Protein AF-A0A5R9DSY3-F1 (afdb_monomer_lite)

Radius of gyration: 84.25 Å; chains: 1; bounding box: 216×78×280 Å

Structure (mmCIF, N/CA/C/O backbone):
data_AF-A0A5R9DSY3-F1
#
_entry.id   AF-A0A5R9DSY3-F1
#
loop_
_atom_site.group_PDB
_atom_site.id
_atom_site.type_symbol
_atom_site.label_atom_id
_atom_site.label_alt_id
_atom_site.label_comp_id
_atom_site.label_asym_id
_atom_site.label_entity_id
_atom_site.label_seq_id
_atom_site.pdbx_PDB_ins_code
_atom_site.Cartn_x
_atom_site.Cartn_y
_atom_site.Cartn_z
_atom_site.occupancy
_atom_site.B_iso_or_equiv
_atom_site.auth_seq_id
_atom_site.auth_comp_id
_atom_site.auth_asym_id
_atom_site.auth_atom_id
_atom_site.pdbx_PDB_model_num
ATOM 1 N N . MET A 1 1 ? 40.011 -0.446 -22.254 1.00 36.84 1 MET A N 1
ATOM 2 C CA . MET A 1 1 ? 41.438 -0.440 -22.665 1.00 36.84 1 MET A CA 1
ATOM 3 C C . MET A 1 1 ? 41.706 0.792 -23.524 1.00 36.84 1 MET A C 1
ATOM 5 O O . MET A 1 1 ? 40.738 1.364 -23.996 1.00 36.84 1 MET A O 1
ATOM 9 N N . ALA A 1 2 ? 42.984 1.131 -23.741 1.00 38.31 2 ALA A N 1
ATOM 10 C CA . ALA A 1 2 ? 43.501 2.114 -24.709 1.00 38.31 2 ALA A CA 1
ATOM 11 C C . ALA A 1 2 ? 43.044 3.589 -24.574 1.00 38.31 2 ALA A C 1
ATOM 13 O O . ALA A 1 2 ? 41.894 3.946 -24.797 1.00 38.31 2 ALA A O 1
ATOM 14 N N . ASN A 1 3 ? 44.017 4.469 -24.310 1.00 33.97 3 ASN A N 1
ATOM 15 C CA . ASN A 1 3 ? 43.924 5.902 -24.611 1.00 33.97 3 ASN A CA 1
ATOM 16 C C . ASN A 1 3 ? 44.022 6.139 -26.131 1.00 33.97 3 ASN A C 1
ATOM 18 O O . ASN A 1 3 ? 44.595 5.308 -26.835 1.00 33.97 3 ASN A O 1
ATOM 22 N N . THR A 1 4 ? 43.673 7.343 -26.601 1.00 37.94 4 THR A N 1
ATOM 23 C CA . THR A 1 4 ? 44.660 8.267 -27.214 1.00 37.94 4 THR A CA 1
ATOM 24 C C . THR A 1 4 ? 44.070 9.667 -27.398 1.00 37.94 4 THR A C 1
ATOM 26 O O . THR A 1 4 ? 43.051 9.844 -28.056 1.00 37.94 4 THR A O 1
ATOM 29 N N . THR A 1 5 ? 44.772 10.675 -26.876 1.00 38.03 5 THR A N 1
ATOM 30 C CA . THR A 1 5 ? 44.515 12.098 -27.138 1.00 38.03 5 THR A CA 1
ATOM 31 C C . THR A 1 5 ? 45.584 12.625 -28.092 1.00 38.03 5 THR A C 1
ATOM 33 O O . THR A 1 5 ? 46.769 12.528 -27.775 1.00 38.03 5 THR A O 1
ATOM 36 N N . THR A 1 6 ? 45.211 13.240 -29.217 1.00 39.41 6 THR A N 1
ATOM 37 C CA . THR A 1 6 ? 46.166 13.882 -30.143 1.00 39.41 6 THR A CA 1
ATOM 38 C C . THR A 1 6 ? 45.953 15.392 -30.250 1.00 39.41 6 THR A C 1
ATOM 40 O O . THR A 1 6 ? 44.842 15.903 -30.368 1.00 39.41 6 THR A O 1
ATOM 43 N N . ARG A 1 7 ? 47.063 16.134 -30.161 1.00 36.41 7 ARG A N 1
ATOM 44 C CA . ARG A 1 7 ? 47.106 17.581 -29.903 1.00 36.41 7 ARG A CA 1
ATOM 45 C C . ARG A 1 7 ? 47.688 18.328 -31.104 1.00 36.41 7 ARG A C 1
ATOM 47 O O . ARG A 1 7 ? 48.887 18.254 -31.358 1.00 36.41 7 ARG A O 1
ATOM 54 N N . ARG A 1 8 ? 46.857 19.093 -31.815 1.00 34.66 8 ARG A N 1
ATOM 55 C CA . ARG A 1 8 ? 47.272 19.917 -32.968 1.00 34.66 8 ARG A CA 1
ATOM 56 C C . ARG A 1 8 ? 48.209 21.053 -32.516 1.00 34.66 8 ARG A C 1
ATOM 58 O O . ARG A 1 8 ? 47.850 21.825 -31.629 1.00 34.66 8 ARG A O 1
ATOM 65 N N . ARG A 1 9 ? 49.389 21.192 -33.136 1.00 38.44 9 ARG A N 1
ATOM 66 C CA . ARG A 1 9 ? 50.336 22.310 -32.917 1.00 38.44 9 ARG A CA 1
ATOM 67 C C . ARG A 1 9 ? 50.761 22.920 -34.264 1.00 38.44 9 ARG A C 1
ATOM 69 O O . ARG A 1 9 ? 50.622 22.272 -35.295 1.00 38.44 9 ARG A O 1
ATOM 76 N N . ARG A 1 10 ? 51.192 24.186 -34.255 1.00 36.25 10 ARG A N 1
ATOM 77 C CA . ARG A 1 10 ? 51.563 24.996 -35.439 1.00 36.25 10 ARG A CA 1
ATOM 78 C C . ARG A 1 10 ? 53.088 25.234 -35.497 1.00 36.25 10 ARG A C 1
ATOM 80 O O . ARG A 1 10 ? 53.775 24.862 -34.547 1.00 36.25 10 ARG A O 1
ATOM 87 N N . ASN A 1 11 ? 53.522 25.982 -36.525 1.00 34.69 11 ASN A N 1
ATOM 88 C CA . ASN A 1 11 ? 54.845 26.613 -36.747 1.00 34.69 11 ASN A CA 1
ATOM 89 C C . ASN A 1 11 ? 55.869 25.728 -37.496 1.00 34.69 11 ASN A C 1
ATOM 91 O O . ASN A 1 11 ? 55.873 24.522 -37.285 1.00 34.69 11 ASN A O 1
ATOM 95 N N . ALA A 1 12 ? 56.787 26.250 -38.330 1.00 34.34 12 ALA A N 1
ATOM 96 C CA . ALA A 1 12 ? 56.868 27.544 -39.046 1.00 34.34 12 ALA A CA 1
ATOM 97 C C . ALA A 1 12 ? 57.982 27.498 -40.136 1.00 34.34 12 ALA A C 1
ATOM 99 O O . ALA A 1 12 ? 58.819 26.601 -40.124 1.00 34.34 12 ALA A O 1
ATOM 100 N N . ALA A 1 13 ? 58.008 28.487 -41.040 1.00 35.03 13 ALA A N 1
ATOM 101 C CA . ALA A 1 13 ? 59.177 28.884 -41.859 1.00 35.03 13 ALA A CA 1
ATOM 102 C C . ALA A 1 13 ? 60.076 29.875 -41.046 1.00 35.03 13 ALA A C 1
ATOM 104 O O . ALA A 1 13 ? 59.605 30.266 -39.972 1.00 35.03 13 ALA A O 1
ATOM 105 N N . PRO A 1 14 ? 61.284 30.355 -41.473 1.00 51.62 14 PRO A N 1
ATOM 106 C CA . PRO A 1 14 ? 61.825 30.474 -42.847 1.00 51.62 14 PRO A CA 1
ATOM 107 C C . PRO A 1 14 ? 63.368 30.248 -42.989 1.00 51.62 14 PRO A C 1
ATOM 109 O O . PRO A 1 14 ? 63.980 29.688 -42.087 1.00 51.62 14 PRO A O 1
ATOM 112 N N . ALA A 1 15 ? 63.972 30.723 -44.103 1.00 33.44 15 ALA A N 1
ATOM 113 C CA . ALA A 1 15 ? 65.375 31.189 -44.336 1.00 33.44 15 ALA A CA 1
ATOM 114 C C . ALA A 1 15 ? 65.959 30.722 -45.701 1.00 33.44 15 ALA A C 1
ATOM 116 O O . ALA A 1 15 ? 65.365 29.872 -46.360 1.00 33.44 15 ALA A O 1
ATOM 117 N N . ALA A 1 16 ? 67.070 31.319 -46.183 1.00 33.47 16 ALA A N 1
ATOM 118 C CA . ALA A 1 16 ? 67.542 31.148 -47.574 1.00 33.47 16 ALA A CA 1
ATOM 119 C C . ALA A 1 16 ? 69.051 31.418 -47.837 1.00 33.47 16 ALA A C 1
ATOM 121 O O . ALA A 1 16 ? 69.636 32.272 -47.175 1.00 33.47 16 ALA A O 1
ATOM 122 N N . LYS A 1 17 ? 69.575 30.833 -48.945 1.00 38.34 17 LYS A N 1
ATOM 123 C CA . LYS A 1 17 ? 70.828 31.176 -49.696 1.00 38.34 17 LYS A CA 1
ATOM 124 C C . LYS A 1 17 ? 72.185 30.933 -48.968 1.00 38.34 17 LYS A C 1
ATOM 126 O O . LYS A 1 17 ? 72.158 30.733 -47.761 1.00 38.34 17 LYS A O 1
ATOM 131 N N . PRO A 1 18 ? 73.375 30.992 -49.643 1.00 51.78 18 PRO A N 1
ATOM 132 C CA . PRO A 1 18 ? 73.694 31.081 -51.093 1.00 51.78 18 PRO A CA 1
ATOM 133 C C . PRO A 1 18 ? 74.808 30.119 -51.647 1.00 51.78 18 PRO A C 1
ATOM 135 O O . PRO A 1 18 ? 75.563 29.526 -50.897 1.00 51.78 18 PRO A O 1
ATOM 138 N N . ARG A 1 19 ? 74.945 30.091 -52.994 1.00 40.41 19 ARG A N 1
ATOM 139 C CA . ARG A 1 19 ? 76.148 29.935 -53.882 1.00 40.41 19 ARG A CA 1
ATOM 140 C C . ARG A 1 19 ? 77.370 29.035 -53.531 1.00 40.41 19 ARG A C 1
ATOM 142 O O . ARG A 1 19 ? 78.012 29.199 -52.506 1.00 40.41 19 ARG A O 1
ATOM 149 N N . GLY A 1 20 ? 77.853 28.321 -54.565 1.00 34.44 20 GLY A N 1
ATOM 150 C CA . GLY A 1 20 ? 79.238 27.829 -54.758 1.00 34.44 20 GLY A CA 1
ATOM 151 C C . GLY A 1 20 ? 79.653 27.872 -56.253 1.00 34.44 20 GLY A C 1
ATOM 152 O O . GLY A 1 20 ? 78.787 28.117 -57.093 1.00 34.44 20 GLY A O 1
ATOM 153 N N . ALA A 1 21 ? 80.941 27.691 -56.604 1.00 37.84 21 ALA A N 1
ATOM 154 C CA . ALA A 1 21 ? 81.467 27.824 -57.986 1.00 37.84 21 ALA A CA 1
ATOM 155 C C . ALA A 1 21 ? 82.754 26.993 -58.262 1.00 37.84 21 ALA A C 1
ATOM 157 O O . ALA A 1 21 ? 83.432 26.602 -57.317 1.00 37.84 21 ALA A O 1
ATOM 158 N N . GLY A 1 22 ? 83.128 26.773 -59.540 1.00 34.88 22 GLY A N 1
ATOM 159 C CA . GLY A 1 22 ? 84.365 26.067 -59.959 1.00 34.88 22 GLY A CA 1
ATOM 160 C C . GLY A 1 22 ? 84.733 26.231 -61.456 1.00 34.88 22 GLY A C 1
ATOM 161 O O . GLY A 1 22 ? 83.863 26.563 -62.258 1.00 34.88 22 GLY A O 1
ATOM 162 N N . ARG A 1 23 ? 86.023 26.060 -61.833 1.00 34.34 23 ARG A N 1
ATOM 163 C CA . ARG A 1 23 ? 86.594 26.327 -63.190 1.00 34.34 23 ARG A CA 1
ATOM 164 C C . ARG A 1 23 ? 88.023 25.746 -63.380 1.00 34.34 23 ARG A C 1
ATOM 166 O O . ARG A 1 23 ? 88.859 26.106 -62.560 1.00 34.34 23 ARG A O 1
ATOM 173 N N . ALA A 1 24 ? 88.325 24.988 -64.464 1.00 35.66 24 ALA A N 1
ATOM 174 C CA . ALA A 1 24 ? 89.662 24.730 -65.115 1.00 35.66 24 ALA A CA 1
ATOM 175 C C . ALA A 1 24 ? 89.667 23.430 -65.997 1.00 35.66 24 ALA A C 1
ATOM 177 O O . ALA A 1 24 ? 88.771 22.625 -65.786 1.00 35.66 24 ALA A O 1
ATOM 178 N N . LYS A 1 25 ? 90.625 23.071 -66.902 1.00 36.59 25 LYS A N 1
ATOM 179 C CA . LYS A 1 25 ? 91.550 23.785 -67.853 1.00 36.59 25 LYS A CA 1
ATOM 180 C C . LYS A 1 25 ? 92.463 22.791 -68.676 1.00 36.59 25 LYS A C 1
ATOM 182 O O . LYS A 1 25 ? 93.167 22.020 -68.043 1.00 36.59 25 LYS A O 1
ATOM 187 N N . ALA A 1 26 ? 92.587 22.947 -70.019 1.00 35.94 26 ALA A N 1
ATOM 188 C CA . ALA A 1 26 ? 93.648 22.421 -70.960 1.00 35.94 26 ALA A CA 1
ATOM 189 C C . ALA A 1 26 ? 93.769 20.866 -71.198 1.00 35.94 26 ALA A C 1
ATOM 191 O O . ALA A 1 26 ? 93.050 20.134 -70.533 1.00 35.94 26 ALA A O 1
ATOM 192 N N . THR A 1 27 ? 94.548 20.259 -72.143 1.00 34.31 27 THR A N 1
ATOM 193 C CA . THR A 1 27 ? 95.750 20.657 -72.971 1.00 34.31 27 THR A CA 1
ATOM 194 C C . THR A 1 27 ? 95.922 19.840 -74.313 1.00 34.31 27 THR A C 1
ATOM 196 O O . THR A 1 27 ? 95.085 18.995 -74.603 1.00 34.31 27 THR A O 1
ATOM 199 N N . LYS A 1 28 ? 96.979 20.094 -75.138 1.00 36.00 28 LYS A N 1
ATOM 200 C CA . LYS A 1 28 ? 97.357 19.470 -76.462 1.00 36.00 28 LYS A CA 1
ATOM 201 C C . LYS A 1 28 ? 98.290 18.216 -76.386 1.00 36.00 28 LYS A C 1
ATOM 203 O O . LYS A 1 28 ? 98.680 17.855 -75.279 1.00 36.00 28 LYS A O 1
ATOM 208 N N . PRO A 1 29 ? 98.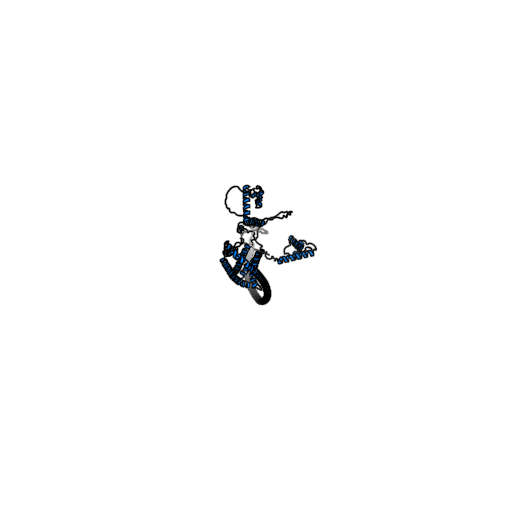719 17.606 -77.533 1.00 45.72 29 PRO A N 1
ATOM 209 C CA . PRO A 1 29 ? 100.126 17.766 -78.018 1.00 45.72 29 PRO A CA 1
ATOM 210 C C . PRO A 1 29 ? 100.332 17.908 -79.571 1.00 45.72 29 PRO A C 1
ATOM 212 O O . PRO A 1 29 ? 99.373 18.135 -80.305 1.00 45.72 29 PRO A O 1
ATOM 215 N N . SER A 1 30 ? 101.590 17.903 -80.073 1.00 35.59 30 SER A N 1
ATOM 216 C CA . SER A 1 30 ? 102.075 18.191 -81.471 1.00 35.59 30 SER A CA 1
ATOM 217 C C . SER A 1 30 ? 103.584 17.794 -81.607 1.00 35.59 30 SER A C 1
ATOM 219 O O . SER A 1 30 ? 104.189 17.656 -80.547 1.00 35.59 30 SER A O 1
ATOM 221 N N . ALA A 1 31 ? 104.331 17.667 -82.733 1.00 39.00 31 ALA A N 1
ATOM 222 C CA . ALA A 1 31 ? 104.162 17.516 -84.212 1.00 39.00 31 ALA A CA 1
ATOM 223 C C . ALA A 1 31 ? 105.559 17.152 -84.864 1.00 39.00 31 ALA A C 1
ATOM 225 O O . ALA A 1 31 ? 106.534 17.090 -84.117 1.00 39.00 31 ALA A O 1
ATOM 226 N N . ALA A 1 32 ? 105.709 16.927 -86.196 1.00 30.12 32 ALA A N 1
ATOM 227 C CA . ALA A 1 32 ? 107.003 16.572 -86.861 1.00 30.12 32 ALA A CA 1
ATOM 228 C C . ALA A 1 32 ? 107.194 17.093 -88.326 1.00 30.12 32 ALA A C 1
ATOM 230 O O . ALA A 1 32 ? 106.207 17.223 -89.046 1.00 30.12 32 ALA A O 1
ATOM 231 N N . ILE A 1 33 ? 108.447 17.378 -88.757 1.00 37.28 33 ILE A N 1
ATOM 232 C CA . ILE A 1 33 ? 108.877 17.904 -90.096 1.00 37.28 33 ILE A CA 1
ATOM 233 C C . ILE A 1 33 ? 110.374 17.575 -90.376 1.00 37.28 33 ILE A C 1
ATOM 235 O O . ILE A 1 33 ? 111.110 17.480 -89.390 1.00 37.28 33 ILE A O 1
ATOM 239 N N . PRO A 1 34 ? 110.858 17.442 -91.643 1.00 56.47 34 PRO A N 1
ATOM 240 C CA . PRO A 1 34 ? 112.059 18.220 -92.077 1.00 56.47 34 PRO A CA 1
ATOM 241 C C . PRO A 1 34 ? 112.288 18.492 -93.610 1.00 56.47 34 PRO A C 1
ATOM 243 O O . PRO A 1 34 ? 111.896 17.687 -94.441 1.00 56.47 34 PRO A O 1
ATOM 246 N N . ALA A 1 35 ? 113.097 19.535 -93.918 1.00 29.94 35 ALA A N 1
ATOM 247 C CA . ALA A 1 35 ? 114.108 19.675 -95.020 1.00 29.94 35 ALA A CA 1
ATOM 248 C C . ALA A 1 35 ? 113.682 19.710 -96.534 1.00 29.94 35 ALA A C 1
ATOM 250 O O . ALA A 1 35 ? 112.629 19.197 -96.881 1.00 29.94 35 ALA A O 1
ATOM 251 N N . GLN A 1 36 ? 114.431 20.298 -97.505 1.00 29.67 36 GLN A N 1
ATOM 252 C CA . GLN A 1 36 ? 115.780 20.939 -97.525 1.00 29.67 36 GLN A CA 1
ATOM 253 C C . GLN A 1 36 ? 115.989 21.963 -98.701 1.00 29.67 36 GLN A C 1
ATOM 255 O O . GLN A 1 36 ? 115.252 21.892 -99.671 1.00 29.67 36 GLN A O 1
ATOM 260 N N . ALA A 1 37 ? 116.993 22.866 -98.571 1.00 28.72 37 ALA A N 1
ATOM 261 C CA . ALA A 1 37 ? 117.893 23.586 -99.542 1.00 28.72 37 ALA A CA 1
ATOM 262 C C . ALA A 1 37 ? 117.644 23.628 -101.091 1.00 28.72 37 ALA A C 1
ATOM 264 O O . ALA A 1 37 ? 117.050 22.710 -101.631 1.00 28.72 37 ALA A O 1
ATOM 265 N N . ALA A 1 38 ? 118.206 24.538 -101.925 1.00 29.69 38 ALA A N 1
ATOM 266 C CA . ALA A 1 38 ? 118.869 25.872 -101.828 1.00 29.69 38 ALA A CA 1
ATOM 267 C C . ALA A 1 38 ? 119.119 26.451 -103.272 1.00 29.69 38 ALA A C 1
ATOM 269 O O . ALA A 1 38 ? 118.801 25.774 -104.244 1.00 29.69 38 ALA A O 1
ATOM 270 N N . ALA A 1 39 ? 119.671 27.673 -103.426 1.00 36.25 39 ALA A N 1
ATOM 271 C CA . ALA A 1 39 ? 120.006 28.335 -104.722 1.00 36.25 39 ALA A CA 1
ATOM 272 C C . ALA A 1 39 ? 121.458 28.033 -105.220 1.00 36.25 39 ALA A C 1
ATOM 274 O O . ALA A 1 39 ? 122.153 27.307 -104.500 1.00 36.25 39 ALA A O 1
ATOM 275 N N . PRO A 1 40 ? 121.941 28.518 -106.403 1.00 48.38 40 PRO A N 1
ATOM 276 C CA . PRO A 1 40 ? 122.404 29.920 -106.570 1.00 48.38 40 PRO A CA 1
ATOM 277 C C . PRO A 1 40 ? 122.278 30.517 -108.015 1.00 48.38 40 PRO A C 1
ATOM 279 O O . PRO A 1 40 ? 121.426 30.095 -108.793 1.00 48.38 40 PRO A O 1
ATOM 282 N N . GLU A 1 41 ? 123.101 31.531 -108.331 1.00 36.56 41 GLU A N 1
ATOM 283 C CA . GLU A 1 41 ? 123.142 32.383 -109.544 1.00 36.56 41 GLU A CA 1
ATOM 284 C C . GLU A 1 41 ? 124.284 32.016 -110.538 1.00 36.56 41 GLU A C 1
ATOM 286 O O . GLU A 1 41 ? 125.035 31.081 -110.279 1.00 36.56 41 GLU A O 1
ATOM 291 N N . GLU A 1 42 ? 124.413 32.819 -111.618 1.00 34.12 42 GLU A N 1
ATOM 292 C CA . GLU A 1 42 ? 125.567 33.138 -112.516 1.00 34.12 42 GLU A CA 1
ATOM 293 C C . GLU A 1 42 ? 125.154 33.079 -114.011 1.00 34.12 42 GLU A C 1
ATOM 295 O O . GLU A 1 42 ? 124.495 32.134 -114.427 1.00 34.12 42 GLU A O 1
ATOM 300 N N . THR A 1 43 ? 125.356 34.065 -114.904 1.00 36.69 43 THR A N 1
ATOM 301 C CA . THR A 1 43 ? 126.343 35.163 -115.096 1.00 36.69 43 THR A CA 1
ATOM 302 C C . THR A 1 43 ? 127.640 34.745 -115.798 1.00 36.69 43 THR A C 1
ATOM 304 O O . THR A 1 43 ? 128.597 34.348 -115.144 1.00 36.69 43 THR A O 1
ATOM 307 N N . THR A 1 44 ? 127.740 34.960 -117.120 1.00 34.06 44 THR A N 1
ATOM 308 C CA . THR A 1 44 ? 129.008 35.332 -117.800 1.00 34.06 44 THR A CA 1
ATOM 309 C C . THR A 1 44 ? 128.801 35.836 -119.238 1.00 34.06 44 THR A C 1
ATOM 311 O O . THR A 1 44 ? 127.808 35.525 -119.888 1.00 34.06 44 THR A O 1
ATOM 314 N N . VAL A 1 45 ? 129.758 36.640 -119.720 1.00 36.75 45 VAL A N 1
ATOM 315 C CA . VAL A 1 45 ? 129.876 37.222 -121.078 1.00 36.75 45 VAL A CA 1
ATOM 316 C C . VAL A 1 45 ? 131.398 37.374 -121.384 1.00 36.75 45 VAL A C 1
ATOM 318 O O . VAL A 1 45 ? 132.206 36.948 -120.558 1.00 36.75 45 VAL A O 1
ATOM 321 N N . PRO A 1 46 ? 131.824 38.109 -122.431 1.00 56.97 46 PRO A N 1
ATOM 322 C CA . PRO A 1 46 ? 132.129 37.703 -123.813 1.00 56.97 46 PRO A CA 1
ATOM 323 C C . PRO A 1 46 ? 133.612 37.306 -124.055 1.00 56.97 46 PRO A C 1
ATOM 325 O O . PRO A 1 46 ? 134.423 37.385 -123.142 1.00 56.97 46 PRO A O 1
ATOM 328 N N . LEU A 1 47 ? 133.962 36.961 -125.311 1.00 32.03 47 LEU A N 1
ATOM 329 C CA . LEU A 1 47 ? 135.157 37.358 -126.118 1.00 32.03 47 LEU A CA 1
ATOM 330 C C . LEU A 1 47 ? 135.373 36.320 -127.266 1.00 32.03 47 LEU A C 1
ATOM 332 O O . LEU A 1 47 ? 134.991 35.171 -127.088 1.00 32.03 47 LEU A O 1
ATOM 336 N N . VAL A 1 48 ? 136.051 36.550 -128.406 1.00 31.72 48 VAL A N 1
ATOM 337 C CA . VAL A 1 48 ? 136.197 37.689 -129.357 1.00 31.72 48 VAL A CA 1
ATOM 338 C C . VAL A 1 48 ? 137.256 37.295 -130.413 1.00 31.72 48 VAL A C 1
ATOM 340 O O . VAL A 1 48 ? 138.329 36.847 -130.027 1.00 31.72 48 VAL A O 1
ATOM 343 N N . HIS A 1 49 ? 136.990 37.567 -131.703 1.00 32.88 49 HIS A N 1
ATOM 344 C CA . HIS A 1 49 ? 137.942 37.530 -132.845 1.00 32.88 49 HIS A CA 1
ATOM 345 C C . HIS A 1 49 ? 138.612 36.176 -133.211 1.00 32.88 49 HIS A C 1
ATOM 347 O O . HIS A 1 49 ? 138.721 35.279 -132.382 1.00 32.88 49 HIS A O 1
ATOM 353 N N . PRO A 1 50 ? 139.210 36.067 -134.418 1.00 42.69 50 PRO A N 1
ATOM 354 C CA . PRO A 1 50 ? 138.719 36.537 -135.722 1.00 42.69 50 PRO A CA 1
ATOM 355 C C . PRO A 1 50 ? 138.784 35.421 -136.790 1.00 42.69 50 PRO A C 1
ATOM 357 O O . PRO A 1 50 ? 139.521 34.453 -136.630 1.00 42.69 50 PRO A O 1
ATOM 360 N N . GLU A 1 51 ? 138.120 35.598 -137.935 1.00 30.97 51 GLU A N 1
ATOM 361 C CA . GLU A 1 51 ? 138.373 34.748 -139.110 1.00 30.97 51 GLU A CA 1
ATOM 362 C C . GLU A 1 51 ? 138.437 35.565 -140.411 1.00 30.97 51 GLU A C 1
ATOM 364 O O . GLU A 1 51 ? 138.082 36.747 -140.433 1.00 30.97 51 GLU A O 1
ATOM 369 N N . ALA A 1 52 ? 138.997 34.960 -141.459 1.00 33.56 52 ALA A N 1
ATOM 370 C CA . ALA A 1 52 ? 139.452 35.621 -142.679 1.00 33.56 52 ALA A CA 1
ATOM 371 C C . ALA A 1 52 ? 138.881 34.967 -143.952 1.00 33.56 52 ALA A C 1
ATOM 373 O O . ALA A 1 52 ? 138.364 33.858 -143.911 1.00 33.56 52 ALA A O 1
ATOM 374 N N . ASP A 1 53 ? 139.061 35.675 -145.070 1.00 43.75 53 ASP A N 1
ATOM 375 C CA . ASP A 1 53 ? 138.667 35.349 -146.450 1.00 43.75 53 ASP A CA 1
ATOM 376 C C . ASP A 1 53 ? 137.152 35.166 -146.743 1.00 43.75 53 ASP A C 1
ATOM 378 O O . ASP A 1 53 ? 136.462 34.349 -146.130 1.00 43.75 53 ASP A O 1
ATOM 382 N N . PRO A 1 54 ? 136.584 35.914 -147.713 1.00 54.53 54 PRO A N 1
ATOM 383 C CA . PRO A 1 54 ? 135.153 35.882 -147.992 1.00 54.53 54 PRO A CA 1
ATOM 384 C C . PRO A 1 54 ? 134.772 34.776 -148.988 1.00 54.53 54 PRO A C 1
ATOM 386 O O . PRO A 1 54 ? 135.210 34.805 -150.134 1.00 54.53 54 PRO A O 1
ATOM 389 N N . VAL A 1 55 ? 133.867 33.873 -148.583 1.00 51.97 55 VAL A N 1
ATOM 390 C CA . VAL A 1 55 ? 132.867 33.211 -149.466 1.00 51.97 55 VAL A CA 1
ATOM 391 C C . VAL A 1 55 ? 131.829 32.377 -148.685 1.00 51.97 55 VAL A C 1
ATOM 393 O O . VAL A 1 55 ? 130.740 32.138 -149.196 1.00 51.97 55 VAL A O 1
ATOM 396 N N . LEU A 1 56 ? 132.110 31.967 -147.439 1.00 52.62 56 LEU A N 1
ATOM 397 C CA . LEU A 1 56 ? 131.272 31.009 -146.687 1.00 52.62 56 LEU A CA 1
ATOM 398 C C . LEU A 1 56 ? 130.071 31.586 -145.900 1.00 52.62 56 LEU A C 1
ATOM 400 O O . LEU A 1 56 ? 129.282 30.808 -145.368 1.00 52.62 56 LEU A O 1
ATOM 404 N N . ALA A 1 57 ? 129.890 32.910 -145.834 1.00 54.03 57 ALA A N 1
ATOM 405 C CA . ALA A 1 57 ? 128.870 33.537 -144.976 1.00 54.03 57 ALA A CA 1
ATOM 406 C C . ALA A 1 57 ? 127.411 33.164 -145.337 1.00 54.03 57 ALA A C 1
ATOM 408 O O . ALA A 1 57 ? 126.635 32.806 -144.456 1.00 54.03 57 ALA A O 1
ATOM 409 N N . ASP A 1 58 ? 127.060 33.148 -146.630 1.00 57.19 58 ASP A N 1
ATOM 410 C CA . ASP A 1 58 ? 125.686 32.921 -147.138 1.00 57.19 58 ASP A CA 1
ATOM 411 C C . ASP A 1 58 ? 125.112 31.520 -146.796 1.00 57.19 58 ASP A C 1
ATOM 413 O O . ASP A 1 58 ? 123.929 31.243 -146.995 1.00 57.19 58 ASP A O 1
ATOM 417 N N . ALA A 1 59 ? 125.921 30.600 -146.260 1.00 60.16 59 ALA A N 1
ATOM 418 C CA . ALA A 1 59 ? 125.459 29.296 -145.778 1.00 60.16 59 ALA A CA 1
ATOM 419 C C . ALA A 1 59 ? 125.100 29.272 -144.277 1.00 60.16 59 ALA A C 1
ATOM 421 O O . ALA A 1 59 ? 124.333 28.403 -143.861 1.00 60.16 59 ALA A O 1
ATOM 422 N N . ALA A 1 60 ? 125.644 30.189 -143.470 1.00 60.41 60 ALA A N 1
ATOM 423 C CA . ALA A 1 60 ? 125.476 30.185 -142.016 1.00 60.41 60 ALA A CA 1
ATOM 424 C C . ALA A 1 60 ? 124.154 30.833 -141.580 1.00 60.41 60 ALA A C 1
ATOM 426 O O . ALA A 1 60 ? 123.416 30.238 -140.794 1.00 60.41 60 ALA A O 1
ATOM 427 N N . ASP A 1 61 ? 123.822 32.001 -142.136 1.00 62.19 61 ASP A N 1
ATOM 428 C CA . ASP A 1 61 ? 122.658 32.798 -141.721 1.00 62.19 61 ASP A CA 1
ATOM 429 C C . ASP A 1 61 ? 121.341 32.020 -141.905 1.00 62.19 61 ASP A C 1
ATOM 431 O O . ASP A 1 61 ? 120.560 31.869 -140.966 1.00 62.19 61 ASP A O 1
ATOM 435 N N . ARG A 1 62 ? 121.167 31.353 -143.057 1.00 62.81 62 ARG A N 1
ATOM 436 C CA . ARG A 1 62 ? 119.998 30.490 -143.333 1.00 62.81 62 ARG A CA 1
ATOM 437 C C . ARG A 1 62 ? 119.865 29.278 -142.395 1.00 62.81 62 ARG A C 1
ATOM 439 O O . ARG A 1 62 ? 118.799 28.669 -142.340 1.00 62.81 62 ARG A O 1
ATOM 446 N N . ALA A 1 63 ? 120.920 28.905 -141.666 1.00 66.50 63 ALA A N 1
ATOM 447 C CA . ALA A 1 63 ? 120.875 27.863 -140.636 1.00 66.50 63 ALA A CA 1
ATOM 448 C C . ALA A 1 63 ? 120.572 28.416 -139.226 1.00 66.50 63 ALA A C 1
ATOM 450 O O . ALA A 1 63 ? 120.210 27.636 -138.340 1.00 66.50 63 ALA A O 1
ATOM 451 N N . ALA A 1 64 ? 120.695 29.732 -139.020 1.00 66.81 64 ALA A N 1
ATOM 452 C CA . ALA A 1 64 ? 120.162 30.435 -137.855 1.00 66.81 64 ALA A CA 1
ATOM 453 C C . ALA A 1 64 ? 118.658 30.702 -138.034 1.00 66.81 64 ALA A C 1
ATOM 455 O O . ALA A 1 64 ? 117.878 30.256 -137.197 1.00 66.81 64 ALA A O 1
ATOM 456 N N . ASP A 1 65 ? 118.244 31.266 -139.178 1.00 71.06 65 ASP A N 1
ATOM 457 C CA . ASP A 1 65 ? 116.834 31.558 -139.501 1.00 71.06 65 ASP A CA 1
ATOM 458 C C . ASP A 1 65 ? 115.906 30.352 -139.248 1.00 71.06 65 ASP A C 1
ATOM 460 O O . ASP A 1 65 ? 114.843 30.469 -138.641 1.00 71.06 65 ASP A O 1
ATOM 464 N N . LEU A 1 66 ? 116.325 29.155 -139.684 1.00 72.94 66 LEU A N 1
ATOM 465 C CA . LEU A 1 66 ? 115.559 27.914 -139.515 1.00 72.94 66 LEU A CA 1
ATOM 466 C C . LEU A 1 66 ? 115.522 27.391 -138.070 1.00 72.94 66 LEU A C 1
ATOM 468 O O . LEU A 1 66 ? 114.621 26.622 -137.734 1.00 72.94 66 LEU A O 1
ATOM 472 N N . ARG A 1 67 ? 116.481 27.769 -137.216 1.00 74.19 67 ARG A N 1
ATOM 473 C CA . ARG A 1 67 ? 116.449 27.447 -135.781 1.00 74.19 67 ARG A CA 1
ATOM 474 C C . ARG A 1 67 ? 115.543 28.395 -135.023 1.00 74.19 67 ARG A C 1
ATOM 476 O O . ARG A 1 67 ? 114.766 27.919 -134.203 1.00 74.19 67 ARG A O 1
ATOM 483 N N . ASP A 1 68 ? 115.610 29.684 -135.327 1.00 75.19 68 ASP A N 1
ATOM 484 C CA . ASP A 1 68 ? 114.791 30.690 -134.659 1.00 75.19 68 ASP A CA 1
ATOM 485 C C . ASP A 1 68 ? 113.314 30.507 -135.041 1.00 75.19 68 ASP A C 1
ATOM 487 O O . ASP A 1 68 ? 112.460 30.468 -134.159 1.00 75.19 68 ASP A O 1
ATOM 491 N N . LEU A 1 69 ? 113.012 30.194 -136.310 1.00 78.38 69 LEU A N 1
ATOM 492 C CA . LEU A 1 69 ? 111.664 29.794 -136.738 1.00 78.38 69 LEU A CA 1
ATOM 493 C C . LEU A 1 69 ? 111.156 28.542 -135.993 1.00 78.38 69 LEU A C 1
ATOM 495 O O . LEU A 1 69 ? 109.995 28.484 -135.590 1.00 78.38 69 LEU A O 1
ATOM 499 N N . ALA A 1 70 ? 112.019 27.542 -135.781 1.00 77.00 70 ALA A N 1
ATOM 500 C CA . ALA A 1 70 ? 111.663 26.330 -135.041 1.00 77.00 70 ALA A CA 1
ATOM 501 C C . ALA A 1 70 ? 111.507 26.576 -133.527 1.00 77.00 70 ALA A C 1
ATOM 503 O O . ALA A 1 70 ? 110.699 25.908 -132.881 1.00 77.00 70 ALA A O 1
ATOM 504 N N . ALA A 1 71 ? 112.248 27.534 -132.962 1.00 77.94 71 ALA A N 1
ATOM 505 C CA . ALA A 1 71 ? 112.101 27.975 -131.579 1.00 77.94 71 ALA A CA 1
ATOM 506 C C . ALA A 1 71 ? 110.797 28.764 -131.382 1.00 77.94 71 ALA A C 1
ATOM 508 O O . ALA A 1 71 ? 110.071 28.488 -130.428 1.00 77.94 71 ALA A O 1
ATOM 509 N N . ASP A 1 72 ? 110.451 29.658 -132.311 1.00 79.56 72 ASP A N 1
ATOM 510 C CA . ASP A 1 72 ? 109.180 30.390 -132.329 1.00 79.56 72 ASP A CA 1
ATOM 511 C C . ASP A 1 72 ? 107.979 29.450 -132.507 1.00 79.56 72 ASP A C 1
ATOM 513 O O . ASP A 1 72 ? 106.968 29.603 -131.821 1.00 79.56 72 ASP A O 1
ATOM 517 N N . ASP A 1 73 ? 108.070 28.453 -133.393 1.00 79.44 73 ASP A N 1
ATOM 518 C CA . ASP A 1 73 ? 107.033 27.427 -133.547 1.00 79.44 73 ASP A CA 1
ATOM 519 C C . ASP A 1 73 ? 106.898 26.570 -132.276 1.00 79.44 73 ASP A C 1
ATOM 521 O O . ASP A 1 73 ? 105.778 26.317 -131.828 1.00 79.44 73 ASP A O 1
ATOM 525 N N . ALA A 1 74 ? 108.007 26.175 -131.640 1.00 77.00 74 ALA A N 1
ATOM 526 C CA . ALA A 1 74 ? 107.981 25.433 -130.378 1.00 77.00 74 ALA A CA 1
ATOM 527 C C . ALA A 1 74 ? 107.404 26.266 -129.218 1.00 77.00 74 ALA A C 1
ATOM 529 O O . ALA A 1 74 ? 106.581 25.760 -128.454 1.00 77.00 74 ALA A O 1
ATOM 530 N N . ALA A 1 75 ? 107.774 27.545 -129.109 1.00 80.44 75 ALA A N 1
ATOM 531 C CA . ALA A 1 75 ? 107.229 28.474 -128.122 1.00 80.44 75 ALA A CA 1
ATOM 532 C C . ALA A 1 75 ? 105.727 28.717 -128.342 1.00 80.44 75 ALA A C 1
ATOM 534 O O . ALA A 1 75 ? 104.959 28.745 -127.380 1.00 80.44 75 ALA A O 1
ATOM 535 N N . ARG A 1 76 ? 105.284 28.815 -129.602 1.00 83.25 76 ARG A N 1
ATOM 536 C CA . ARG A 1 76 ? 103.864 28.945 -129.955 1.00 83.25 76 ARG A CA 1
ATOM 537 C C . ARG A 1 76 ? 103.079 27.678 -129.627 1.00 83.25 76 ARG A C 1
ATOM 539 O O . ARG A 1 76 ? 101.998 27.788 -129.067 1.00 83.25 76 ARG A O 1
ATOM 546 N N . ILE A 1 77 ? 103.628 26.491 -129.903 1.00 83.56 77 ILE A N 1
ATOM 547 C CA . ILE A 1 77 ? 103.027 25.201 -129.519 1.00 83.56 77 ILE A CA 1
ATOM 548 C C . ILE A 1 77 ? 102.925 25.074 -127.993 1.00 83.56 77 ILE A C 1
ATOM 550 O O . ILE A 1 77 ? 101.894 24.623 -127.495 1.00 83.56 77 ILE A O 1
ATOM 554 N N . LEU A 1 78 ? 103.954 25.496 -127.250 1.00 84.12 78 LEU A N 1
ATOM 555 C CA . LEU A 1 78 ? 103.916 25.525 -125.787 1.00 84.12 78 LEU A CA 1
ATOM 556 C C . LEU A 1 78 ? 102.820 26.471 -125.286 1.00 84.12 78 LEU A C 1
ATOM 558 O O . LEU A 1 78 ? 101.958 26.017 -124.539 1.00 84.12 78 LEU A O 1
ATOM 562 N N . ALA A 1 79 ? 102.768 27.715 -125.770 1.00 84.69 79 ALA A N 1
ATOM 563 C CA . ALA A 1 79 ? 101.731 28.681 -125.403 1.00 84.69 79 ALA A CA 1
ATOM 564 C C . ALA A 1 79 ? 100.306 28.194 -125.742 1.00 84.69 79 ALA A C 1
ATOM 566 O O . ALA A 1 79 ? 99.411 28.299 -124.905 1.00 84.69 79 ALA A O 1
ATOM 567 N N . ASP A 1 80 ? 100.092 27.591 -126.918 1.00 84.62 80 ASP A N 1
ATOM 568 C CA . ASP A 1 80 ? 98.817 26.960 -127.296 1.00 84.62 80 ASP A CA 1
ATOM 569 C C . ASP A 1 80 ? 98.461 25.793 -126.356 1.00 84.62 80 ASP A C 1
ATOM 571 O O . ASP A 1 80 ? 97.295 25.599 -126.007 1.00 84.62 80 ASP A O 1
ATOM 575 N N . SER A 1 81 ? 99.455 25.004 -125.934 1.00 83.31 81 SER A N 1
ATOM 576 C CA . SER A 1 81 ? 99.252 23.875 -125.020 1.00 83.31 81 SER A CA 1
ATOM 577 C C . SER A 1 81 ? 98.967 24.321 -123.583 1.00 83.31 81 SER A C 1
ATOM 579 O O . SER A 1 81 ? 98.103 23.736 -122.933 1.00 83.31 81 SER A O 1
ATOM 581 N N . GLU A 1 82 ? 99.613 25.390 -123.111 1.00 86.69 82 GLU A N 1
ATOM 582 C CA . GLU A 1 82 ? 99.365 26.006 -121.806 1.00 86.69 82 GLU A CA 1
ATOM 583 C C . GLU A 1 82 ? 97.998 26.697 -121.773 1.00 86.69 82 GLU A C 1
ATOM 585 O O . GLU A 1 82 ? 97.260 26.534 -120.803 1.00 86.69 82 GLU A O 1
ATOM 590 N N . ALA A 1 83 ? 97.607 27.383 -122.853 1.00 86.62 83 ALA A N 1
ATOM 591 C CA . ALA A 1 83 ? 96.277 27.967 -122.999 1.00 86.62 83 ALA A CA 1
ATOM 592 C C . ALA A 1 83 ? 95.177 26.893 -122.956 1.00 86.62 83 ALA A C 1
ATOM 594 O O . ALA A 1 83 ? 94.227 27.021 -122.184 1.00 86.62 83 ALA A O 1
ATOM 595 N N . ARG A 1 84 ? 95.335 25.789 -123.702 1.00 87.44 84 ARG A N 1
ATOM 596 C CA . ARG A 1 84 ? 94.392 24.652 -123.667 1.00 87.44 84 ARG A CA 1
ATOM 597 C C . ARG A 1 84 ? 94.394 23.929 -122.320 1.00 87.44 84 ARG A C 1
ATOM 599 O O . ARG A 1 84 ? 93.345 23.481 -121.870 1.00 87.44 84 ARG A O 1
ATOM 606 N N . ALA A 1 85 ? 95.542 23.820 -121.650 1.00 87.62 85 ALA A N 1
ATOM 607 C CA . ALA A 1 85 ? 95.614 23.265 -120.300 1.00 87.62 85 ALA A CA 1
ATOM 608 C C . ALA A 1 85 ? 94.897 24.164 -119.279 1.00 87.62 85 ALA A C 1
ATOM 610 O O . ALA A 1 85 ? 94.182 23.654 -118.419 1.00 87.62 85 ALA A O 1
ATOM 611 N N . ALA A 1 86 ? 95.031 25.488 -119.393 1.00 87.25 86 ALA A N 1
ATOM 612 C CA . ALA A 1 86 ? 94.304 26.448 -118.569 1.00 87.25 86 ALA A CA 1
ATOM 613 C C . ALA A 1 86 ? 92.788 26.402 -118.834 1.00 87.25 86 ALA A C 1
ATOM 615 O O . ALA A 1 86 ? 92.019 26.348 -117.879 1.00 87.25 86 ALA A O 1
ATOM 616 N N . GLU A 1 87 ? 92.365 26.339 -120.100 1.00 90.25 87 GLU A N 1
ATOM 617 C CA . GLU A 1 87 ? 90.960 26.187 -120.508 1.00 90.25 87 GLU A CA 1
ATOM 618 C C . GLU A 1 87 ? 90.343 24.891 -119.954 1.00 90.25 87 GLU A C 1
ATOM 620 O O . GLU A 1 87 ? 89.282 24.925 -119.331 1.00 90.25 87 GLU A O 1
ATOM 625 N N . LEU A 1 88 ? 91.038 23.754 -120.083 1.00 91.25 88 LEU A N 1
ATOM 626 C CA . LEU A 1 88 ? 90.602 22.474 -119.512 1.00 91.25 88 LEU A CA 1
ATOM 627 C C . LEU A 1 88 ? 90.547 22.502 -117.977 1.00 91.25 88 LEU A C 1
ATOM 629 O O . LEU A 1 88 ? 89.630 21.928 -117.389 1.00 91.25 88 LEU A O 1
ATOM 633 N N . LEU A 1 89 ? 91.495 23.172 -117.313 1.00 90.94 89 LEU A N 1
ATOM 634 C CA . LEU A 1 89 ? 91.490 23.324 -115.855 1.00 90.94 89 LEU A CA 1
ATOM 635 C C . LEU A 1 89 ? 90.366 24.243 -115.365 1.00 90.94 89 LEU A C 1
ATOM 637 O O . LEU A 1 89 ? 89.807 23.983 -114.300 1.00 90.94 89 LEU A O 1
ATOM 641 N N . ASP A 1 90 ? 90.016 25.293 -116.107 1.00 91.19 90 ASP A N 1
ATOM 642 C CA . ASP A 1 90 ? 88.930 26.204 -115.735 1.00 91.19 90 ASP A CA 1
ATOM 643 C C . ASP A 1 90 ? 87.545 25.614 -116.045 1.00 91.19 90 ASP A C 1
ATOM 645 O O . ASP A 1 90 ? 86.625 25.723 -115.231 1.00 91.19 90 ASP A O 1
ATOM 649 N N . GLY A 1 91 ? 87.430 24.855 -117.140 1.00 91.69 91 GLY A N 1
ATOM 650 C CA . GLY A 1 91 ? 86.286 23.988 -117.417 1.00 91.69 91 GLY A CA 1
ATOM 651 C C . GLY A 1 91 ? 86.072 22.954 -116.308 1.00 91.69 91 GLY A C 1
ATOM 652 O O . GLY A 1 91 ? 84.989 22.894 -115.730 1.00 91.69 91 GLY A O 1
ATOM 653 N N . ALA A 1 92 ? 87.117 22.214 -115.919 1.00 91.12 92 ALA A N 1
ATOM 654 C CA . ALA A 1 92 ? 87.044 21.229 -114.837 1.00 91.12 92 ALA A CA 1
ATOM 655 C C . ALA A 1 92 ? 86.739 21.857 -113.461 1.00 91.12 92 ALA A C 1
ATOM 657 O O . ALA A 1 92 ? 86.035 21.256 -112.648 1.00 91.12 92 ALA A O 1
ATOM 658 N N . ARG A 1 93 ? 87.222 23.079 -113.185 1.00 92.19 93 ARG A N 1
ATOM 659 C CA . ARG A 1 93 ? 86.838 23.848 -111.984 1.00 92.19 93 ARG A CA 1
ATOM 660 C C . ARG A 1 93 ? 85.373 24.264 -112.018 1.00 92.19 93 ARG A C 1
ATOM 662 O O . ARG A 1 93 ? 84.704 24.153 -110.996 1.00 92.19 93 ARG A O 1
ATOM 669 N N . SER A 1 94 ? 84.884 24.723 -113.166 1.00 92.50 94 SER A N 1
ATOM 670 C CA . SER A 1 94 ? 83.488 25.130 -113.357 1.00 92.50 94 SER A CA 1
ATOM 671 C C . SER A 1 94 ? 82.539 23.935 -113.228 1.00 92.50 94 SER A C 1
ATOM 673 O O . SER A 1 94 ? 81.522 24.020 -112.540 1.00 92.50 94 SER A O 1
ATOM 675 N N . GLU A 1 95 ? 82.912 22.786 -113.795 1.00 92.25 95 GLU A N 1
ATOM 676 C CA . GLU A 1 95 ? 82.197 21.521 -113.627 1.00 92.25 95 GLU A CA 1
ATOM 677 C C . GLU A 1 95 ? 82.184 21.095 -112.149 1.00 92.25 95 GLU A C 1
ATOM 679 O O . GLU A 1 95 ? 81.108 20.926 -111.576 1.00 92.25 95 GLU A O 1
ATOM 684 N N . ALA A 1 96 ? 83.340 21.044 -111.478 1.00 91.19 96 ALA A N 1
ATOM 685 C CA . ALA A 1 96 ? 83.427 20.712 -110.053 1.00 91.19 96 ALA A CA 1
ATOM 686 C C . ALA A 1 96 ? 82.646 21.685 -109.145 1.00 91.19 96 ALA A C 1
ATOM 688 O O . ALA A 1 96 ? 82.035 21.257 -108.161 1.00 91.19 96 ALA A O 1
ATOM 689 N N . ALA A 1 97 ? 82.624 22.980 -109.476 1.00 92.44 97 ALA A N 1
ATOM 690 C CA . ALA A 1 97 ? 81.821 23.981 -108.781 1.00 92.44 97 ALA A CA 1
ATOM 691 C C . ALA A 1 97 ? 80.320 23.708 -108.960 1.00 92.44 97 ALA A C 1
ATOM 693 O O . ALA A 1 97 ? 79.606 23.616 -107.964 1.00 92.44 97 ALA A O 1
ATOM 694 N N . SER A 1 98 ? 79.858 23.477 -110.193 1.00 92.94 98 SER A N 1
ATOM 695 C CA . SER A 1 98 ? 78.448 23.173 -110.475 1.00 92.94 98 SER A CA 1
ATOM 696 C C . SER A 1 98 ? 77.981 21.851 -109.847 1.00 92.94 98 SER A C 1
ATOM 698 O O . SER A 1 98 ? 76.880 21.786 -109.303 1.00 92.94 98 SER A O 1
ATOM 700 N N . ILE A 1 99 ? 78.839 20.822 -109.808 1.00 93.81 99 ILE A N 1
ATOM 701 C CA . ILE A 1 99 ? 78.588 19.567 -109.080 1.00 93.81 99 ILE A CA 1
ATOM 702 C C . ILE A 1 99 ? 78.466 19.831 -107.572 1.00 93.81 99 ILE A C 1
ATOM 704 O O . ILE A 1 99 ? 77.595 19.261 -106.917 1.00 93.81 99 ILE A O 1
ATOM 708 N N . THR A 1 100 ? 79.295 20.717 -107.012 1.00 94.06 100 THR A N 1
ATOM 709 C CA . THR A 1 100 ? 79.241 21.085 -105.585 1.00 94.06 100 THR A CA 1
ATOM 710 C C . THR A 1 100 ? 77.986 21.902 -105.252 1.00 94.06 100 THR A C 1
ATOM 712 O O . THR A 1 100 ? 77.360 21.674 -104.216 1.00 94.06 100 THR A O 1
ATOM 715 N N . GLU A 1 101 ? 77.568 22.815 -106.129 1.00 94.50 101 GLU A N 1
ATOM 716 C CA . GLU A 1 101 ? 76.332 23.597 -105.983 1.00 94.50 101 GLU A CA 1
ATOM 717 C C . GLU A 1 101 ? 75.084 22.708 -106.101 1.00 94.50 101 GLU A C 1
ATOM 719 O O . GLU A 1 101 ? 74.180 22.789 -105.266 1.00 94.50 101 GLU A O 1
ATOM 724 N N . ALA A 1 102 ? 75.066 21.773 -107.056 1.00 93.44 102 ALA A N 1
ATOM 725 C CA . ALA A 1 102 ? 74.012 20.768 -107.176 1.00 93.44 102 ALA A CA 1
ATOM 726 C C . ALA A 1 102 ? 73.953 19.849 -105.942 1.00 93.44 102 ALA A C 1
ATOM 728 O O . ALA A 1 102 ? 72.879 19.639 -105.380 1.00 93.44 102 ALA A O 1
ATOM 729 N N . ALA A 1 103 ? 75.099 19.351 -105.466 1.00 93.69 103 ALA A N 1
ATOM 730 C CA . ALA A 1 103 ? 75.174 18.478 -104.294 1.00 93.69 103 ALA A CA 1
ATOM 731 C C . ALA A 1 103 ? 74.770 19.187 -102.989 1.00 93.69 103 ALA A C 1
ATOM 733 O O . ALA A 1 103 ? 74.100 18.585 -102.154 1.00 93.69 103 ALA A O 1
ATOM 734 N N . THR A 1 104 ? 75.129 20.462 -102.808 1.00 94.81 104 THR A N 1
ATOM 735 C CA . THR A 1 104 ? 74.704 21.249 -101.635 1.00 94.81 104 THR A CA 1
ATOM 736 C C . THR A 1 104 ? 73.230 21.652 -101.708 1.00 94.81 104 THR A C 1
ATOM 738 O O . THR A 1 104 ? 72.552 21.633 -100.681 1.00 94.81 104 THR A O 1
ATOM 741 N N . THR A 1 105 ? 72.698 21.922 -102.905 1.00 95.56 105 THR A N 1
ATOM 742 C CA . THR A 1 105 ? 71.257 22.130 -103.130 1.00 95.56 105 THR A CA 1
ATOM 743 C C . THR A 1 105 ? 70.457 20.865 -102.806 1.00 95.56 105 THR A C 1
ATOM 745 O O . THR A 1 105 ? 69.481 20.934 -102.060 1.00 95.56 105 THR A O 1
ATOM 748 N N . GLU A 1 106 ? 70.893 19.697 -103.284 1.00 94.38 106 GLU A N 1
ATOM 749 C CA . GLU A 1 106 ? 70.223 18.423 -103.000 1.00 94.38 106 GLU A CA 1
ATOM 750 C C . GLU A 1 106 ? 70.379 18.013 -101.526 1.00 94.38 106 GLU A C 1
ATOM 752 O O . GLU A 1 106 ? 69.425 17.546 -100.911 1.00 94.38 106 GLU A O 1
ATOM 757 N N . GLN A 1 107 ? 71.529 18.279 -100.894 1.00 94.88 107 GLN A N 1
ATOM 758 C CA . GLN A 1 107 ? 71.693 18.100 -99.448 1.00 94.88 107 GLN A CA 1
ATOM 759 C C . GLN A 1 107 ? 70.717 18.982 -98.653 1.00 94.88 107 GLN A C 1
ATOM 761 O O . GLN A 1 107 ? 70.086 18.503 -97.709 1.00 94.88 107 GLN A O 1
ATOM 766 N N . ALA A 1 108 ? 70.572 20.258 -99.024 1.00 95.00 108 ALA A N 1
ATOM 767 C CA . ALA A 1 108 ? 69.624 21.170 -98.388 1.00 95.00 108 ALA A CA 1
ATOM 768 C C . ALA A 1 108 ? 68.171 20.711 -98.593 1.00 95.00 108 ALA A C 1
ATOM 770 O O . ALA A 1 108 ? 67.375 20.772 -97.654 1.00 95.00 108 ALA A O 1
ATOM 771 N N . ARG A 1 109 ? 67.847 20.186 -99.782 1.00 95.31 109 ARG A N 1
ATOM 772 C CA . ARG A 1 109 ? 66.550 19.575 -100.087 1.00 95.31 109 ARG A CA 1
ATOM 773 C C . ARG A 1 109 ? 66.268 18.366 -99.196 1.00 95.31 109 ARG A C 1
ATOM 775 O O . ARG A 1 109 ? 65.258 18.360 -98.502 1.00 95.31 109 ARG A O 1
ATOM 782 N N . VAL A 1 110 ? 67.166 17.382 -99.162 1.00 95.75 110 VAL A N 1
ATOM 783 C CA . VAL A 1 110 ? 67.007 16.156 -98.359 1.00 95.75 110 VAL A CA 1
ATOM 784 C C . VAL A 1 110 ? 66.870 16.478 -96.867 1.00 95.75 110 VAL A C 1
ATOM 786 O O . VAL A 1 110 ? 66.075 15.845 -96.177 1.00 95.75 110 VAL A O 1
ATOM 789 N N . LEU A 1 111 ? 67.585 17.490 -96.361 1.00 95.94 111 LEU A N 1
ATOM 790 C CA . LEU A 1 111 ? 67.425 17.962 -94.982 1.00 95.94 111 LEU A CA 1
ATOM 791 C C . LEU A 1 111 ? 66.066 18.642 -94.736 1.00 95.94 111 LEU A C 1
ATOM 793 O O . LEU A 1 111 ? 65.488 18.451 -93.667 1.00 95.94 111 LEU A O 1
ATOM 797 N N . ALA A 1 112 ? 65.539 19.401 -95.701 1.00 95.50 112 ALA A N 1
ATOM 798 C CA . ALA A 1 112 ? 64.216 20.018 -95.603 1.00 95.50 112 ALA A CA 1
ATOM 799 C C . ALA A 1 112 ? 63.084 18.977 -95.668 1.00 95.50 112 ALA A C 1
ATOM 801 O O . ALA A 1 112 ? 62.181 19.013 -94.833 1.00 95.50 112 ALA A O 1
ATOM 802 N N . ASP A 1 113 ? 63.167 18.019 -96.596 1.00 95.38 113 ASP A N 1
ATOM 803 C CA . ASP A 1 113 ? 62.205 16.920 -96.737 1.00 95.38 113 ASP A CA 1
ATOM 804 C C . ASP A 1 113 ? 62.217 16.027 -95.471 1.00 95.38 113 ASP A C 1
ATOM 806 O O . ASP A 1 113 ? 61.165 15.742 -94.895 1.00 95.38 113 ASP A O 1
ATOM 810 N N . ALA A 1 114 ? 63.401 15.688 -94.937 1.00 95.44 114 ALA A N 1
ATOM 811 C CA . ALA A 1 114 ? 63.534 14.933 -93.686 1.00 95.44 114 ALA A CA 1
ATOM 812 C C . ALA A 1 114 ? 63.016 15.695 -92.448 1.00 95.44 114 ALA A C 1
ATOM 814 O O . ALA A 1 114 ? 62.433 15.084 -91.550 1.00 95.44 114 ALA A O 1
ATOM 815 N N . GLN A 1 115 ? 63.195 17.020 -92.387 1.00 95.62 115 GLN A N 1
ATOM 816 C CA . GLN A 1 115 ? 62.622 17.853 -91.324 1.00 95.62 115 GLN A CA 1
ATOM 817 C C . GLN A 1 115 ? 61.089 17.902 -91.424 1.00 95.62 115 GLN A C 1
ATOM 819 O O . GLN A 1 115 ? 60.410 17.761 -90.406 1.00 95.62 115 GLN A O 1
ATOM 824 N N . ALA A 1 116 ? 60.542 18.044 -92.636 1.00 95.62 116 ALA A N 1
ATOM 825 C CA . ALA A 1 116 ? 59.101 18.044 -92.870 1.00 95.62 116 ALA A CA 1
ATOM 826 C C . ALA A 1 116 ? 58.455 16.713 -92.449 1.00 95.62 116 ALA A C 1
ATOM 828 O O . ALA A 1 116 ? 57.422 16.725 -91.780 1.00 95.62 116 ALA A O 1
ATOM 829 N N . ASP A 1 117 ? 59.084 15.574 -92.749 1.00 94.94 117 ASP A N 1
ATOM 830 C CA . ASP A 1 117 ? 58.606 14.265 -92.289 1.00 94.94 117 ASP A CA 1
ATOM 831 C C . ASP A 1 117 ? 58.788 14.058 -90.777 1.00 94.94 117 ASP A C 1
ATOM 833 O O . ASP A 1 117 ? 57.901 13.504 -90.126 1.00 94.94 117 ASP A O 1
ATOM 837 N N . ALA A 1 118 ? 59.862 14.569 -90.168 1.00 95.00 118 ALA A N 1
ATOM 838 C CA . ALA A 1 118 ? 60.024 14.545 -88.712 1.00 95.00 118 ALA A CA 1
ATOM 839 C C . ALA A 1 118 ? 58.972 15.403 -87.976 1.00 95.00 118 ALA A C 1
ATOM 841 O O . ALA A 1 118 ? 58.555 15.057 -86.865 1.00 95.00 118 ALA A O 1
ATOM 842 N N . ASP A 1 119 ? 58.529 16.513 -88.572 1.00 95.38 119 ASP A N 1
ATOM 843 C CA . ASP A 1 119 ? 57.451 17.363 -88.053 1.00 95.38 119 ASP A CA 1
ATOM 844 C C . ASP A 1 119 ? 56.056 16.767 -88.324 1.00 95.38 119 ASP A C 1
ATOM 846 O O . ASP A 1 119 ? 55.174 16.853 -87.460 1.00 95.38 119 ASP A O 1
ATOM 850 N N . ARG A 1 120 ? 55.872 16.080 -89.461 1.00 96.00 120 ARG A N 1
ATOM 851 C CA . ARG A 1 120 ? 54.679 15.279 -89.784 1.00 96.00 120 ARG A CA 1
ATOM 852 C C . ARG A 1 120 ? 54.479 14.165 -88.754 1.00 96.00 120 ARG A C 1
ATOM 854 O O . ARG A 1 120 ? 53.461 14.156 -88.067 1.00 96.00 120 ARG A O 1
ATOM 861 N N . VAL A 1 121 ? 55.488 13.312 -88.556 1.00 96.25 121 VAL A N 1
ATOM 862 C CA . VAL A 1 121 ? 55.457 12.200 -87.587 1.00 96.25 121 VAL A CA 1
ATOM 863 C C . VAL A 1 121 ? 55.239 12.707 -86.159 1.00 96.25 121 VAL A C 1
ATOM 865 O O . VAL A 1 121 ? 54.501 12.089 -85.394 1.00 96.25 121 VAL A O 1
ATOM 868 N N . ARG A 1 122 ? 55.817 13.857 -85.780 1.00 95.50 122 ARG A N 1
ATOM 869 C CA . ARG A 1 122 ? 55.565 14.456 -84.457 1.00 95.50 122 ARG A CA 1
ATOM 870 C C . ARG A 1 122 ? 54.120 14.927 -84.301 1.00 95.50 122 ARG A C 1
ATOM 872 O O . ARG A 1 122 ? 53.554 14.762 -83.225 1.00 95.50 122 ARG A O 1
ATOM 879 N N . THR A 1 123 ? 53.530 15.489 -85.356 1.00 96.31 123 THR A N 1
ATOM 880 C CA . THR A 1 123 ? 52.122 15.913 -85.379 1.00 96.31 123 THR A CA 1
ATOM 881 C C . THR A 1 123 ? 51.178 14.711 -85.308 1.00 96.31 123 THR A C 1
ATOM 883 O O . THR A 1 123 ? 50.274 14.712 -84.479 1.00 96.31 123 THR A O 1
ATOM 886 N N . GLU A 1 124 ? 51.427 13.661 -86.095 1.00 95.62 124 GLU A N 1
ATOM 887 C CA . GLU A 1 124 ? 50.648 12.412 -86.104 1.00 95.62 124 GLU A CA 1
ATOM 888 C C . GLU A 1 124 ? 50.727 11.673 -84.755 1.00 95.62 124 GLU A C 1
ATOM 890 O O . GLU A 1 124 ? 49.707 11.233 -84.213 1.00 95.62 124 GLU A O 1
ATOM 895 N N . ALA A 1 125 ? 51.918 11.598 -84.153 1.00 95.06 125 ALA A N 1
ATOM 896 C CA . ALA A 1 125 ? 52.105 11.036 -82.816 1.00 95.06 125 ALA A CA 1
ATOM 897 C C . ALA A 1 125 ? 51.403 11.874 -81.733 1.00 95.06 125 ALA A C 1
ATOM 899 O O . ALA A 1 125 ? 50.783 11.311 -80.831 1.00 95.06 125 ALA A O 1
ATOM 900 N N . ALA A 1 126 ? 51.449 13.208 -81.828 1.00 95.38 126 ALA A N 1
ATOM 901 C CA . ALA A 1 126 ? 50.766 14.097 -80.890 1.00 95.38 126 ALA A CA 1
ATOM 902 C C . ALA A 1 126 ? 49.234 14.015 -81.008 1.00 95.38 126 ALA A C 1
ATOM 904 O O . ALA A 1 126 ? 48.556 13.988 -79.982 1.00 95.38 126 ALA A O 1
ATOM 905 N N . SER A 1 127 ? 48.679 13.925 -82.223 1.00 95.12 127 SER A N 1
ATOM 906 C CA . SER A 1 127 ? 47.234 13.746 -82.417 1.00 95.12 127 SER A CA 1
ATOM 907 C C . SER A 1 127 ? 46.753 12.371 -81.957 1.00 95.12 127 SER A C 1
ATOM 909 O O . SER A 1 127 ? 45.682 12.276 -81.366 1.00 95.12 127 SER A O 1
ATOM 911 N N . THR A 1 128 ? 47.557 11.322 -82.168 1.00 95.69 128 THR A N 1
ATOM 912 C CA . THR A 1 128 ? 47.252 9.969 -81.672 1.00 95.69 128 THR A CA 1
ATOM 913 C C . THR A 1 128 ? 47.254 9.946 -80.143 1.00 95.69 128 THR A C 1
ATOM 915 O O . THR A 1 128 ? 46.266 9.548 -79.538 1.00 95.69 128 THR A O 1
ATOM 918 N N . ALA A 1 129 ? 48.300 10.485 -79.506 1.00 95.00 129 ALA A N 1
ATOM 919 C CA . ALA A 1 129 ? 48.388 10.558 -78.048 1.00 95.00 129 ALA A CA 1
ATOM 920 C C . ALA A 1 129 ? 47.286 11.428 -77.410 1.00 95.00 129 ALA A C 1
ATOM 922 O O . ALA A 1 129 ? 46.863 11.149 -76.289 1.00 95.00 129 ALA A O 1
ATOM 923 N N . ALA A 1 130 ? 46.805 12.464 -78.108 1.00 95.56 130 ALA A N 1
ATOM 924 C CA . ALA A 1 130 ? 45.647 13.246 -77.675 1.00 95.56 130 ALA A CA 1
ATOM 925 C C . ALA A 1 130 ? 44.343 12.433 -77.766 1.00 95.56 130 ALA A C 1
ATOM 927 O O . ALA A 1 130 ? 43.590 12.394 -76.796 1.00 95.56 130 ALA A O 1
ATOM 928 N N . ALA A 1 131 ? 44.109 11.730 -78.879 1.00 95.50 131 ALA A N 1
ATOM 929 C CA . ALA A 1 131 ? 42.936 10.872 -79.053 1.00 95.50 131 ALA A CA 1
ATOM 930 C C . ALA A 1 131 ? 42.902 9.709 -78.042 1.00 95.50 131 ALA A C 1
ATOM 932 O O . ALA A 1 131 ? 41.854 9.438 -77.457 1.00 95.50 131 ALA A O 1
ATOM 933 N N . ASP A 1 132 ? 44.048 9.073 -77.776 1.00 95.19 132 ASP A N 1
ATOM 934 C CA . ASP A 1 132 ? 44.187 8.041 -76.741 1.00 95.19 132 ASP A CA 1
ATOM 935 C C . ASP A 1 132 ? 43.889 8.604 -75.340 1.00 95.19 132 ASP A C 1
ATOM 937 O O . ASP A 1 132 ? 43.214 7.958 -74.536 1.00 95.19 132 ASP A O 1
ATOM 941 N N . ALA A 1 133 ? 44.355 9.822 -75.035 1.00 95.31 133 ALA A N 1
ATOM 942 C CA . ALA A 1 133 ? 44.084 10.481 -73.759 1.00 95.31 133 ALA A CA 1
ATOM 943 C C . ALA A 1 133 ? 42.595 10.835 -73.590 1.00 95.31 133 ALA A C 1
ATOM 945 O O . ALA A 1 133 ? 42.025 10.553 -72.535 1.00 95.31 133 ALA A O 1
ATOM 946 N N . ASP A 1 134 ? 41.954 11.387 -74.623 1.00 95.38 134 ASP A N 1
ATOM 947 C CA . ASP A 1 134 ? 40.520 11.698 -74.619 1.00 95.38 134 ASP A CA 1
ATOM 948 C C . ASP A 1 134 ? 39.666 10.422 -74.493 1.00 95.38 134 ASP A C 1
ATOM 950 O O . ASP A 1 134 ? 38.712 10.395 -73.712 1.00 95.38 134 ASP A O 1
ATOM 954 N N . GLN A 1 135 ? 40.045 9.332 -75.171 1.00 95.75 135 GLN A N 1
ATOM 955 C CA . GLN A 1 135 ? 39.391 8.025 -75.037 1.00 95.75 135 GLN A CA 1
ATOM 956 C C . GLN A 1 135 ? 39.536 7.457 -73.616 1.00 95.75 135 GLN A C 1
ATOM 958 O O . GLN A 1 135 ? 38.549 7.021 -73.022 1.00 95.75 135 GLN A O 1
ATOM 963 N N . VAL A 1 136 ? 40.736 7.507 -73.024 1.00 96.62 136 VAL A N 1
ATOM 964 C CA . VAL A 1 136 ? 40.967 7.061 -71.637 1.00 96.62 136 VAL A CA 1
ATOM 965 C C . VAL A 1 136 ? 40.177 7.908 -70.632 1.00 96.62 136 VAL A C 1
ATOM 967 O O . VAL A 1 136 ? 39.649 7.359 -69.662 1.00 96.62 136 VAL A O 1
ATOM 970 N N . LEU A 1 137 ? 40.046 9.219 -70.860 1.00 96.06 137 LEU A N 1
ATOM 971 C CA . LEU A 1 137 ? 39.217 10.102 -70.035 1.00 96.06 137 LEU A CA 1
ATOM 972 C C . LEU A 1 137 ? 37.721 9.781 -70.172 1.00 96.06 137 LEU A C 1
ATOM 974 O O . LEU A 1 137 ? 37.030 9.706 -69.154 1.00 96.06 137 LEU A O 1
ATOM 978 N N . ALA A 1 138 ? 37.230 9.528 -71.389 1.00 96.44 138 ALA A N 1
ATOM 979 C CA . ALA A 1 138 ? 35.847 9.120 -71.635 1.00 96.44 138 ALA A CA 1
ATOM 980 C C . ALA A 1 138 ? 35.520 7.766 -70.978 1.00 96.44 138 ALA A C 1
ATOM 982 O O . ALA A 1 138 ? 34.507 7.638 -70.289 1.00 96.44 138 ALA A O 1
ATOM 983 N N . ASP A 1 139 ? 36.408 6.775 -71.105 1.00 95.75 139 ASP A N 1
ATOM 984 C CA . ASP A 1 139 ? 36.261 5.469 -70.456 1.00 95.75 139 ASP A CA 1
ATOM 985 C C . ASP A 1 139 ? 36.328 5.561 -68.924 1.00 95.75 139 ASP A C 1
ATOM 987 O O . ASP A 1 139 ? 35.645 4.806 -68.225 1.00 95.75 139 ASP A O 1
ATOM 991 N N . ALA A 1 140 ? 37.148 6.464 -68.377 1.00 96.19 140 ALA A N 1
ATOM 992 C CA . ALA A 1 140 ? 37.238 6.702 -66.939 1.00 96.19 140 ALA A CA 1
ATOM 993 C C . ALA A 1 140 ? 35.975 7.386 -66.387 1.00 96.19 140 ALA A C 1
ATOM 995 O O . ALA A 1 140 ? 35.455 6.959 -65.355 1.00 96.19 140 ALA A O 1
ATOM 996 N N . ASP A 1 141 ? 35.447 8.395 -67.083 1.00 97.12 141 ASP A N 1
ATOM 997 C CA . ASP A 1 141 ? 34.190 9.069 -66.742 1.00 97.12 141 ASP A CA 1
ATOM 998 C C . ASP A 1 141 ? 32.982 8.120 -66.853 1.00 97.12 141 ASP A C 1
ATOM 1000 O O . ASP A 1 141 ? 32.156 8.067 -65.940 1.00 97.12 141 ASP A O 1
ATOM 1004 N N . ALA A 1 142 ? 32.917 7.287 -67.897 1.00 97.06 142 ALA A N 1
ATOM 1005 C CA . ALA A 1 142 ? 31.892 6.252 -68.036 1.00 97.06 142 ALA A CA 1
ATOM 1006 C C . ALA A 1 142 ? 31.919 5.254 -66.862 1.00 97.06 142 ALA A C 1
ATOM 1008 O O . ALA A 1 142 ? 30.882 4.987 -66.248 1.00 97.06 142 ALA A O 1
ATOM 1009 N N . LYS A 1 143 ? 33.108 4.761 -66.481 1.00 96.62 143 LYS A N 1
ATOM 1010 C CA . LYS A 1 143 ? 33.289 3.870 -65.318 1.00 96.62 143 LYS A CA 1
ATOM 1011 C C . LYS A 1 143 ? 32.942 4.566 -63.999 1.00 96.62 143 LYS A C 1
ATOM 1013 O O . LYS A 1 143 ? 32.286 3.962 -63.154 1.00 96.62 143 LYS A O 1
ATOM 1018 N N . ALA A 1 144 ? 33.312 5.835 -63.823 1.00 96.69 144 ALA A N 1
ATOM 1019 C CA . ALA A 1 144 ? 32.959 6.614 -62.636 1.00 96.69 144 ALA A CA 1
ATOM 1020 C C . ALA A 1 144 ? 31.438 6.821 -62.517 1.00 96.69 144 ALA A C 1
ATOM 1022 O O . ALA A 1 144 ? 30.869 6.628 -61.441 1.00 96.69 144 ALA A O 1
ATOM 1023 N N . LYS A 1 145 ? 30.759 7.143 -63.625 1.00 97.62 145 LYS A N 1
ATOM 1024 C CA . LYS A 1 145 ? 29.293 7.253 -63.697 1.00 97.62 145 LYS A CA 1
ATOM 1025 C C . LYS A 1 145 ? 28.603 5.925 -63.391 1.00 97.62 145 LYS A C 1
ATOM 1027 O O . LYS A 1 145 ? 27.631 5.925 -62.637 1.00 97.62 145 LYS A O 1
ATOM 1032 N N . GLN A 1 146 ? 29.120 4.807 -63.908 1.00 97.31 146 GLN A N 1
ATOM 1033 C CA . GLN A 1 146 ? 28.606 3.477 -63.582 1.00 97.31 146 GLN A CA 1
ATOM 1034 C C . GLN A 1 146 ? 28.756 3.169 -62.085 1.00 97.31 146 GLN A C 1
ATOM 1036 O O . GLN A 1 146 ? 27.761 2.859 -61.436 1.00 97.31 146 GLN A O 1
ATOM 1041 N N . LEU A 1 147 ? 29.954 3.331 -61.511 1.00 96.81 147 LEU A N 1
ATOM 1042 C CA . LEU A 1 147 ? 30.202 3.078 -60.085 1.00 96.81 147 LEU A CA 1
ATOM 1043 C C . LEU A 1 147 ? 29.321 3.947 -59.172 1.00 96.81 147 LEU A C 1
ATOM 1045 O O . LEU A 1 147 ? 28.844 3.471 -58.144 1.00 96.81 147 LEU A O 1
ATOM 1049 N N . LEU A 1 148 ? 29.053 5.200 -59.553 1.00 97.38 148 LEU A N 1
ATOM 1050 C CA . LEU A 1 148 ? 28.122 6.075 -58.831 1.00 97.38 148 LEU A CA 1
ATOM 1051 C C . LEU A 1 148 ? 26.655 5.631 -58.962 1.00 97.38 148 LEU A C 1
ATOM 1053 O O . LEU A 1 148 ? 25.884 5.841 -58.028 1.00 97.38 148 LEU A O 1
ATOM 1057 N N . ALA A 1 149 ? 26.254 5.024 -60.082 1.00 97.00 149 ALA A N 1
ATOM 1058 C CA . ALA A 1 149 ? 24.920 4.446 -60.248 1.00 97.00 149 ALA A CA 1
ATOM 1059 C C . ALA A 1 149 ? 24.759 3.132 -59.462 1.00 97.00 149 ALA A C 1
ATOM 1061 O O . ALA A 1 149 ? 23.737 2.934 -58.808 1.00 97.00 149 ALA A O 1
ATOM 1062 N N . ASP A 1 150 ? 25.780 2.271 -59.464 1.00 96.75 150 ASP A N 1
ATOM 1063 C CA . ASP A 1 150 ? 25.809 1.028 -58.686 1.00 96.75 150 ASP A CA 1
ATOM 1064 C C . ASP A 1 150 ? 25.792 1.310 -57.175 1.00 96.75 150 ASP A C 1
ATOM 1066 O O . ASP A 1 150 ? 24.976 0.741 -56.452 1.00 96.75 150 ASP A O 1
ATOM 1070 N N . ALA A 1 151 ? 26.603 2.263 -56.701 1.00 96.56 151 ALA A N 1
ATOM 1071 C CA . ALA A 1 151 ? 26.606 2.680 -55.297 1.00 96.56 151 ALA A CA 1
ATOM 1072 C C . ALA A 1 151 ? 25.274 3.319 -54.853 1.00 96.56 151 ALA A C 1
ATOM 1074 O O . ALA A 1 151 ? 24.866 3.145 -53.705 1.00 96.56 151 ALA A O 1
ATOM 1075 N N . ARG A 1 152 ? 24.573 4.035 -55.748 1.00 97.50 152 ARG A N 1
ATOM 1076 C CA . ARG A 1 152 ? 23.224 4.565 -55.471 1.00 97.50 152 ARG A CA 1
ATOM 1077 C C . ARG A 1 152 ? 22.192 3.451 -55.353 1.00 97.50 152 ARG A C 1
ATOM 1079 O O . ARG A 1 152 ? 21.493 3.420 -54.347 1.00 97.50 152 ARG A O 1
ATOM 1086 N N . ARG A 1 153 ? 22.166 2.497 -56.293 1.00 97.75 153 ARG A N 1
ATOM 1087 C CA . ARG A 1 153 ? 21.287 1.317 -56.205 1.00 97.75 153 ARG A CA 1
ATOM 1088 C C . ARG A 1 153 ? 21.503 0.542 -54.909 1.00 97.75 153 ARG A C 1
ATOM 1090 O O . ARG A 1 153 ? 20.541 0.281 -54.202 1.00 97.75 153 ARG A O 1
ATOM 1097 N N . GLN A 1 154 ? 22.753 0.269 -54.535 1.00 97.06 154 GLN A N 1
ATOM 1098 C CA . GLN A 1 154 ? 23.063 -0.415 -53.273 1.00 97.06 154 GLN A CA 1
ATOM 1099 C C . GLN A 1 154 ? 22.601 0.382 -52.039 1.00 97.06 154 GLN A C 1
ATOM 1101 O O . GLN A 1 154 ? 22.123 -0.204 -51.070 1.00 97.06 154 GLN A O 1
ATOM 1106 N N . ALA A 1 155 ? 22.692 1.717 -52.059 1.00 96.69 155 ALA A N 1
ATOM 1107 C CA . ALA A 1 155 ? 22.168 2.556 -50.980 1.00 96.69 155 ALA A CA 1
ATOM 1108 C C . ALA A 1 155 ? 20.624 2.563 -50.928 1.00 96.69 155 ALA A C 1
ATOM 1110 O O . ALA A 1 155 ? 20.046 2.528 -49.840 1.00 96.69 155 ALA A O 1
ATOM 1111 N N . GLU A 1 156 ? 19.953 2.571 -52.080 1.00 97.38 156 GLU A N 1
ATOM 1112 C CA . GLU A 1 156 ? 18.490 2.488 -52.212 1.00 97.38 156 GLU A CA 1
ATOM 1113 C C . GLU A 1 156 ? 17.963 1.107 -51.772 1.00 97.38 156 GLU A C 1
ATOM 1115 O O . GLU A 1 156 ? 17.001 1.025 -51.008 1.00 97.38 156 GLU A O 1
ATOM 1120 N N . GLU A 1 157 ? 18.646 0.021 -52.140 1.00 97.56 157 GLU A N 1
ATOM 1121 C CA . GLU A 1 157 ? 18.377 -1.346 -51.673 1.00 97.56 157 GLU A CA 1
ATOM 1122 C C . GLU A 1 157 ? 18.539 -1.468 -50.150 1.00 97.56 157 GLU A C 1
ATOM 1124 O O . GLU A 1 157 ? 17.645 -1.973 -49.468 1.00 97.56 157 GLU A O 1
ATOM 1129 N N . VAL A 1 158 ? 19.644 -0.961 -49.586 1.00 97.62 158 VAL A N 1
ATOM 1130 C CA . VAL A 1 158 ? 19.909 -1.016 -48.137 1.00 97.62 158 VAL A CA 1
ATOM 1131 C C . VAL A 1 158 ? 18.921 -0.160 -47.342 1.00 97.62 158 VAL A C 1
ATOM 1133 O O . VAL A 1 158 ? 18.455 -0.602 -46.293 1.00 97.62 158 VAL A O 1
ATOM 1136 N N . THR A 1 159 ? 18.563 1.034 -47.822 1.00 96.75 159 THR A N 1
ATOM 1137 C CA . THR A 1 159 ? 17.560 1.881 -47.149 1.00 96.75 159 THR A CA 1
ATOM 1138 C C . THR A 1 159 ? 16.155 1.286 -47.236 1.00 96.75 159 THR A C 1
ATOM 1140 O O . THR A 1 159 ? 15.451 1.275 -46.227 1.00 96.75 159 THR A O 1
ATOM 1143 N N . THR A 1 160 ? 15.777 0.695 -48.373 1.00 97.00 160 THR A N 1
ATOM 1144 C CA . THR A 1 160 ? 14.497 -0.021 -48.529 1.00 97.00 160 THR A CA 1
ATOM 1145 C C . THR A 1 160 ? 14.426 -1.252 -47.620 1.00 97.00 160 THR A C 1
ATOM 1147 O O . THR A 1 160 ? 13.435 -1.450 -46.919 1.00 97.00 160 THR A O 1
ATOM 1150 N N . ALA A 1 161 ? 15.494 -2.053 -47.554 1.00 96.50 161 ALA A N 1
ATOM 1151 C CA . ALA A 1 161 ? 15.568 -3.218 -46.671 1.00 96.50 161 ALA A CA 1
ATOM 1152 C C . ALA A 1 161 ? 15.595 -2.837 -45.177 1.00 96.50 161 ALA A C 1
ATOM 1154 O O . ALA A 1 161 ? 15.050 -3.563 -44.346 1.00 96.50 161 ALA A O 1
ATOM 1155 N N . ALA A 1 162 ? 16.205 -1.701 -44.821 1.00 96.62 162 ALA A N 1
ATOM 1156 C CA . ALA A 1 162 ? 16.182 -1.172 -43.459 1.00 96.62 162 ALA A CA 1
ATOM 1157 C C . ALA A 1 162 ? 14.790 -0.651 -43.061 1.00 96.62 162 ALA A C 1
ATOM 1159 O O . ALA A 1 162 ? 14.359 -0.900 -41.936 1.00 96.62 162 ALA A O 1
ATOM 1160 N N . ALA A 1 163 ? 14.073 0.011 -43.977 1.00 96.69 163 ALA A N 1
ATOM 1161 C CA . ALA A 1 163 ? 12.688 0.432 -43.766 1.00 96.69 163 ALA A CA 1
ATOM 1162 C C . ALA A 1 163 ? 11.762 -0.780 -43.568 1.00 96.69 163 ALA A C 1
ATOM 1164 O O . ALA A 1 163 ? 11.112 -0.879 -42.533 1.00 96.69 163 ALA A O 1
ATOM 1165 N N . ALA A 1 164 ? 11.806 -1.766 -44.471 1.00 96.81 164 ALA A N 1
ATOM 1166 C CA . ALA A 1 164 ? 10.989 -2.977 -44.364 1.00 96.81 164 ALA A CA 1
ATOM 1167 C C . ALA A 1 164 ? 11.203 -3.731 -43.035 1.00 96.81 164 ALA A C 1
ATOM 1169 O O . ALA A 1 164 ? 10.235 -4.135 -42.399 1.00 96.81 164 ALA A O 1
ATOM 1170 N N . ARG A 1 165 ? 12.456 -3.856 -42.568 1.00 97.12 165 ARG A N 1
ATOM 1171 C CA . ARG A 1 165 ? 12.775 -4.453 -41.254 1.00 97.12 165 ARG A CA 1
ATOM 1172 C C . ARG A 1 165 ? 12.330 -3.595 -40.069 1.00 97.12 165 ARG A C 1
ATOM 1174 O O . ARG A 1 165 ? 11.991 -4.133 -39.022 1.00 97.12 165 ARG A O 1
ATOM 1181 N N . SER A 1 166 ? 12.354 -2.270 -40.204 1.00 97.25 166 SER A N 1
ATOM 1182 C CA . SER A 1 166 ? 11.801 -1.359 -39.195 1.00 97.25 166 SER A CA 1
ATOM 1183 C C . SER A 1 166 ? 10.290 -1.558 -39.060 1.00 97.25 166 SER A C 1
ATOM 1185 O O . SER A 1 166 ? 9.788 -1.648 -37.942 1.00 97.25 166 SER A O 1
ATOM 1187 N N . ASP A 1 167 ? 9.582 -1.668 -40.181 1.00 96.81 167 ASP A N 1
ATOM 1188 C CA . ASP A 1 167 ? 8.129 -1.837 -40.210 1.00 96.81 167 ASP A CA 1
ATOM 1189 C C . ASP A 1 167 ? 7.717 -3.235 -39.711 1.00 96.81 167 ASP A C 1
ATOM 1191 O O . ASP A 1 167 ? 6.758 -3.361 -38.951 1.00 96.81 167 ASP A O 1
ATOM 1195 N N . GLU A 1 168 ? 8.495 -4.271 -40.046 1.00 97.19 168 GLU A N 1
ATOM 1196 C CA . GLU A 1 168 ? 8.384 -5.636 -39.506 1.00 97.19 168 GLU A CA 1
ATOM 1197 C C . GLU A 1 168 ? 8.528 -5.650 -37.973 1.00 97.19 168 GLU A C 1
ATOM 1199 O O . GLU A 1 168 ? 7.612 -6.081 -37.273 1.00 97.19 168 GLU A O 1
ATOM 1204 N N . VAL A 1 169 ? 9.612 -5.080 -37.430 1.00 97.12 169 VAL A N 1
ATOM 1205 C CA . VAL A 1 169 ? 9.843 -4.994 -35.974 1.00 97.12 169 VAL A CA 1
ATOM 1206 C C . VAL A 1 169 ? 8.779 -4.141 -35.269 1.00 97.12 169 VAL A C 1
ATOM 1208 O O . VAL A 1 169 ? 8.375 -4.462 -34.150 1.00 97.12 169 VAL A O 1
ATOM 1211 N N . GLN A 1 170 ? 8.278 -3.075 -35.903 1.00 97.31 170 GLN A N 1
ATOM 1212 C CA . GLN A 1 170 ? 7.159 -2.291 -35.366 1.00 97.31 170 GLN A CA 1
ATOM 1213 C C . GLN A 1 170 ? 5.852 -3.097 -35.344 1.00 97.31 170 GLN A C 1
ATOM 1215 O O . GLN A 1 170 ? 5.112 -3.020 -34.361 1.00 97.31 170 GLN A O 1
ATOM 1220 N N . ALA A 1 171 ? 5.576 -3.900 -36.376 1.00 96.69 171 ALA A N 1
ATOM 1221 C CA . ALA A 1 171 ? 4.405 -4.770 -36.428 1.00 96.69 171 ALA A CA 1
ATOM 1222 C C . ALA A 1 171 ? 4.478 -5.905 -35.391 1.00 96.69 171 ALA A C 1
ATOM 1224 O O . ALA A 1 171 ? 3.479 -6.172 -34.719 1.00 96.69 171 ALA A O 1
ATOM 1225 N N . GLU A 1 172 ? 5.643 -6.534 -35.207 1.00 96.56 172 GLU A N 1
ATOM 1226 C CA . GLU A 1 172 ? 5.875 -7.524 -34.145 1.00 96.56 172 GLU A CA 1
ATOM 1227 C C . GLU A 1 172 ? 5.698 -6.906 -32.752 1.00 96.56 172 GLU A C 1
ATOM 1229 O O . GLU A 1 172 ? 4.970 -7.450 -31.919 1.00 96.56 172 GLU A O 1
ATOM 1234 N N . ALA A 1 173 ? 6.300 -5.738 -32.501 1.00 97.00 173 ALA A N 1
ATOM 1235 C CA . ALA A 1 173 ? 6.178 -5.035 -31.225 1.00 97.00 173 ALA A CA 1
ATOM 1236 C C . ALA A 1 173 ? 4.726 -4.618 -30.926 1.00 97.00 173 ALA A C 1
ATOM 1238 O O . ALA A 1 173 ? 4.269 -4.754 -29.789 1.00 97.00 173 ALA A O 1
ATOM 1239 N N . ALA A 1 174 ? 3.976 -4.166 -31.938 1.00 96.69 174 ALA A N 1
ATOM 1240 C CA . ALA A 1 174 ? 2.560 -3.833 -31.804 1.00 96.69 174 ALA A CA 1
ATOM 1241 C C . ALA A 1 174 ? 1.696 -5.071 -31.503 1.00 96.69 174 ALA A C 1
ATOM 1243 O O . ALA A 1 174 ? 0.831 -5.011 -30.628 1.00 96.69 174 ALA A O 1
ATOM 1244 N N . GLN A 1 175 ? 1.952 -6.206 -32.164 1.00 97.19 175 GLN A N 1
ATOM 1245 C CA . GLN A 1 175 ? 1.264 -7.473 -31.883 1.00 97.19 175 GLN A CA 1
ATOM 1246 C C . GLN A 1 175 ? 1.588 -8.003 -30.479 1.00 97.19 175 GLN A C 1
ATOM 1248 O O . GLN A 1 175 ? 0.682 -8.421 -29.756 1.00 97.19 175 GLN A O 1
ATOM 1253 N N . ALA A 1 176 ? 2.853 -7.934 -30.057 1.00 96.38 176 ALA A N 1
ATOM 1254 C CA . ALA A 1 176 ? 3.272 -8.318 -28.712 1.00 96.38 176 ALA A CA 1
ATOM 1255 C C . ALA A 1 176 ? 2.614 -7.434 -27.638 1.00 96.38 176 ALA A C 1
ATOM 1257 O O . ALA A 1 176 ? 2.087 -7.956 -26.656 1.00 96.38 176 ALA A O 1
ATOM 1258 N N . ALA A 1 177 ? 2.571 -6.113 -27.845 1.00 96.19 177 ALA A N 1
ATOM 1259 C CA . ALA A 1 177 ? 1.894 -5.181 -26.944 1.00 96.19 177 ALA A CA 1
ATOM 1260 C C . ALA A 1 177 ? 0.377 -5.438 -26.876 1.00 96.19 177 ALA A C 1
ATOM 1262 O O . ALA A 1 177 ? -0.182 -5.500 -25.782 1.00 96.19 177 ALA A O 1
ATOM 1263 N N . ALA A 1 178 ? -0.282 -5.650 -28.021 1.00 97.00 178 ALA A N 1
ATOM 1264 C CA . ALA A 1 178 ? -1.706 -5.980 -28.079 1.00 97.00 178 ALA A CA 1
ATOM 1265 C C . ALA A 1 178 ? -2.024 -7.299 -27.356 1.00 97.00 178 ALA A C 1
ATOM 1267 O O . ALA A 1 178 ? -3.004 -7.370 -26.614 1.00 97.00 178 ALA A O 1
ATOM 1268 N N . LYS A 1 179 ? -1.169 -8.322 -27.504 1.00 97.00 179 LYS A N 1
ATOM 1269 C CA . LYS A 1 179 ? -1.307 -9.579 -26.762 1.00 97.00 179 LYS A CA 1
ATOM 1270 C C . LYS A 1 179 ? -1.148 -9.369 -25.254 1.00 97.00 179 LYS A C 1
ATOM 1272 O O . LYS A 1 179 ? -2.000 -9.821 -24.502 1.00 97.00 179 LYS A O 1
ATOM 1277 N N . VAL A 1 180 ? -0.104 -8.665 -24.810 1.00 97.56 180 VAL A N 1
ATOM 1278 C CA . VAL A 1 180 ? 0.128 -8.401 -23.376 1.00 97.56 180 VAL A CA 1
ATOM 1279 C C . VAL A 1 180 ? -1.035 -7.622 -22.751 1.00 97.56 180 VAL A C 1
ATOM 1281 O O . VAL A 1 180 ? -1.402 -7.898 -21.611 1.00 97.56 180 VAL A O 1
ATOM 1284 N N . LEU A 1 181 ? -1.656 -6.696 -23.490 1.00 97.19 181 LEU A N 1
ATOM 1285 C CA . LEU A 1 181 ? -2.874 -6.012 -23.049 1.00 97.19 181 LEU A CA 1
ATOM 1286 C C . LEU A 1 181 ? -4.063 -6.979 -22.921 1.00 97.19 181 LEU A C 1
ATOM 1288 O O . LEU A 1 181 ? -4.714 -6.982 -21.880 1.00 97.19 181 LEU A O 1
ATOM 1292 N N . ALA A 1 182 ? -4.309 -7.837 -23.916 1.00 97.25 182 ALA A N 1
ATOM 1293 C CA . ALA A 1 182 ? -5.391 -8.825 -23.866 1.00 97.25 182 ALA A CA 1
ATOM 1294 C C . ALA A 1 182 ? -5.204 -9.856 -22.733 1.00 97.25 182 ALA A C 1
ATOM 1296 O O . ALA A 1 182 ? -6.147 -10.133 -21.989 1.00 97.25 182 ALA A O 1
ATOM 1297 N N . ASP A 1 183 ? -3.984 -10.371 -22.548 1.00 95.94 183 ASP A N 1
ATOM 1298 C CA . ASP A 1 183 ? -3.628 -11.279 -21.451 1.00 95.94 183 ASP A CA 1
ATOM 1299 C C . ASP A 1 183 ? -3.838 -10.590 -20.080 1.00 95.94 183 ASP A C 1
ATOM 1301 O O . ASP A 1 183 ? -4.354 -11.202 -19.140 1.00 95.94 183 ASP A O 1
ATOM 1305 N N . ALA A 1 184 ? -3.512 -9.295 -19.962 1.00 96.75 184 ALA A N 1
ATOM 1306 C CA . ALA A 1 184 ? -3.726 -8.512 -18.742 1.00 96.75 184 ALA A CA 1
ATOM 1307 C C . ALA A 1 184 ? -5.211 -8.190 -18.472 1.00 96.75 184 ALA A C 1
ATOM 1309 O O . ALA A 1 184 ? -5.636 -8.193 -17.315 1.00 96.75 184 ALA A O 1
ATOM 1310 N N . GLU A 1 185 ? -6.020 -7.940 -19.505 1.00 97.44 185 GLU A N 1
ATOM 1311 C CA . GLU A 1 185 ? -7.471 -7.740 -19.376 1.00 97.44 185 GLU A CA 1
ATOM 1312 C C . GLU A 1 185 ? -8.205 -9.038 -19.009 1.00 97.44 185 GLU A C 1
ATOM 1314 O O . GLU A 1 185 ? -9.119 -9.013 -18.175 1.00 97.44 185 GLU A O 1
ATOM 1319 N N . ALA A 1 186 ? -7.759 -10.180 -19.541 1.00 97.19 186 ALA A N 1
ATOM 1320 C CA . ALA A 1 186 ? -8.236 -11.498 -19.132 1.00 97.19 186 ALA A CA 1
ATOM 1321 C C . ALA A 1 186 ? -7.903 -11.775 -17.655 1.00 97.19 186 ALA A C 1
ATOM 1323 O O . ALA A 1 186 ? -8.809 -12.049 -16.865 1.00 97.19 186 ALA A O 1
ATOM 1324 N N . ALA A 1 187 ? -6.640 -11.595 -17.248 1.00 97.06 187 ALA A N 1
ATOM 1325 C CA . ALA A 1 187 ? -6.211 -11.774 -15.859 1.00 97.06 187 ALA A CA 1
ATOM 1326 C C . ALA A 1 187 ? -6.931 -10.816 -14.889 1.00 97.06 187 ALA A C 1
ATOM 1328 O O . ALA A 1 187 ? -7.341 -11.219 -13.802 1.00 97.06 187 ALA A O 1
ATOM 1329 N N . ARG A 1 188 ? -7.160 -9.556 -15.286 1.00 97.75 188 ARG A N 1
ATOM 1330 C CA . ARG A 1 188 ? -7.972 -8.596 -14.518 1.00 97.75 188 ARG A CA 1
ATOM 1331 C C . ARG A 1 188 ? -9.405 -9.096 -14.328 1.00 97.75 188 ARG A C 1
ATOM 1333 O O . ARG A 1 188 ? -9.942 -8.982 -13.229 1.00 97.75 188 ARG A O 1
ATOM 1340 N N . THR A 1 189 ? -10.019 -9.629 -15.381 1.00 97.44 189 THR A N 1
ATOM 1341 C CA . THR A 1 189 ? -11.388 -10.166 -15.338 1.00 97.44 189 THR A CA 1
ATOM 1342 C C . THR A 1 189 ? -11.478 -11.389 -14.423 1.00 97.44 189 THR A C 1
ATOM 1344 O O . THR A 1 189 ? -12.384 -11.465 -13.594 1.00 97.44 189 THR A O 1
ATOM 1347 N N . GLU A 1 190 ? -10.508 -12.305 -14.497 1.00 97.00 190 GLU A N 1
ATOM 1348 C CA . GLU A 1 190 ? -10.433 -13.471 -13.610 1.00 97.00 190 GLU A CA 1
ATOM 1349 C C . GLU A 1 190 ? -10.232 -13.070 -12.140 1.00 97.00 190 GLU A C 1
ATOM 1351 O O . GLU A 1 190 ? -10.933 -13.582 -11.265 1.00 97.00 190 GLU A O 1
ATOM 1356 N N . LEU A 1 191 ? -9.336 -12.117 -11.858 1.00 96.69 191 LEU A N 1
ATOM 1357 C CA . LEU A 1 191 ? -9.090 -11.611 -10.503 1.00 96.69 191 LEU A CA 1
ATOM 1358 C C . LEU A 1 191 ? -10.319 -10.916 -9.902 1.00 96.69 191 LEU A C 1
ATOM 1360 O O . LEU A 1 191 ? -10.598 -11.102 -8.718 1.00 96.69 191 LEU A O 1
ATOM 1364 N N . LEU A 1 192 ? -11.087 -10.167 -10.701 1.00 97.31 192 LEU A N 1
ATOM 1365 C CA . LEU A 1 192 ? -12.362 -9.589 -10.260 1.00 97.31 192 LEU A CA 1
ATOM 1366 C C . LEU A 1 192 ? -13.391 -10.689 -9.957 1.00 97.31 192 LEU A C 1
ATOM 1368 O O . LEU A 1 192 ? -13.953 -10.707 -8.864 1.00 97.31 192 LEU A O 1
ATOM 1372 N N . ALA A 1 193 ? -13.561 -11.667 -10.851 1.00 96.88 193 ALA A N 1
ATOM 1373 C CA . ALA A 1 193 ? -14.463 -12.800 -10.632 1.00 96.88 193 ALA A CA 1
ATOM 1374 C C . ALA A 1 193 ? -14.020 -13.723 -9.474 1.00 96.88 193 ALA A C 1
ATOM 1376 O O . ALA A 1 193 ? -14.838 -14.441 -8.897 1.00 96.88 193 ALA A O 1
ATOM 1377 N N . ALA A 1 194 ? -12.733 -13.747 -9.119 1.00 96.50 194 ALA A N 1
ATOM 1378 C CA . ALA A 1 194 ? -12.228 -14.398 -7.911 1.00 96.50 194 ALA A CA 1
ATOM 1379 C C . ALA A 1 194 ? -12.562 -13.585 -6.650 1.00 96.50 194 ALA A C 1
ATOM 1381 O O . ALA A 1 194 ? -13.128 -14.137 -5.708 1.00 96.50 194 ALA A O 1
ATOM 1382 N N . ALA A 1 195 ? -12.298 -12.275 -6.657 1.00 96.12 195 ALA A N 1
ATOM 1383 C CA . ALA A 1 195 ? -12.611 -11.383 -5.543 1.00 96.12 195 ALA A CA 1
ATOM 1384 C C . ALA A 1 195 ? -14.119 -11.335 -5.231 1.00 96.12 195 ALA A C 1
ATOM 1386 O O . ALA A 1 195 ? -14.502 -11.362 -4.063 1.00 96.12 195 ALA A O 1
ATOM 1387 N N . GLU A 1 196 ? -14.982 -11.331 -6.252 1.00 97.00 196 GLU A N 1
ATOM 1388 C CA . GLU A 1 196 ? -16.440 -11.391 -6.084 1.00 97.00 196 GLU A CA 1
ATOM 1389 C C . GLU A 1 196 ? -16.907 -12.710 -5.454 1.00 97.00 196 GLU A C 1
ATOM 1391 O O . GLU A 1 196 ? -17.757 -12.686 -4.561 1.00 97.00 196 GLU A O 1
ATOM 1396 N N . ARG A 1 197 ? -16.317 -13.851 -5.848 1.00 97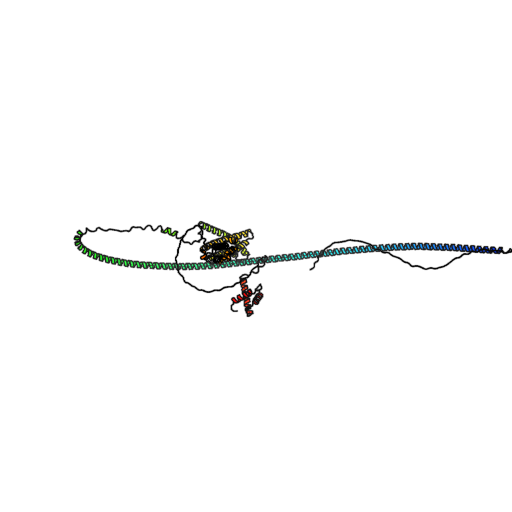.19 197 ARG A N 1
ATOM 1397 C CA . ARG A 1 197 ? -16.584 -15.156 -5.216 1.00 97.19 197 ARG A CA 1
ATOM 1398 C C . ARG A 1 197 ? -16.165 -15.162 -3.750 1.00 97.19 197 ARG A C 1
ATOM 1400 O O . ARG A 1 197 ? -16.998 -15.456 -2.899 1.00 97.19 197 ARG A O 1
ATOM 1407 N N . THR A 1 198 ? -14.937 -14.746 -3.434 1.00 97.06 198 THR A N 1
ATOM 1408 C CA . THR A 1 198 ? -14.471 -14.645 -2.041 1.00 97.06 198 THR A CA 1
ATOM 1409 C C . THR A 1 198 ? -15.357 -13.702 -1.221 1.00 97.06 198 THR A C 1
ATOM 1411 O O . THR A 1 198 ? -15.772 -14.054 -0.122 1.00 97.06 198 THR A O 1
ATOM 1414 N N . ALA A 1 199 ? -15.741 -12.542 -1.762 1.00 95.62 199 ALA A N 1
ATOM 1415 C CA . ALA A 1 199 ? -16.637 -11.607 -1.081 1.00 95.62 199 ALA A CA 1
ATOM 1416 C C . ALA A 1 199 ? -18.064 -12.158 -0.886 1.00 95.62 199 ALA A C 1
ATOM 1418 O O . ALA A 1 199 ? -18.740 -11.782 0.075 1.00 95.62 199 ALA A O 1
ATOM 1419 N N . ALA A 1 200 ? -18.544 -13.038 -1.771 1.00 96.44 200 ALA A N 1
ATOM 1420 C CA . ALA A 1 200 ? -19.793 -13.769 -1.579 1.00 96.44 200 ALA A CA 1
ATOM 1421 C C . ALA A 1 200 ? -19.657 -14.841 -0.485 1.00 96.44 200 ALA A C 1
ATOM 1423 O O . ALA A 1 200 ? -20.468 -14.857 0.437 1.00 96.44 200 ALA A O 1
ATOM 1424 N N . GLU A 1 201 ? -18.606 -15.662 -0.530 1.00 96.75 201 GLU A N 1
ATOM 1425 C CA . GLU A 1 201 ? -18.322 -16.713 0.457 1.00 96.75 201 GLU A CA 1
ATOM 1426 C C . GLU A 1 201 ? -18.137 -16.148 1.874 1.00 96.75 201 GLU A C 1
ATOM 1428 O O . GLU A 1 201 ? -18.776 -16.629 2.813 1.00 96.75 201 GLU A O 1
ATOM 1433 N N . THR A 1 202 ? -17.338 -15.086 2.041 1.00 95.56 202 THR A N 1
ATOM 1434 C CA . THR A 1 202 ? -17.162 -14.394 3.330 1.00 95.56 202 THR A CA 1
ATOM 1435 C C . THR A 1 202 ? -18.482 -13.817 3.836 1.00 95.56 202 THR A C 1
ATOM 1437 O O . THR A 1 202 ? -18.785 -13.958 5.019 1.00 95.56 202 THR A O 1
ATOM 1440 N N . ARG A 1 203 ? -19.309 -13.220 2.962 1.00 96.62 203 ARG A N 1
ATOM 1441 C CA . ARG A 1 203 ? -20.629 -12.697 3.353 1.00 96.62 203 ARG A CA 1
ATOM 1442 C C . ARG A 1 203 ? -21.560 -13.817 3.816 1.00 96.62 203 ARG A C 1
ATOM 1444 O O . ARG A 1 203 ? -22.178 -13.678 4.864 1.00 96.62 203 ARG A O 1
ATOM 1451 N N . THR A 1 204 ? -21.631 -14.926 3.078 1.00 97.19 204 THR A N 1
ATOM 1452 C CA . THR A 1 204 ? -22.448 -16.089 3.452 1.00 97.19 204 THR A CA 1
ATOM 1453 C C . THR A 1 204 ? -21.989 -16.684 4.782 1.00 97.19 204 THR A C 1
ATOM 1455 O O . THR A 1 204 ? -22.827 -16.875 5.660 1.00 97.19 204 THR A O 1
ATOM 1458 N N . ARG A 1 205 ? -20.677 -16.891 4.985 1.00 96.50 205 ARG A N 1
ATOM 1459 C CA . ARG A 1 205 ? -20.127 -17.341 6.276 1.00 96.50 205 ARG A CA 1
ATOM 1460 C C . ARG A 1 205 ? -20.499 -16.380 7.407 1.00 96.50 205 ARG A C 1
ATOM 1462 O O . ARG A 1 205 ? -21.047 -16.828 8.405 1.00 96.50 205 ARG A O 1
ATOM 1469 N N . ALA A 1 206 ? -20.278 -15.077 7.231 1.00 95.56 206 ALA A N 1
ATOM 1470 C CA . ALA A 1 206 ? -20.594 -14.074 8.246 1.00 95.56 206 ALA A CA 1
ATOM 1471 C C . ALA A 1 206 ? -22.092 -14.046 8.611 1.00 95.56 206 ALA A C 1
ATOM 1473 O O . ALA A 1 206 ? -22.432 -13.902 9.785 1.00 95.56 206 ALA A O 1
ATOM 1474 N N . THR A 1 207 ? -22.996 -14.234 7.642 1.00 96.75 207 THR A N 1
ATOM 1475 C 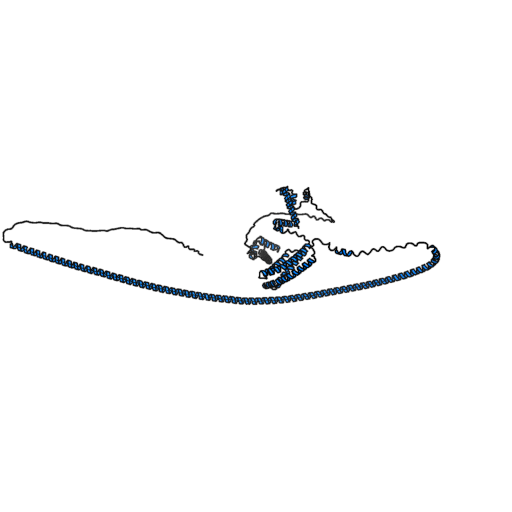CA . THR A 1 207 ? -24.435 -14.388 7.915 1.00 96.75 207 THR A CA 1
ATOM 1476 C C . THR A 1 207 ? -24.724 -15.664 8.710 1.00 96.75 207 THR A C 1
ATOM 1478 O O . THR A 1 207 ? -25.372 -15.581 9.750 1.00 96.75 207 THR A O 1
ATOM 1481 N N . THR A 1 208 ? -24.198 -16.821 8.294 1.00 97.12 208 THR A N 1
ATOM 1482 C CA . THR A 1 208 ? -24.395 -18.098 9.006 1.00 97.12 208 THR A CA 1
ATOM 1483 C C . THR A 1 208 ? -23.825 -18.071 10.429 1.00 97.12 208 THR A C 1
ATOM 1485 O O . THR A 1 208 ? -24.470 -18.552 11.360 1.00 97.12 208 THR A O 1
ATOM 1488 N N . ASP A 1 209 ? -22.651 -17.471 10.633 1.00 95.94 209 ASP A N 1
ATOM 1489 C CA . ASP A 1 209 ? -22.039 -17.326 11.957 1.00 95.94 209 ASP A CA 1
ATOM 1490 C C . ASP A 1 209 ? -22.850 -16.376 12.854 1.00 95.94 209 ASP A C 1
ATOM 1492 O O . ASP A 1 209 ? -23.039 -16.663 14.039 1.00 95.94 209 ASP A O 1
ATOM 1496 N N . ALA A 1 210 ? -23.392 -15.284 12.300 1.00 95.38 210 ALA A N 1
ATOM 1497 C CA . ALA A 1 210 ? -24.278 -14.372 13.023 1.00 95.38 210 ALA A CA 1
ATOM 1498 C C . ALA A 1 210 ? -25.606 -15.042 13.423 1.00 95.38 210 ALA A C 1
ATOM 1500 O O . ALA A 1 210 ? -26.035 -14.909 14.569 1.00 95.38 210 ALA A O 1
ATOM 1501 N N . GLU A 1 211 ? -26.229 -15.814 12.530 1.00 96.81 211 GLU A N 1
ATOM 1502 C CA . GLU A 1 211 ? -27.425 -16.615 12.833 1.00 96.81 211 GLU A CA 1
ATOM 1503 C C . GLU A 1 211 ? -27.134 -17.655 13.927 1.00 96.81 211 GLU A C 1
ATOM 1505 O O . GLU A 1 211 ? -27.854 -17.736 14.925 1.00 96.81 211 GLU A O 1
ATOM 1510 N N . ALA A 1 212 ? -26.018 -18.381 13.816 1.00 96.25 212 ALA A N 1
ATOM 1511 C CA . ALA A 1 212 ? -25.596 -19.359 14.815 1.00 96.25 212 ALA A CA 1
ATOM 1512 C C . ALA A 1 212 ? -25.231 -18.727 16.173 1.00 96.25 212 ALA A C 1
ATOM 1514 O O . ALA A 1 212 ? -25.284 -19.414 17.197 1.00 96.25 212 ALA A O 1
ATOM 1515 N N . LEU A 1 213 ? -24.825 -17.454 16.215 1.00 96.75 213 LEU A N 1
ATOM 1516 C CA . LEU A 1 213 ? -24.627 -16.692 17.454 1.00 96.75 213 LEU A CA 1
ATOM 1517 C C . LEU A 1 213 ? -25.958 -16.211 18.048 1.00 96.75 213 LEU A C 1
ATOM 1519 O O . LEU A 1 213 ? -26.138 -16.304 19.262 1.00 96.75 213 LEU A O 1
ATOM 1523 N N . LEU A 1 214 ? -26.905 -15.763 17.219 1.00 96.38 214 LEU A N 1
ATOM 1524 C CA . LEU A 1 214 ? -28.245 -15.363 17.662 1.00 96.38 214 LEU A CA 1
ATOM 1525 C C . LEU A 1 214 ? -29.021 -16.538 18.273 1.00 96.38 214 LEU A C 1
ATOM 1527 O O . LEU A 1 214 ? -29.630 -16.367 19.327 1.00 96.38 214 LEU A O 1
ATOM 1531 N N . GLU A 1 215 ? -28.950 -17.734 17.684 1.00 96.75 215 GLU A N 1
ATOM 1532 C CA . GLU A 1 215 ? -29.571 -18.939 18.259 1.00 96.75 215 GLU A CA 1
ATOM 1533 C C . GLU A 1 215 ? -28.919 -19.373 19.580 1.00 96.75 215 GLU A C 1
ATOM 1535 O O . GLU A 1 215 ? -29.617 -19.735 20.528 1.00 96.75 215 GLU A O 1
ATOM 1540 N N . ARG A 1 216 ? -27.588 -19.256 19.705 1.00 96.62 216 ARG A N 1
ATOM 1541 C CA . ARG A 1 216 ? -26.897 -19.477 20.990 1.00 96.62 216 ARG A CA 1
ATOM 1542 C C . ARG A 1 216 ? -27.352 -18.477 22.055 1.00 96.62 216 ARG A C 1
ATOM 1544 O O . ARG A 1 216 ? -27.708 -18.895 23.153 1.00 96.62 216 ARG A O 1
ATOM 1551 N N . ALA A 1 217 ? -27.421 -17.189 21.718 1.00 95.38 217 ALA A N 1
ATOM 1552 C CA . ALA A 1 217 ? -27.876 -16.142 22.632 1.00 95.38 217 ALA A CA 1
ATOM 1553 C C . ALA A 1 217 ? -29.354 -16.305 23.042 1.00 95.38 217 ALA A C 1
ATOM 1555 O O . ALA A 1 217 ? -29.695 -16.058 24.198 1.00 95.38 217 ALA A O 1
ATOM 1556 N N . ARG A 1 218 ? -30.225 -16.767 22.132 1.00 96.44 218 ARG A N 1
ATOM 1557 C CA . ARG A 1 218 ? -31.620 -17.145 22.436 1.00 96.44 218 ARG A CA 1
ATOM 1558 C C . ARG A 1 218 ? -31.665 -18.297 23.441 1.00 96.44 218 ARG A C 1
ATOM 1560 O O . ARG A 1 218 ? -32.233 -18.137 24.518 1.00 96.44 218 ARG A O 1
ATOM 1567 N N . GLY A 1 219 ? -30.975 -19.402 23.151 1.00 97.12 219 GLY A N 1
ATOM 1568 C CA . GLY A 1 219 ? -30.919 -20.566 24.040 1.00 97.12 219 GLY A CA 1
ATOM 1569 C C . GLY A 1 219 ? -30.296 -20.285 25.415 1.00 97.12 219 GLY A C 1
ATOM 1570 O O . GLY A 1 219 ? -30.682 -20.905 26.402 1.00 97.12 219 GLY A O 1
ATOM 1571 N N . GLU A 1 220 ? -29.358 -19.342 25.521 1.00 96.12 220 GLU A N 1
ATOM 1572 C CA . GLU A 1 220 ? -28.830 -18.877 26.812 1.00 96.12 220 GLU A CA 1
ATOM 1573 C C . GLU A 1 220 ? -29.817 -17.974 27.564 1.00 96.12 220 GLU A C 1
ATOM 1575 O O . GLU A 1 220 ? -29.990 -18.140 28.773 1.00 96.12 220 GLU A O 1
ATOM 1580 N N . ALA A 1 221 ? -30.517 -17.073 26.867 1.00 95.25 221 ALA A N 1
ATOM 1581 C CA . ALA A 1 221 ? -31.550 -16.231 27.467 1.00 95.25 221 ALA A CA 1
ATOM 1582 C C . ALA A 1 221 ? -32.742 -17.049 27.996 1.00 95.25 221 ALA A C 1
ATOM 1584 O O . ALA A 1 221 ? -33.274 -16.725 29.058 1.00 95.25 221 ALA A O 1
ATOM 1585 N N . ASP A 1 222 ? -33.136 -18.120 27.304 1.00 95.88 222 ASP A N 1
ATOM 1586 C CA . ASP A 1 222 ? -34.234 -18.989 27.737 1.00 95.88 222 ASP A CA 1
ATOM 1587 C C . ASP A 1 222 ? -33.854 -19.869 28.939 1.00 95.88 222 ASP A C 1
ATOM 1589 O O . ASP A 1 222 ? -34.622 -19.933 29.897 1.00 95.88 222 ASP A O 1
ATOM 1593 N N . ARG A 1 223 ? -32.629 -20.415 28.993 1.00 95.81 223 ARG A N 1
ATOM 1594 C CA . ARG A 1 223 ? -32.104 -21.067 30.216 1.00 95.81 223 ARG A CA 1
ATOM 1595 C C . ARG A 1 223 ? -32.028 -20.105 31.405 1.00 95.81 223 ARG A C 1
ATOM 1597 O O . ARG A 1 223 ? -32.253 -20.506 32.546 1.00 95.81 223 ARG A O 1
ATOM 1604 N N . LEU A 1 224 ? -31.690 -18.836 31.160 1.00 95.44 224 LEU A N 1
ATOM 1605 C CA . LEU A 1 224 ? -31.640 -17.817 32.211 1.00 95.44 224 LEU A CA 1
ATOM 1606 C C . LEU A 1 224 ? -33.044 -17.459 32.726 1.00 95.44 224 LEU A C 1
ATOM 1608 O O . LEU A 1 224 ? -33.196 -17.228 33.924 1.00 95.44 224 LEU A O 1
ATOM 1612 N N . ARG A 1 225 ? -34.064 -17.454 31.854 1.00 95.38 225 ARG A N 1
ATOM 1613 C CA . ARG A 1 225 ? -35.480 -17.324 32.246 1.00 95.38 225 ARG A CA 1
ATOM 1614 C C . ARG A 1 225 ? -35.922 -18.508 33.099 1.00 95.38 225 ARG A C 1
ATOM 1616 O O . ARG A 1 225 ? -36.369 -18.291 34.216 1.00 95.38 225 ARG A O 1
ATOM 1623 N N . GLU A 1 226 ? -35.709 -19.731 32.616 1.00 96.44 226 GLU A N 1
ATOM 1624 C CA . GLU A 1 226 ? -36.038 -20.977 33.322 1.00 96.44 226 GLU A CA 1
ATOM 1625 C C . GLU A 1 226 ? -35.410 -21.007 34.728 1.00 96.44 226 GLU A C 1
ATOM 1627 O O . GLU A 1 226 ? -36.115 -21.147 35.726 1.00 96.44 226 GLU A O 1
ATOM 1632 N N . SER A 1 227 ? -34.107 -20.720 34.837 1.00 95.62 227 SER A N 1
ATOM 1633 C CA . SER A 1 227 ? -33.413 -20.647 36.131 1.00 95.62 227 SER A CA 1
ATOM 1634 C C . SER A 1 227 ? -33.921 -19.518 37.045 1.00 95.62 227 SER A C 1
ATOM 1636 O O . SER A 1 227 ? -33.925 -19.673 38.269 1.00 95.62 227 SER A O 1
ATOM 1638 N N . ALA A 1 228 ? -34.361 -18.385 36.488 1.00 95.25 228 ALA A N 1
ATOM 1639 C CA . ALA A 1 228 ? -34.942 -17.289 37.263 1.00 95.25 228 ALA A CA 1
ATOM 1640 C C . ALA A 1 228 ? -36.368 -17.609 37.752 1.00 95.25 228 ALA A C 1
ATOM 1642 O O . ALA A 1 228 ? -36.714 -17.256 38.882 1.00 95.25 228 ALA A O 1
ATOM 1643 N N . ASP A 1 229 ? -37.175 -18.305 36.948 1.00 95.25 229 ASP A N 1
ATOM 1644 C CA . ASP A 1 229 ? -38.515 -18.760 37.327 1.00 95.25 229 ASP A CA 1
ATOM 1645 C C . ASP A 1 229 ? -38.466 -19.883 38.376 1.00 95.25 229 ASP A C 1
ATOM 1647 O O . ASP A 1 229 ? -39.250 -19.847 39.332 1.00 95.25 229 ASP A O 1
ATOM 1651 N N . ASP A 1 230 ? -37.491 -20.795 38.285 1.00 95.19 230 ASP A N 1
ATOM 1652 C CA . ASP A 1 230 ? -37.167 -21.783 39.326 1.00 95.19 230 ASP A CA 1
ATOM 1653 C C . ASP A 1 230 ? -36.766 -21.108 40.645 1.00 95.19 230 ASP A C 1
ATOM 1655 O O . ASP A 1 230 ? -37.302 -21.430 41.710 1.00 95.19 230 ASP A O 1
ATOM 1659 N N . GLN A 1 231 ? -35.866 -20.118 40.598 1.00 93.19 231 GLN A N 1
ATOM 1660 C CA . GLN A 1 231 ? -35.490 -19.336 41.783 1.00 93.19 231 GLN A CA 1
ATOM 1661 C C . GLN A 1 231 ? -36.697 -18.589 42.365 1.00 93.19 231 GLN A C 1
ATOM 1663 O O . GLN A 1 231 ? -36.903 -18.596 43.581 1.00 93.19 231 GLN A O 1
ATOM 1668 N N . ALA A 1 232 ? -37.549 -17.999 41.523 1.00 93.81 232 ALA A N 1
ATOM 1669 C CA . ALA A 1 232 ? -38.779 -17.353 41.965 1.00 93.81 232 ALA A CA 1
ATOM 1670 C C . ALA A 1 232 ? -39.771 -18.359 42.579 1.00 93.81 232 ALA A C 1
ATOM 1672 O O . ALA A 1 232 ? -40.432 -18.039 43.568 1.00 93.81 232 ALA A O 1
ATOM 1673 N N . ALA A 1 233 ? -39.874 -19.582 42.049 1.00 93.75 233 ALA A N 1
ATOM 1674 C CA . ALA A 1 233 ? -40.678 -20.659 42.626 1.00 93.75 233 ALA A CA 1
ATOM 1675 C C . ALA A 1 233 ? -40.132 -21.107 43.992 1.00 93.75 233 ALA A C 1
ATOM 1677 O O . ALA A 1 233 ? -40.899 -21.203 44.951 1.00 93.75 233 ALA A O 1
ATOM 1678 N N . GLN A 1 234 ? -38.815 -21.278 44.118 1.00 93.44 234 GLN A N 1
ATOM 1679 C CA . GLN A 1 234 ? -38.157 -21.627 45.377 1.00 93.44 234 GLN A CA 1
ATOM 1680 C C . GLN A 1 234 ? -38.337 -20.534 46.447 1.00 93.44 234 GLN A C 1
ATOM 1682 O O . GLN A 1 234 ? -38.640 -20.846 47.600 1.00 93.44 234 GLN A O 1
ATOM 1687 N N . VAL A 1 235 ? -38.225 -19.254 46.072 1.00 94.62 235 VAL A N 1
ATOM 1688 C CA . VAL A 1 235 ? -38.481 -18.115 46.973 1.00 94.62 235 VAL A CA 1
ATOM 1689 C C . VAL A 1 235 ? -39.955 -18.046 47.387 1.00 94.62 235 VAL A C 1
ATOM 1691 O O . VAL A 1 235 ? -40.230 -17.844 48.571 1.00 94.62 235 VAL A O 1
ATOM 1694 N N . ARG A 1 236 ? -40.905 -18.271 46.464 1.00 93.75 236 ARG A N 1
ATOM 1695 C CA . ARG A 1 236 ? -42.347 -18.353 46.779 1.00 93.75 236 ARG A CA 1
ATOM 1696 C C . ARG A 1 236 ? -42.637 -19.477 47.780 1.00 93.75 236 ARG A C 1
ATOM 1698 O O . ARG A 1 236 ? -43.181 -19.198 48.844 1.00 93.75 236 ARG A O 1
ATOM 1705 N N . ALA A 1 237 ? -42.178 -20.699 47.512 1.00 94.00 237 ALA A N 1
ATOM 1706 C CA . ALA A 1 237 ? -42.359 -21.843 48.411 1.00 94.00 237 ALA A CA 1
ATOM 1707 C C . ALA A 1 237 ? -41.692 -21.632 49.788 1.00 94.00 237 ALA A C 1
ATOM 1709 O O . ALA A 1 237 ? -42.246 -22.006 50.825 1.00 94.00 237 ALA A O 1
ATOM 1710 N N . GLY A 1 238 ? -40.521 -20.984 49.828 1.00 93.56 238 GLY A N 1
ATOM 1711 C CA . GLY A 1 238 ? -39.861 -20.585 51.073 1.00 93.56 238 GLY A CA 1
ATOM 1712 C C . GLY A 1 238 ? -40.675 -19.565 51.877 1.00 93.56 238 GLY A C 1
ATOM 1713 O O . GLY A 1 238 ? -40.846 -19.727 53.088 1.00 93.56 238 GLY A O 1
ATOM 1714 N N . ALA A 1 239 ? -41.223 -18.545 51.212 1.00 93.69 239 ALA A N 1
ATOM 1715 C CA . ALA A 1 239 ? -42.083 -17.537 51.829 1.00 93.69 239 ALA A CA 1
ATOM 1716 C C . ALA A 1 239 ? -43.411 -18.128 52.332 1.00 93.69 239 ALA A C 1
ATOM 1718 O O . ALA A 1 239 ? -43.830 -17.822 53.447 1.00 93.69 239 ALA A O 1
ATOM 1719 N N . GLU A 1 240 ? -44.037 -19.022 51.565 1.00 94.06 240 GLU A N 1
ATOM 1720 C CA . GLU A 1 240 ? -45.242 -19.755 51.969 1.00 94.06 240 GLU A CA 1
ATOM 1721 C C . GLU A 1 240 ? -44.985 -20.633 53.197 1.00 94.06 240 GLU A C 1
ATOM 1723 O O . GLU A 1 240 ? -45.758 -20.583 54.155 1.00 94.06 240 GLU A O 1
ATOM 1728 N N . LYS A 1 241 ? -43.860 -21.362 53.231 1.00 94.06 241 LYS A N 1
ATOM 1729 C CA . LYS A 1 241 ? -43.455 -22.167 54.392 1.00 94.06 241 LYS A CA 1
ATOM 1730 C C . LYS A 1 241 ? -43.209 -21.309 55.638 1.00 94.06 241 LYS A C 1
ATOM 1732 O O . LYS A 1 241 ? -43.655 -21.682 56.722 1.00 94.06 241 LYS A O 1
ATOM 1737 N N . MET A 1 242 ? -42.558 -20.151 55.500 1.00 92.69 242 MET A N 1
ATOM 1738 C CA . MET A 1 242 ? -42.392 -19.201 56.611 1.00 92.69 242 MET A CA 1
ATOM 1739 C C . MET A 1 242 ? -43.736 -18.620 57.071 1.00 92.69 242 MET A C 1
ATOM 1741 O O . MET A 1 242 ? -43.991 -18.547 58.269 1.00 92.69 242 MET A O 1
ATOM 1745 N N . ALA A 1 243 ? -44.633 -18.273 56.145 1.00 91.94 243 ALA A N 1
ATOM 1746 C CA . ALA A 1 243 ? -45.968 -17.778 56.473 1.00 91.94 243 ALA A CA 1
ATOM 1747 C C . ALA A 1 243 ? -46.873 -18.859 57.097 1.00 91.94 243 ALA A C 1
ATOM 1749 O O . ALA A 1 243 ? -47.777 -18.532 57.863 1.00 91.94 243 ALA A O 1
ATOM 1750 N N . ALA A 1 244 ? -46.672 -20.140 56.783 1.00 91.69 244 ALA A N 1
ATOM 1751 C CA . ALA A 1 244 ? -47.336 -21.253 57.461 1.00 91.69 244 ALA A CA 1
ATOM 1752 C C . ALA A 1 244 ? -46.795 -21.439 58.890 1.00 91.69 244 ALA A C 1
ATOM 1754 O O . ALA A 1 244 ? -47.585 -21.560 59.823 1.00 91.69 244 ALA A O 1
ATOM 1755 N N . GLY A 1 245 ? -45.469 -21.369 59.072 1.00 93.12 245 GLY A N 1
ATOM 1756 C CA . GLY A 1 245 ? -44.826 -21.388 60.391 1.00 93.12 245 GLY A CA 1
ATOM 1757 C C . GLY A 1 245 ? -45.333 -20.267 61.302 1.00 93.12 245 GLY A C 1
ATOM 1758 O O . GLY A 1 245 ? -45.868 -20.549 62.367 1.00 93.12 245 GLY A O 1
ATOM 1759 N N . LEU A 1 246 ? -45.293 -19.017 60.825 1.00 92.38 246 LEU A N 1
ATOM 1760 C CA . LEU A 1 246 ? -45.761 -17.845 61.576 1.00 92.38 246 LEU A CA 1
ATOM 1761 C C . LEU A 1 246 ? -47.250 -17.908 61.955 1.00 92.38 246 LEU A C 1
ATOM 1763 O O . LEU A 1 246 ? -47.624 -17.382 63.001 1.00 92.38 246 LEU A O 1
ATOM 1767 N N . ARG A 1 247 ? -48.103 -18.551 61.141 1.00 92.00 247 ARG A N 1
ATOM 1768 C CA . ARG A 1 247 ? -49.501 -18.821 61.523 1.00 92.00 247 ARG A CA 1
ATOM 1769 C C . ARG A 1 247 ? -49.565 -19.845 62.652 1.00 92.00 247 ARG A C 1
ATOM 1771 O O . ARG A 1 247 ? -50.131 -19.538 63.688 1.00 92.00 247 ARG A O 1
ATOM 1778 N N . ALA A 1 248 ? -48.890 -20.986 62.512 1.00 92.25 248 ALA A N 1
ATOM 1779 C CA . ALA A 1 248 ? -48.852 -22.013 63.553 1.00 92.25 248 ALA A CA 1
ATOM 1780 C C . ALA A 1 248 ? -48.193 -21.538 64.868 1.00 92.25 248 ALA A C 1
ATOM 1782 O O . ALA A 1 248 ? -48.500 -22.077 65.930 1.00 92.25 248 ALA A O 1
ATOM 1783 N N . ASP A 1 249 ? -47.279 -20.561 64.814 1.00 90.94 249 ASP A N 1
ATOM 1784 C CA . ASP A 1 249 ? -46.726 -19.874 65.989 1.00 90.94 249 ASP A CA 1
ATOM 1785 C C . ASP A 1 249 ? -47.752 -18.929 66.632 1.00 90.94 249 ASP A C 1
ATOM 1787 O O . ASP A 1 249 ? -47.888 -18.914 67.854 1.00 90.94 249 ASP A O 1
ATOM 1791 N N . ALA A 1 250 ? -48.506 -18.175 65.824 1.00 91.19 250 ALA A N 1
ATOM 1792 C CA . ALA A 1 250 ? -49.573 -17.299 66.304 1.00 91.19 250 ALA A CA 1
ATOM 1793 C C . ALA A 1 250 ? -50.760 -18.082 66.892 1.00 91.19 250 ALA A C 1
ATOM 1795 O O . ALA A 1 250 ? -51.288 -17.683 67.926 1.00 91.19 250 ALA A O 1
ATOM 1796 N N . ASP A 1 251 ? -51.143 -19.206 66.283 1.00 93.12 251 ASP A N 1
ATOM 1797 C CA . ASP A 1 251 ? -52.204 -20.089 66.778 1.00 93.12 251 ASP A CA 1
ATOM 1798 C C . ASP A 1 251 ? -51.815 -20.695 68.139 1.00 93.12 251 ASP A C 1
ATOM 1800 O O . ASP A 1 251 ? -52.592 -20.609 69.089 1.00 93.12 251 ASP A O 1
ATOM 1804 N N . ARG A 1 252 ? -50.569 -21.181 68.288 1.00 92.06 252 ARG A N 1
ATOM 1805 C CA . ARG A 1 252 ? -50.023 -21.596 69.596 1.00 92.06 252 ARG A CA 1
ATOM 1806 C C . ARG A 1 252 ? -50.060 -20.466 70.621 1.00 92.06 252 ARG A C 1
ATOM 1808 O O . ARG A 1 252 ? -50.590 -20.663 71.705 1.00 92.06 252 ARG A O 1
ATOM 1815 N N . ALA A 1 253 ? -49.587 -19.271 70.267 1.00 91.88 253 ALA A N 1
ATOM 1816 C CA . ALA A 1 253 ? -49.612 -18.124 71.176 1.00 91.88 253 ALA A CA 1
ATOM 1817 C C . ALA A 1 253 ? -51.042 -17.702 71.582 1.00 91.88 253 ALA A C 1
ATOM 1819 O O . ALA A 1 253 ? -51.238 -17.177 72.679 1.00 91.88 253 ALA A O 1
ATOM 1820 N N . LEU A 1 254 ? -52.049 -17.934 70.730 1.00 91.50 254 LEU A N 1
ATOM 1821 C CA . LEU A 1 254 ? -53.461 -17.724 71.061 1.00 91.50 254 LEU A CA 1
ATOM 1822 C C . LEU A 1 254 ? -54.001 -18.799 72.014 1.00 91.50 254 LEU A C 1
ATOM 1824 O O . LEU A 1 254 ? -54.760 -18.456 72.920 1.00 91.50 254 LEU A O 1
ATOM 1828 N N . ASP A 1 255 ? -53.610 -20.064 71.855 1.00 92.38 255 ASP A N 1
ATOM 1829 C CA . ASP A 1 255 ? -54.013 -21.157 72.751 1.00 92.38 255 ASP A CA 1
ATOM 1830 C C . ASP A 1 255 ? -53.288 -21.117 74.108 1.00 92.38 255 ASP A C 1
ATOM 1832 O O . ASP A 1 255 ? -53.922 -21.320 75.148 1.00 92.38 255 ASP A O 1
ATOM 1836 N N . ASP A 1 256 ? -52.015 -20.718 74.139 1.00 91.06 256 ASP A N 1
ATOM 1837 C CA . ASP A 1 256 ? -51.276 -20.401 75.369 1.00 91.06 256 ASP A CA 1
ATOM 1838 C C . ASP A 1 256 ? -51.951 -19.235 76.123 1.00 91.06 256 ASP A C 1
ATOM 1840 O O . ASP A 1 256 ? -52.143 -19.285 77.343 1.00 91.06 256 ASP A O 1
ATOM 1844 N N . ALA A 1 257 ? -52.380 -18.192 75.399 1.00 89.94 257 ALA A N 1
ATOM 1845 C CA . ALA A 1 257 ? -53.090 -17.047 75.970 1.00 89.94 257 ALA A CA 1
ATOM 1846 C C . ALA A 1 257 ? -54.516 -17.392 76.443 1.00 89.94 257 ALA A C 1
ATOM 1848 O O . ALA A 1 257 ? -54.960 -16.863 77.464 1.00 89.94 257 ALA A O 1
ATOM 1849 N N . ARG A 1 258 ? -55.230 -18.290 75.746 1.00 91.75 258 ARG A N 1
ATOM 1850 C CA . ARG A 1 258 ? -56.523 -18.847 76.194 1.00 91.75 258 ARG A CA 1
ATOM 1851 C C . ARG A 1 258 ? -56.353 -19.629 77.492 1.00 91.75 258 ARG A C 1
ATOM 1853 O O . ARG A 1 258 ? -57.046 -19.326 78.459 1.00 91.75 258 ARG A O 1
ATOM 1860 N N . SER A 1 259 ? -55.388 -20.546 77.531 1.00 91.25 259 SER A N 1
ATOM 1861 C CA . SER A 1 259 ? -55.066 -21.358 78.711 1.00 91.25 259 SER A CA 1
ATOM 1862 C C . SER A 1 259 ? -54.722 -20.468 79.910 1.00 91.25 259 SER A C 1
ATOM 1864 O O . SER A 1 259 ? -55.340 -20.578 80.965 1.00 91.25 259 SER A O 1
ATOM 1866 N N . SER A 1 260 ? -53.845 -19.478 79.708 1.00 89.25 260 SER A N 1
ATOM 1867 C CA . SER A 1 260 ? -53.489 -18.475 80.724 1.00 89.25 260 SER A CA 1
ATOM 1868 C C . SER A 1 260 ? -54.702 -17.669 81.222 1.00 89.25 260 SER A C 1
ATOM 1870 O O . SER A 1 260 ? -54.796 -17.336 82.404 1.00 89.25 260 SER A O 1
ATOM 1872 N N . ALA A 1 261 ? -55.653 -17.343 80.339 1.00 88.62 261 ALA A N 1
ATOM 1873 C CA . ALA A 1 261 ? -56.875 -16.631 80.710 1.00 88.62 261 ALA A CA 1
ATOM 1874 C C . ALA A 1 261 ? -57.880 -17.521 81.466 1.00 88.62 261 ALA A C 1
ATOM 1876 O O . ALA A 1 261 ? -58.633 -17.016 82.299 1.00 88.62 261 ALA A O 1
ATOM 1877 N N . GLU A 1 262 ? -57.901 -18.828 81.206 1.00 88.56 262 GLU A N 1
ATOM 1878 C CA . GLU A 1 262 ? -58.714 -19.799 81.946 1.00 88.56 262 GLU A CA 1
ATOM 1879 C C . GLU A 1 262 ? -58.122 -20.106 83.325 1.00 88.56 262 GLU A C 1
ATOM 1881 O O . GLU A 1 262 ? -58.863 -20.097 84.309 1.00 88.56 262 GLU A O 1
ATOM 1886 N N . GLU A 1 263 ? -56.798 -20.237 83.439 1.00 88.69 263 GLU A N 1
ATOM 1887 C CA . GLU A 1 263 ? -56.102 -20.289 84.731 1.00 88.69 263 GLU A CA 1
ATOM 1888 C C . GLU A 1 263 ? -56.361 -19.027 85.565 1.00 88.69 263 GLU A C 1
ATOM 1890 O O . GLU A 1 263 ? -56.712 -19.127 86.742 1.00 88.69 263 GLU A O 1
ATOM 1895 N N . LEU A 1 264 ? -56.270 -17.837 84.955 1.00 90.19 264 LEU A N 1
ATOM 1896 C CA . LEU A 1 264 ? -56.546 -16.567 85.631 1.00 90.19 264 LEU A CA 1
ATOM 1897 C C . LEU A 1 264 ? -58.010 -16.452 86.085 1.00 90.19 264 LEU A C 1
ATOM 1899 O O . LEU A 1 264 ? -58.263 -15.958 87.185 1.00 90.19 264 LEU A O 1
ATOM 1903 N N . ARG A 1 265 ? -58.977 -16.933 85.291 1.00 88.12 265 ARG A N 1
ATOM 1904 C CA . ARG A 1 265 ? -60.388 -17.033 85.714 1.00 88.12 265 ARG A CA 1
ATOM 1905 C C . ARG A 1 265 ? -60.537 -17.990 86.891 1.00 88.12 265 ARG A C 1
ATOM 1907 O O . ARG A 1 265 ? -61.063 -17.585 87.917 1.00 88.12 265 ARG A O 1
ATOM 1914 N N . ALA A 1 266 ? -59.995 -19.204 86.798 1.00 88.38 266 ALA A N 1
ATOM 1915 C CA . ALA A 1 266 ? -60.080 -20.200 87.864 1.00 88.38 266 ALA A CA 1
ATOM 1916 C C . ALA A 1 266 ? -59.377 -19.754 89.163 1.00 88.38 266 ALA A C 1
ATOM 1918 O O . ALA A 1 266 ? -59.815 -20.116 90.256 1.00 88.38 266 ALA A O 1
ATOM 1919 N N . ALA A 1 267 ? -58.305 -18.961 89.070 1.00 88.12 267 ALA A N 1
ATOM 1920 C CA . ALA A 1 267 ? -57.688 -18.288 90.210 1.00 88.12 267 ALA A CA 1
ATOM 1921 C C . ALA A 1 267 ? -58.602 -17.188 90.776 1.00 88.12 267 ALA A C 1
ATOM 1923 O O . ALA A 1 267 ? -58.861 -17.172 91.978 1.00 88.12 267 ALA A O 1
ATOM 1924 N N . THR A 1 268 ? -59.168 -16.337 89.913 1.00 88.75 268 THR A N 1
ATOM 1925 C CA . THR A 1 268 ? -60.111 -15.276 90.305 1.00 88.75 268 THR A CA 1
ATOM 1926 C C . THR A 1 268 ? -61.355 -15.847 90.988 1.00 88.75 268 THR A C 1
ATOM 1928 O O . THR A 1 268 ? -61.764 -15.333 92.022 1.00 88.75 268 THR A O 1
ATOM 1931 N N . ASP A 1 269 ? -61.930 -16.940 90.484 1.00 89.00 269 ASP A N 1
ATOM 1932 C CA . ASP A 1 269 ? -63.096 -17.599 91.082 1.00 89.00 269 ASP A CA 1
ATOM 1933 C C . ASP A 1 269 ? -62.767 -18.219 92.449 1.00 89.00 269 ASP A C 1
ATOM 1935 O O . ASP A 1 269 ? -63.565 -18.110 93.381 1.00 89.00 269 ASP A O 1
ATOM 1939 N N . LYS A 1 270 ? -61.570 -18.804 92.616 1.00 86.88 270 LYS A N 1
ATOM 1940 C CA . LYS A 1 270 ? -61.069 -19.275 93.924 1.00 86.88 270 LYS A CA 1
ATOM 1941 C C . LYS A 1 270 ? -60.844 -18.122 94.902 1.00 86.88 270 LYS A C 1
ATOM 1943 O O . LYS A 1 270 ? -61.150 -18.265 96.084 1.00 86.88 270 LYS A O 1
ATOM 1948 N N . ASP A 1 271 ? -60.327 -16.991 94.432 1.00 84.94 271 ASP A N 1
ATOM 1949 C CA . ASP A 1 271 ? -60.111 -15.799 95.252 1.00 84.94 271 ASP A CA 1
ATOM 1950 C C . ASP A 1 271 ? -61.443 -15.140 95.637 1.00 84.94 271 ASP A C 1
ATOM 1952 O O . ASP A 1 271 ? -61.632 -14.793 96.798 1.00 84.94 271 ASP A O 1
ATOM 1956 N N . VAL A 1 272 ? -62.410 -15.059 94.720 1.00 86.62 272 VAL A N 1
ATOM 1957 C CA . VAL A 1 272 ? -63.781 -14.596 94.990 1.00 86.62 272 VAL A CA 1
ATOM 1958 C C . VAL A 1 272 ? -64.512 -15.547 95.942 1.00 86.62 272 VAL A C 1
ATOM 1960 O O . VAL A 1 272 ? -65.224 -15.079 96.829 1.00 86.62 272 VAL A O 1
ATOM 1963 N N . ALA A 1 273 ? -64.325 -16.865 95.822 1.00 84.69 273 ALA A N 1
ATOM 1964 C CA . ALA A 1 273 ? -64.860 -17.834 96.777 1.00 84.69 273 ALA A CA 1
ATOM 1965 C C . ALA A 1 273 ? -64.244 -17.647 98.173 1.00 84.69 273 ALA A C 1
ATOM 1967 O O . ALA A 1 273 ? -64.984 -17.541 99.148 1.00 84.69 273 ALA A O 1
ATOM 1968 N N . ARG A 1 274 ? -62.914 -17.501 98.269 1.00 83.50 274 ARG A N 1
ATOM 1969 C CA . ARG A 1 274 ? -62.213 -17.218 99.535 1.00 83.50 274 ARG A CA 1
ATOM 1970 C C . ARG A 1 274 ? -62.640 -15.881 100.141 1.00 83.50 274 ARG A C 1
ATOM 1972 O O . ARG A 1 274 ? -62.797 -15.791 101.350 1.00 83.50 274 ARG A O 1
ATOM 1979 N N . LEU A 1 275 ? -62.860 -14.853 99.320 1.00 83.88 275 LEU A N 1
ATOM 1980 C CA . LEU A 1 275 ? -63.362 -13.548 99.760 1.00 83.88 275 LEU A CA 1
ATOM 1981 C C . LEU A 1 275 ? -64.825 -13.607 100.214 1.00 83.88 275 LEU A C 1
ATOM 1983 O O . LEU A 1 275 ? -65.180 -12.878 101.133 1.00 83.88 275 LEU A O 1
ATOM 1987 N N . ARG A 1 276 ? -65.668 -14.475 99.636 1.00 81.62 276 ARG A N 1
ATOM 1988 C CA . ARG A 1 276 ? -67.026 -14.737 100.150 1.00 81.62 276 ARG A CA 1
ATOM 1989 C C . ARG A 1 276 ? -66.994 -15.501 101.466 1.00 81.62 276 ARG A C 1
ATOM 1991 O O . ARG A 1 276 ? -67.642 -15.071 102.407 1.00 81.62 276 ARG A O 1
ATOM 1998 N N . GLU A 1 277 ? -66.200 -16.563 101.564 1.00 85.25 277 GLU A N 1
ATOM 1999 C CA . GLU A 1 277 ? -66.016 -17.322 102.807 1.00 85.25 277 GLU A CA 1
ATOM 2000 C C . GLU A 1 277 ? -65.455 -16.426 103.926 1.00 85.25 277 GLU A C 1
ATOM 2002 O O . GLU A 1 277 ? -65.926 -16.471 105.062 1.00 85.25 277 GLU A O 1
ATOM 2007 N N . GLN A 1 278 ? -64.490 -15.559 103.600 1.00 81.88 278 GLN A N 1
ATOM 2008 C CA . GLN A 1 278 ? -63.973 -14.553 104.523 1.00 81.88 278 GLN A CA 1
ATOM 2009 C C . GLN A 1 278 ? -65.046 -13.518 104.871 1.00 81.88 278 GLN A C 1
ATOM 2011 O O . GLN A 1 278 ? -65.229 -13.250 106.047 1.00 81.88 278 GLN A O 1
ATOM 2016 N N . ALA A 1 279 ? -65.814 -13.000 103.909 1.00 79.25 279 ALA A N 1
ATOM 2017 C CA . ALA A 1 279 ? -66.903 -12.062 104.188 1.00 79.25 279 ALA A CA 1
ATOM 2018 C C . ALA A 1 279 ? -68.049 -12.688 105.006 1.00 79.25 279 ALA A C 1
ATOM 2020 O O . ALA A 1 279 ? -68.701 -11.980 105.766 1.00 79.25 279 ALA A O 1
ATOM 2021 N N . GLU A 1 280 ? -68.298 -13.995 104.901 1.00 79.88 280 GLU A N 1
ATOM 2022 C CA . GLU A 1 280 ? -69.266 -14.723 105.732 1.00 79.88 280 GLU A CA 1
ATOM 2023 C C . GLU A 1 280 ? -68.735 -14.970 107.149 1.00 79.88 280 GLU A C 1
ATOM 2025 O O . GLU A 1 280 ? -69.485 -14.813 108.118 1.00 79.88 280 GLU A O 1
ATOM 2030 N N . LYS A 1 281 ? -67.439 -15.274 107.295 1.00 81.19 281 LYS A N 1
ATOM 2031 C CA . LYS A 1 281 ? -66.745 -15.305 108.594 1.00 81.19 281 LYS A CA 1
ATOM 2032 C C . LYS A 1 281 ? -66.742 -13.925 109.243 1.00 81.19 281 LYS A C 1
ATOM 2034 O O . LYS A 1 281 ? -67.197 -13.805 110.372 1.00 81.19 281 LYS A O 1
ATOM 2039 N N . ASP A 1 282 ? -66.358 -12.886 108.510 1.00 76.81 282 ASP A N 1
ATOM 2040 C CA . ASP A 1 282 ? -66.355 -11.495 108.958 1.00 76.81 282 ASP A CA 1
ATOM 2041 C C . ASP A 1 282 ? -67.773 -11.022 109.291 1.00 76.81 282 ASP A C 1
ATOM 2043 O O . ASP A 1 282 ? -67.961 -10.367 110.306 1.00 76.81 282 ASP A O 1
ATOM 2047 N N . ALA A 1 283 ? -68.798 -11.394 108.515 1.00 75.81 283 ALA A N 1
ATOM 2048 C CA . ALA A 1 283 ? -70.196 -11.090 108.829 1.00 75.81 283 ALA A CA 1
ATOM 2049 C C . ALA A 1 283 ? -70.719 -11.873 110.045 1.00 75.81 283 ALA A C 1
ATOM 2051 O O . ALA A 1 283 ? -71.597 -11.382 110.754 1.00 75.81 283 ALA A O 1
ATOM 2052 N N . THR A 1 284 ? -70.198 -13.071 110.312 1.00 76.88 284 THR A N 1
ATOM 2053 C CA . THR A 1 284 ? -70.541 -13.861 111.505 1.00 76.88 284 THR A CA 1
ATOM 2054 C C . THR A 1 284 ? -69.846 -13.289 112.736 1.00 76.88 284 THR A C 1
ATOM 2056 O O . THR A 1 284 ? -70.526 -12.932 113.693 1.00 76.88 284 THR A O 1
ATOM 2059 N N . SER A 1 285 ? -68.538 -13.037 112.668 1.00 73.81 285 SER A N 1
ATOM 2060 C CA . SER A 1 285 ? -67.782 -12.313 113.691 1.00 73.81 285 SER A CA 1
ATOM 2061 C C . SER A 1 285 ? -68.304 -10.890 113.901 1.00 73.81 285 SER A C 1
ATOM 2063 O O . SER A 1 285 ? -68.280 -10.407 115.025 1.00 73.81 285 SER A O 1
ATOM 2065 N N . ALA A 1 286 ? -68.848 -10.224 112.878 1.00 72.00 286 ALA A N 1
ATOM 2066 C CA . ALA A 1 286 ? -69.518 -8.932 113.008 1.00 72.00 286 ALA A CA 1
ATOM 2067 C C . ALA A 1 286 ? -70.933 -9.048 113.587 1.00 72.00 286 ALA A C 1
ATOM 2069 O O . ALA A 1 286 ? -71.386 -8.098 114.209 1.00 72.00 286 ALA A O 1
ATOM 2070 N N . ARG A 1 287 ? -71.633 -10.184 113.451 1.00 71.00 287 ARG A N 1
ATOM 2071 C CA . ARG A 1 287 ? -72.890 -10.460 114.177 1.00 71.00 287 ARG A CA 1
ATOM 2072 C C . ARG A 1 287 ? -72.628 -10.793 115.642 1.00 71.00 287 ARG A C 1
ATOM 2074 O O . ARG A 1 287 ? -73.345 -10.295 116.500 1.00 71.00 287 ARG A O 1
ATOM 2081 N N . GLU A 1 288 ? -71.584 -11.560 115.938 1.00 69.19 288 GLU A N 1
ATOM 2082 C CA . GLU A 1 288 ? -71.113 -11.827 117.301 1.00 69.19 288 GLU A CA 1
ATOM 2083 C C . GLU A 1 288 ? -70.606 -10.542 117.962 1.00 69.19 288 GLU A C 1
ATOM 2085 O O . GLU A 1 288 ? -71.018 -10.209 119.071 1.00 69.19 288 GLU A O 1
ATOM 2090 N N . ALA A 1 289 ? -69.792 -9.758 117.251 1.00 64.50 289 ALA A N 1
ATOM 2091 C CA . ALA A 1 289 ? -69.342 -8.446 117.692 1.00 64.50 289 ALA A CA 1
ATOM 2092 C C . ALA A 1 289 ? -70.472 -7.411 117.713 1.00 64.50 289 ALA A C 1
ATOM 2094 O O . ALA A 1 289 ? -70.380 -6.495 118.514 1.00 64.50 289 ALA A O 1
ATOM 2095 N N . ALA A 1 290 ? -71.545 -7.542 116.924 1.00 62.06 290 ALA A N 1
ATOM 2096 C CA . ALA A 1 290 ? -72.736 -6.694 117.036 1.00 62.06 290 ALA A CA 1
ATOM 2097 C C . ALA A 1 290 ? -73.615 -7.095 118.224 1.00 62.06 290 ALA A C 1
ATOM 2099 O O . ALA A 1 290 ? -74.084 -6.215 118.930 1.00 62.06 290 ALA A O 1
ATOM 2100 N N . ALA A 1 291 ? -73.793 -8.390 118.502 1.00 63.94 291 ALA A N 1
ATOM 2101 C CA . ALA A 1 291 ? -74.483 -8.870 119.699 1.00 63.94 291 ALA A CA 1
ATOM 2102 C C . ALA A 1 291 ? -73.723 -8.438 120.964 1.00 63.94 291 ALA A C 1
ATOM 2104 O O . ALA A 1 291 ? -74.298 -7.836 121.877 1.00 63.94 291 ALA A O 1
ATOM 2105 N N . LYS A 1 292 ? -72.399 -8.632 120.962 1.00 60.78 292 LYS A N 1
ATOM 2106 C CA . LYS A 1 292 ? -71.505 -8.102 121.988 1.00 60.78 292 LYS A CA 1
ATOM 2107 C C . LYS A 1 292 ? -71.565 -6.575 122.038 1.00 60.78 292 LYS A C 1
ATOM 2109 O O . LYS A 1 292 ? -71.752 -6.037 123.115 1.00 60.78 292 LYS A O 1
ATOM 2114 N N . ALA A 1 293 ? -71.550 -5.875 120.904 1.00 58.50 293 ALA A N 1
ATOM 2115 C CA . ALA A 1 293 ? -71.690 -4.422 120.862 1.00 58.50 293 ALA A CA 1
ATOM 2116 C C . ALA A 1 293 ? -73.094 -3.919 121.221 1.00 58.50 293 ALA A C 1
ATOM 2118 O O . ALA A 1 293 ? -73.206 -2.747 121.537 1.00 58.50 293 ALA A O 1
ATOM 2119 N N . THR A 1 294 ? -74.153 -4.734 121.229 1.00 60.66 294 THR A N 1
ATOM 2120 C CA . THR A 1 294 ? -75.446 -4.343 121.821 1.00 60.66 294 THR A CA 1
ATOM 2121 C C . THR A 1 294 ? -75.429 -4.461 123.343 1.00 60.66 294 THR A C 1
ATOM 2123 O O . THR A 1 294 ? -75.981 -3.590 124.013 1.00 60.66 294 THR A O 1
ATOM 2126 N N . ALA A 1 295 ? -74.713 -5.442 123.906 1.00 59.59 295 ALA A N 1
ATOM 2127 C CA . ALA A 1 295 ? -74.419 -5.475 125.341 1.00 59.59 295 ALA A CA 1
ATOM 2128 C C . ALA A 1 295 ? -73.469 -4.324 125.740 1.00 59.59 295 ALA A C 1
ATOM 2130 O O . ALA A 1 295 ? -73.769 -3.545 126.645 1.00 59.59 295 ALA A O 1
ATOM 2131 N N . ASP A 1 296 ? -72.381 -4.134 124.992 1.00 55.38 296 ASP A N 1
ATOM 2132 C CA . ASP A 1 296 ? -71.415 -3.059 125.208 1.00 55.38 296 ASP A CA 1
ATOM 2133 C C . ASP A 1 296 ? -71.994 -1.678 124.843 1.00 55.38 296 ASP A C 1
ATOM 2135 O O . ASP A 1 296 ? -71.481 -0.686 125.337 1.00 55.38 296 ASP A O 1
ATOM 2139 N N . GLN A 1 297 ? -73.069 -1.555 124.046 1.00 52.78 297 GLN A N 1
ATOM 2140 C CA . GLN A 1 297 ? -73.802 -0.287 123.852 1.00 52.78 297 GLN A CA 1
ATOM 2141 C C . GLN A 1 297 ? -74.808 -0.013 124.967 1.00 52.78 297 GLN A C 1
ATOM 2143 O O . GLN A 1 297 ? -75.007 1.156 125.288 1.00 52.78 297 GLN A O 1
ATOM 2148 N N . ALA A 1 298 ? -75.381 -1.032 125.614 1.00 54.50 298 ALA A N 1
ATOM 2149 C CA . ALA A 1 298 ? -76.116 -0.821 126.862 1.00 54.50 298 ALA A CA 1
ATOM 2150 C C . ALA A 1 298 ? -75.185 -0.258 127.959 1.00 54.50 298 ALA A C 1
ATOM 2152 O O . ALA A 1 298 ? -75.586 0.635 128.703 1.00 54.50 298 ALA A O 1
ATOM 2153 N N . ALA A 1 299 ? -73.918 -0.693 127.991 1.00 53.25 299 ALA A N 1
ATOM 2154 C CA . ALA A 1 299 ? -72.879 -0.105 128.841 1.00 53.25 299 ALA A CA 1
ATOM 2155 C C . ALA A 1 299 ? -72.358 1.254 128.314 1.00 53.25 299 ALA A C 1
ATOM 2157 O O . ALA A 1 299 ? -72.258 2.228 129.057 1.00 53.25 299 ALA A O 1
ATOM 2158 N N . ALA A 1 300 ? -72.056 1.376 127.018 1.00 48.88 300 ALA A N 1
ATOM 2159 C CA . ALA A 1 300 ? -71.461 2.582 126.436 1.00 48.88 300 ALA A CA 1
ATOM 2160 C C . ALA A 1 300 ? -72.460 3.730 126.223 1.00 48.88 300 ALA A C 1
ATOM 2162 O O . ALA A 1 300 ? -72.030 4.865 126.040 1.00 48.88 300 ALA A O 1
ATOM 2163 N N . ALA A 1 301 ? -73.771 3.490 126.311 1.00 52.41 301 ALA A N 1
ATOM 2164 C CA . ALA A 1 301 ? -74.760 4.555 126.475 1.00 52.41 301 ALA A CA 1
ATOM 2165 C C . ALA A 1 301 ? -74.549 5.337 127.786 1.00 52.41 301 ALA A C 1
ATOM 2167 O O . ALA A 1 301 ? -74.878 6.518 127.842 1.00 52.41 301 ALA A O 1
ATOM 2168 N N . GLN A 1 302 ? -73.945 4.717 128.810 1.00 50.84 302 GLN A N 1
ATOM 2169 C CA . GLN A 1 302 ? -73.538 5.397 130.043 1.00 50.84 302 GLN A CA 1
ATOM 2170 C C . GLN A 1 302 ? -72.176 6.104 129.884 1.00 50.84 302 GLN A C 1
ATOM 2172 O O . GLN A 1 302 ? -71.993 7.192 130.416 1.00 50.84 302 GLN A O 1
ATOM 2177 N N . ALA A 1 303 ? -71.245 5.545 129.097 1.00 48.84 303 ALA A N 1
ATOM 2178 C CA . ALA A 1 303 ? -69.897 6.107 128.906 1.00 48.84 303 ALA A CA 1
ATOM 2179 C C . ALA A 1 303 ? -69.793 7.215 127.831 1.00 48.84 303 ALA A C 1
ATOM 2181 O O . ALA A 1 303 ? -68.917 8.077 127.900 1.00 48.84 303 ALA A O 1
ATOM 2182 N N . ARG A 1 304 ? -70.679 7.238 126.824 1.00 48.09 304 ARG A N 1
ATOM 2183 C CA . ARG A 1 304 ? -70.653 8.247 125.742 1.00 48.09 304 ARG A CA 1
ATOM 2184 C C . ARG A 1 304 ? -71.021 9.663 126.198 1.00 48.09 304 ARG A C 1
ATOM 2186 O O . ARG A 1 304 ? -70.788 10.600 125.447 1.00 48.09 304 ARG A O 1
ATOM 2193 N N . ALA A 1 305 ? -71.502 9.838 127.429 1.00 47.44 305 ALA A N 1
ATOM 2194 C CA . ALA A 1 305 ? -71.663 11.154 128.047 1.00 47.44 305 ALA A CA 1
ATOM 2195 C C . ALA A 1 305 ? -70.322 11.854 128.368 1.00 47.44 305 ALA A C 1
ATOM 2197 O O . ALA A 1 305 ? -70.298 13.073 128.530 1.00 47.44 305 ALA A O 1
ATOM 2198 N N . GLU A 1 306 ? -69.208 11.113 128.452 1.00 45.28 306 GLU A N 1
ATOM 2199 C CA . GLU A 1 306 ? -67.902 11.648 128.877 1.00 45.28 306 GLU A CA 1
ATOM 2200 C C . GLU A 1 306 ? -66.877 11.781 127.731 1.00 45.28 306 GLU A C 1
ATOM 2202 O O . GLU A 1 306 ? -65.879 12.490 127.870 1.00 45.28 306 GLU A O 1
ATOM 2207 N N . ALA A 1 307 ? -67.119 11.134 126.585 1.00 40.34 307 ALA A N 1
ATOM 2208 C CA . ALA A 1 307 ? -66.124 10.959 125.519 1.00 40.34 307 ALA A CA 1
ATOM 2209 C C . ALA A 1 307 ? -66.082 12.072 124.443 1.00 40.34 307 ALA A C 1
ATOM 2211 O O . ALA A 1 307 ? -65.092 12.174 123.721 1.00 40.34 307 ALA A O 1
ATOM 2212 N N . ASP A 1 308 ? -67.088 12.950 124.360 1.00 43.44 308 ASP A N 1
ATOM 2213 C CA . ASP A 1 308 ? -67.219 13.991 123.313 1.00 43.44 308 ASP A CA 1
ATOM 2214 C C . ASP A 1 308 ? -66.246 15.192 123.453 1.00 43.44 308 ASP A C 1
ATOM 2216 O O . ASP A 1 308 ? -66.408 16.228 122.805 1.00 43.44 308 ASP A O 1
ATOM 2220 N N . ARG A 1 309 ? -65.219 15.099 124.310 1.00 42.59 309 ARG A N 1
ATOM 2221 C CA . ARG A 1 309 ? -64.322 16.224 124.654 1.00 42.59 309 ARG A CA 1
ATOM 2222 C C . ARG A 1 309 ? -62.918 16.193 124.049 1.00 42.59 309 ARG A C 1
ATOM 2224 O O . ARG A 1 309 ? -62.166 17.139 124.284 1.00 42.59 309 ARG A O 1
ATOM 2231 N N . VAL A 1 310 ? -62.526 15.151 123.312 1.00 40.06 310 VAL A N 1
ATOM 2232 C CA . VAL A 1 310 ? -61.111 14.939 122.952 1.00 40.06 310 VAL A CA 1
ATOM 2233 C C . VAL A 1 310 ? -60.902 14.655 121.457 1.00 40.06 310 VAL A C 1
ATOM 2235 O O . VAL A 1 310 ? -61.393 13.672 120.919 1.00 40.06 310 VAL A O 1
ATOM 2238 N N . LEU A 1 311 ? -60.070 15.501 120.834 1.00 37.69 311 LEU A N 1
ATOM 2239 C CA . LEU A 1 311 ? -59.409 15.325 119.529 1.00 37.69 311 LEU A CA 1
ATOM 2240 C C . LEU A 1 311 ? -60.290 15.296 118.262 1.00 37.69 311 LEU A C 1
ATOM 2242 O O . LEU A 1 311 ? -60.223 14.382 117.443 1.00 37.69 311 LEU A O 1
ATOM 2246 N N . GLN A 1 312 ? -60.902 16.447 117.967 1.00 35.22 312 GLN A N 1
ATOM 2247 C CA . GLN A 1 312 ? -60.738 16.994 116.613 1.00 35.22 312 GLN A CA 1
ATOM 2248 C C . GLN A 1 312 ? -59.248 17.323 116.389 1.00 35.22 312 GLN A C 1
ATOM 2250 O O . GLN A 1 312 ? -58.753 18.308 116.937 1.00 35.22 312 GLN A O 1
ATOM 2255 N N . ALA A 1 313 ? -58.521 16.520 115.607 1.00 38.03 313 ALA A N 1
ATOM 2256 C CA . ALA A 1 313 ? -57.150 16.833 115.193 1.00 38.03 313 ALA A CA 1
ATOM 2257 C C . ALA A 1 313 ? -56.733 16.088 113.912 1.00 38.03 313 ALA A C 1
ATOM 2259 O O . ALA A 1 313 ? -57.182 14.976 113.659 1.00 38.03 313 ALA A O 1
ATOM 2260 N N . ALA A 1 314 ? -55.807 16.693 113.161 1.00 34.53 314 ALA A N 1
ATOM 2261 C CA . ALA A 1 314 ? -54.992 16.052 112.121 1.00 34.53 314 ALA A CA 1
ATOM 2262 C C . ALA A 1 314 ? -55.733 15.374 110.943 1.00 34.53 314 ALA A C 1
ATOM 2264 O O . ALA A 1 314 ? -55.510 14.212 110.607 1.00 34.53 314 ALA A O 1
ATOM 2265 N N . THR A 1 315 ? -56.487 16.183 110.194 1.00 36.84 315 THR A N 1
ATOM 2266 C CA . THR A 1 315 ? -56.460 16.117 108.718 1.00 36.84 315 THR A CA 1
ATOM 2267 C C . THR A 1 315 ? -55.008 16.261 108.199 1.00 36.84 315 THR A C 1
ATOM 2269 O O . THR A 1 315 ? -54.124 16.643 108.961 1.00 36.84 315 THR A O 1
ATOM 2272 N N . GLU A 1 316 ? -54.801 16.111 106.880 1.00 37.44 316 GLU A N 1
ATOM 2273 C CA . GLU A 1 316 ? -53.595 16.494 106.100 1.00 37.44 316 GLU A CA 1
ATOM 2274 C C . GLU A 1 316 ? -52.535 15.390 105.857 1.00 37.44 316 GLU A C 1
ATOM 2276 O O . GLU A 1 316 ? -52.333 14.509 106.680 1.00 37.44 316 GLU A O 1
ATOM 2281 N N . ARG A 1 317 ? -51.815 15.356 104.717 1.00 40.75 317 ARG A N 1
ATOM 2282 C CA . ARG A 1 317 ? -51.862 16.209 103.502 1.00 40.75 317 ARG A CA 1
ATOM 2283 C C . ARG A 1 317 ? -51.481 15.398 102.254 1.00 40.75 317 ARG A C 1
ATOM 2285 O O . ARG A 1 317 ? -50.493 14.671 102.255 1.00 40.75 317 ARG A O 1
ATOM 2292 N N . THR A 1 318 ? -52.237 15.561 101.172 1.00 31.20 318 THR A N 1
ATOM 2293 C CA . THR A 1 318 ? -52.025 14.887 99.880 1.00 31.20 318 THR A CA 1
ATOM 2294 C C . THR A 1 318 ? -51.260 15.747 98.860 1.00 31.20 318 THR A C 1
ATOM 2296 O O . THR A 1 318 ? -51.176 16.964 98.982 1.00 31.20 318 THR A O 1
ATOM 2299 N N . VAL A 1 319 ? -50.766 15.078 97.807 1.00 41.28 319 VAL A N 1
ATOM 2300 C CA . VAL A 1 319 ? -50.268 15.630 96.527 1.00 41.28 319 VAL A CA 1
ATOM 2301 C C . VAL A 1 319 ? -49.005 16.505 96.591 1.00 41.28 319 VAL A C 1
ATOM 2303 O O . VAL A 1 319 ? -49.023 17.710 96.839 1.00 41.28 319 VAL A O 1
ATOM 2306 N N . GLN A 1 320 ? -47.887 15.901 96.174 1.00 41.84 320 GLN A N 1
ATOM 2307 C CA . GLN A 1 320 ? -46.734 16.647 95.674 1.00 41.84 320 GLN A CA 1
ATOM 2308 C C . GLN A 1 320 ? -47.077 17.403 94.380 1.00 41.84 320 GLN A C 1
ATOM 2310 O O . GLN A 1 320 ? -47.695 16.868 93.460 1.00 41.84 320 GLN A O 1
ATOM 2315 N N . ARG A 1 321 ? -46.586 18.644 94.303 1.00 38.66 321 ARG A N 1
ATOM 2316 C CA . ARG A 1 321 ? -46.600 19.544 93.138 1.00 38.66 321 ARG A CA 1
ATOM 2317 C C . ARG A 1 321 ? -46.377 18.829 91.796 1.00 38.66 321 ARG A C 1
ATOM 2319 O O . ARG A 1 321 ? -45.291 18.319 91.525 1.00 38.66 321 ARG A O 1
ATOM 2326 N N . ALA A 1 322 ? -47.351 18.930 90.894 1.00 44.06 322 ALA A N 1
ATOM 2327 C CA . ALA A 1 322 ? -47.167 18.565 89.494 1.00 44.06 322 ALA A CA 1
ATOM 2328 C C . ALA A 1 322 ? -46.149 19.502 88.809 1.00 44.06 322 ALA A C 1
ATOM 2330 O O . ALA A 1 322 ? -46.371 20.709 88.723 1.00 44.06 322 ALA A O 1
ATOM 2331 N N . ARG A 1 323 ? -45.047 18.954 88.274 1.00 46.81 323 ARG A N 1
ATOM 2332 C CA . ARG A 1 323 ? -44.069 19.712 87.465 1.00 46.81 323 ARG A CA 1
ATOM 2333 C C . ARG A 1 323 ? -43.443 18.841 86.365 1.00 46.81 323 ARG A C 1
ATOM 2335 O O . ARG A 1 323 ? -42.278 18.473 86.433 1.00 46.81 323 ARG A O 1
ATOM 2342 N N . ARG A 1 324 ? -44.249 18.447 85.366 1.00 45.56 324 ARG A N 1
ATOM 2343 C CA . ARG A 1 324 ? -43.857 17.448 84.344 1.00 45.56 324 ARG A CA 1
ATOM 2344 C C . ARG A 1 324 ? -44.426 17.725 82.938 1.00 45.56 324 ARG A C 1
ATOM 2346 O O . ARG A 1 324 ? -45.130 16.880 82.388 1.00 45.56 324 ARG A O 1
ATOM 2353 N N . ARG A 1 325 ? -44.162 18.907 82.354 1.00 45.50 325 ARG A N 1
ATOM 2354 C CA . ARG A 1 325 ? -44.634 19.257 80.988 1.00 45.50 325 ARG A CA 1
ATOM 2355 C C . ARG A 1 325 ? -43.616 19.851 79.999 1.00 45.50 325 ARG A C 1
ATOM 2357 O O . ARG A 1 325 ? -43.962 19.953 78.829 1.00 45.50 325 ARG A O 1
ATOM 2364 N N . GLU A 1 326 ? -42.371 20.123 80.388 1.00 48.38 326 GLU A N 1
ATOM 2365 C CA . GLU A 1 326 ? -41.365 20.752 79.502 1.00 48.38 326 GLU A CA 1
ATOM 2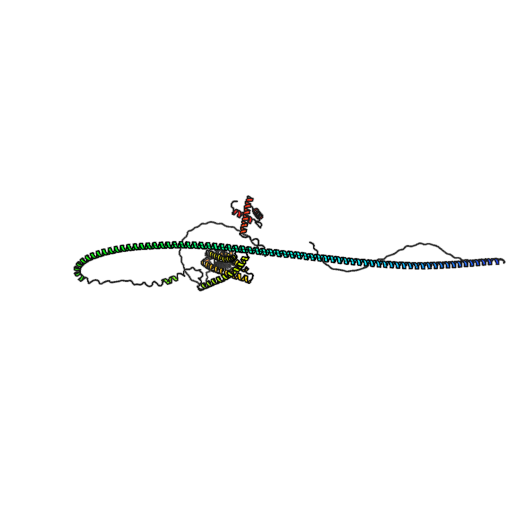366 C C . GLU A 1 326 ? -40.204 19.812 79.127 1.00 48.38 326 GLU A C 1
ATOM 2368 O O . GLU A 1 326 ? -39.037 20.154 79.238 1.00 48.38 326 GLU A O 1
ATOM 2373 N N . ILE A 1 327 ? -40.525 18.599 78.655 1.00 49.38 327 ILE A N 1
ATOM 2374 C CA . ILE A 1 327 ? -39.555 17.703 77.994 1.00 49.38 327 ILE A CA 1
ATOM 2375 C C . ILE A 1 327 ? -40.201 17.121 76.728 1.00 49.38 327 ILE A C 1
ATOM 2377 O O . ILE A 1 327 ? -40.759 16.019 76.739 1.00 49.38 327 ILE A O 1
ATOM 2381 N N . ARG A 1 328 ? -40.180 17.886 75.625 1.00 49.84 328 ARG A N 1
ATOM 2382 C CA . ARG A 1 328 ? -40.609 17.398 74.292 1.00 49.84 328 ARG A CA 1
ATOM 2383 C C . ARG A 1 328 ? -40.057 18.176 73.087 1.00 49.84 328 ARG A C 1
ATOM 2385 O O . ARG A 1 328 ? -40.051 17.633 71.986 1.00 49.84 328 ARG A O 1
ATOM 2392 N N . THR A 1 329 ? -39.614 19.418 73.269 1.00 49.47 329 THR A N 1
ATOM 2393 C CA . THR A 1 329 ? -39.214 20.340 72.188 1.00 49.47 329 THR A CA 1
ATOM 2394 C C . THR A 1 329 ? -37.753 20.191 71.750 1.00 49.47 329 THR A C 1
ATOM 2396 O O . THR A 1 329 ? -37.474 20.167 70.553 1.00 49.47 329 THR A O 1
ATOM 2399 N N . GLU A 1 330 ? -36.816 20.040 72.686 1.00 50.94 330 GLU A N 1
ATOM 2400 C CA . GLU A 1 330 ? -35.373 20.190 72.410 1.00 50.94 330 GLU A CA 1
ATOM 2401 C C . GLU A 1 330 ? -34.731 19.003 71.664 1.00 50.94 330 GLU A C 1
ATOM 2403 O O . GLU A 1 330 ? -33.783 19.171 70.892 1.00 50.94 330 GLU A O 1
ATOM 2408 N N . SER A 1 331 ? -35.284 17.793 71.808 1.00 48.91 331 SER A N 1
ATOM 2409 C CA . SER A 1 331 ? -34.693 16.548 71.280 1.00 48.91 331 SER A CA 1
ATOM 2410 C C . SER A 1 331 ? -34.631 16.450 69.747 1.00 48.91 331 SER A C 1
ATOM 2412 O O . SER A 1 331 ? -33.987 15.544 69.209 1.00 48.91 331 SER A O 1
ATOM 2414 N N . ARG A 1 332 ? -35.280 17.373 69.022 1.00 50.19 332 ARG A N 1
ATOM 2415 C CA . ARG A 1 332 ? -35.321 17.396 67.549 1.00 50.19 332 ARG A CA 1
ATOM 2416 C C . ARG A 1 332 ? -34.233 18.263 66.907 1.00 50.19 332 ARG A C 1
ATOM 2418 O O . ARG A 1 332 ? -33.866 17.985 65.768 1.00 50.19 332 ARG A O 1
ATOM 2425 N N . ALA A 1 333 ? -33.675 19.246 67.618 1.00 50.72 333 ALA A N 1
ATOM 2426 C CA . ALA A 1 333 ? -32.603 20.097 67.090 1.00 50.72 333 ALA A CA 1
ATOM 2427 C C . ALA A 1 333 ? -31.232 19.392 67.123 1.00 50.72 333 ALA A C 1
ATOM 2429 O O . ALA A 1 333 ? -30.515 19.362 66.121 1.00 50.72 333 ALA A O 1
ATOM 2430 N N . ALA A 1 334 ? -30.900 18.748 68.249 1.00 50.00 334 ALA A N 1
ATOM 2431 C CA . ALA A 1 334 ? -29.585 18.143 68.491 1.00 50.00 334 ALA A CA 1
ATOM 2432 C C . ALA A 1 334 ? -29.158 17.112 67.422 1.00 50.00 334 ALA A C 1
ATOM 2434 O O . ALA A 1 334 ? -27.990 17.054 67.035 1.00 50.00 334 ALA A O 1
ATOM 2435 N N . ARG A 1 335 ? -30.110 16.337 66.878 1.00 46.94 335 ARG A N 1
ATOM 2436 C CA . ARG A 1 335 ? -29.837 15.271 65.894 1.00 46.94 335 ARG A CA 1
ATOM 2437 C C . ARG A 1 335 ? -29.372 15.759 64.514 1.00 46.94 335 ARG A C 1
ATOM 2439 O O . ARG A 1 335 ? -28.903 14.932 63.738 1.00 46.94 335 ARG A O 1
ATOM 2446 N N . ARG A 1 336 ? -29.475 17.057 64.186 1.00 48.53 336 ARG A N 1
ATOM 2447 C CA . ARG A 1 336 ? -28.932 17.600 62.921 1.00 48.53 336 ARG A CA 1
ATOM 2448 C C . ARG A 1 336 ? -27.480 18.075 63.015 1.00 48.53 336 ARG A C 1
ATOM 2450 O O . ARG A 1 336 ? -26.799 18.023 61.998 1.00 48.53 336 ARG A O 1
ATOM 2457 N N . LYS A 1 337 ? -26.992 18.496 64.189 1.00 47.38 337 LYS A N 1
ATOM 2458 C CA . LYS A 1 337 ? -25.607 18.986 64.334 1.00 47.38 337 LYS A CA 1
ATOM 2459 C C . LYS A 1 337 ? -24.590 17.835 64.325 1.00 47.38 337 LYS A C 1
ATOM 2461 O O . LYS A 1 337 ? -23.632 17.858 63.562 1.00 47.38 337 LYS A O 1
ATOM 2466 N N . ALA A 1 338 ? -24.876 16.768 65.073 1.00 44.22 338 ALA A N 1
ATOM 2467 C CA . ALA A 1 338 ? -23.973 15.635 65.312 1.00 44.22 338 ALA A CA 1
ATOM 2468 C C . ALA A 1 338 ? -23.620 14.748 64.088 1.00 44.22 338 ALA A C 1
ATOM 2470 O O . ALA A 1 338 ? -23.038 13.682 64.268 1.00 44.22 338 ALA A O 1
ATOM 2471 N N . ARG A 1 339 ? -23.977 15.135 62.850 1.00 48.91 339 ARG A N 1
ATOM 2472 C CA . ARG A 1 339 ? -23.638 14.382 61.623 1.00 48.91 339 ARG A CA 1
ATOM 2473 C C . ARG A 1 339 ? -22.552 15.036 60.758 1.00 48.91 339 ARG A C 1
ATOM 2475 O O . ARG A 1 339 ? -22.022 14.363 59.880 1.00 48.91 339 ARG A O 1
ATOM 2482 N N . ASN A 1 340 ? -22.219 16.307 60.997 1.00 46.97 340 ASN A N 1
ATOM 2483 C CA . ASN A 1 340 ? -21.205 17.023 60.213 1.00 46.97 340 ASN A CA 1
ATOM 2484 C C . ASN A 1 340 ? -19.825 17.027 60.888 1.00 46.97 340 ASN A C 1
ATOM 2486 O O . ASN A 1 340 ? -18.816 16.899 60.200 1.00 46.97 340 ASN A O 1
ATOM 2490 N N . ASP A 1 341 ? -19.785 17.098 62.219 1.00 44.59 341 ASP A N 1
ATOM 2491 C CA . ASP A 1 341 ? -18.571 17.385 63.001 1.00 44.59 341 ASP A CA 1
ATOM 2492 C C . ASP A 1 341 ? -17.644 16.152 63.193 1.00 44.59 341 ASP A C 1
ATOM 2494 O O . ASP A 1 341 ? -16.835 16.103 64.114 1.00 44.59 341 ASP A O 1
ATOM 2498 N N . ALA A 1 342 ? -17.761 15.133 62.330 1.00 46.66 342 ALA A N 1
ATOM 2499 C CA . ALA A 1 342 ? -17.021 13.868 62.406 1.00 46.66 342 ALA A CA 1
ATOM 2500 C C . ALA A 1 342 ? -16.512 13.412 61.023 1.00 46.66 342 ALA A C 1
ATOM 2502 O O . ALA A 1 342 ? -17.028 12.467 60.418 1.00 46.66 342 ALA A O 1
ATOM 2503 N N . ARG A 1 343 ? -15.483 14.091 60.497 1.00 42.44 343 ARG A N 1
ATOM 2504 C CA . ARG A 1 343 ? -14.768 13.676 59.277 1.00 42.44 343 ARG A CA 1
ATOM 2505 C C . ARG A 1 343 ? -13.302 14.139 59.314 1.00 42.44 343 ARG A C 1
ATOM 2507 O O . ARG A 1 343 ? -13.071 15.299 59.640 1.00 42.44 343 ARG A O 1
ATOM 2514 N N . PRO A 1 344 ? -12.314 13.287 58.974 1.00 46.69 344 PRO A N 1
ATOM 2515 C CA . PRO A 1 344 ? -10.907 13.690 58.972 1.00 46.69 344 PRO A CA 1
ATOM 2516 C C . PRO A 1 344 ? -10.608 14.731 57.882 1.00 46.69 344 PRO A C 1
ATOM 2518 O O . PRO A 1 344 ? -11.171 14.683 56.783 1.00 46.69 344 PRO A O 1
ATOM 2521 N N . ALA A 1 345 ? -9.690 15.652 58.182 1.00 46.50 345 ALA A N 1
ATOM 2522 C CA . ALA A 1 345 ? -9.209 16.655 57.237 1.00 46.50 345 ALA A CA 1
ATOM 2523 C C . ALA A 1 345 ? -8.449 15.999 56.065 1.00 46.50 345 ALA A C 1
ATOM 2525 O O . ALA A 1 345 ? -7.652 15.086 56.268 1.00 46.50 345 ALA A O 1
ATOM 2526 N N . GLY A 1 346 ? -8.701 16.467 54.835 1.00 51.06 346 GLY A N 1
ATOM 2527 C CA . GLY A 1 346 ? -8.088 15.939 53.601 1.00 51.06 346 GLY A CA 1
ATOM 2528 C C . GLY A 1 346 ? -9.074 15.570 52.482 1.00 51.06 346 GLY A C 1
ATOM 2529 O O . GLY A 1 346 ? -8.659 15.282 51.361 1.00 51.06 346 GLY A O 1
ATOM 2530 N N . GLY A 1 347 ? -10.385 15.598 52.742 1.00 49.66 347 GLY A N 1
ATOM 2531 C CA . GLY A 1 347 ? -11.408 15.372 51.716 1.00 49.66 347 GLY A CA 1
ATOM 2532 C C . GLY A 1 347 ? -11.647 16.595 50.822 1.00 49.66 347 GLY A C 1
ATOM 2533 O O . GLY A 1 347 ? -12.035 17.649 51.315 1.00 49.66 347 GLY A O 1
ATOM 2534 N N . VAL A 1 348 ? -11.488 16.435 49.502 1.00 57.47 348 VAL A N 1
ATOM 2535 C CA . VAL A 1 348 ? -11.863 17.449 48.492 1.00 57.47 348 VAL A CA 1
ATOM 2536 C C . VAL A 1 348 ? -13.351 17.831 48.656 1.00 57.47 348 VAL A C 1
ATOM 2538 O O . VAL A 1 348 ? -14.166 16.911 48.802 1.00 57.47 348 VAL A O 1
ATOM 2541 N N . PRO A 1 349 ? -13.743 19.124 48.593 1.00 63.53 349 PRO A N 1
ATOM 2542 C CA . PRO A 1 349 ? -15.115 19.563 48.865 1.00 63.53 349 PRO A CA 1
ATOM 2543 C C . PRO A 1 349 ? -16.210 18.828 48.065 1.00 63.53 349 PRO A C 1
ATOM 2545 O O . PRO A 1 349 ? -15.964 18.398 46.926 1.00 63.53 349 PRO A O 1
ATOM 2548 N N . PRO A 1 350 ? -17.422 18.660 48.630 1.00 64.06 350 PRO A N 1
ATOM 2549 C CA . PRO A 1 350 ? -18.591 18.262 47.853 1.00 64.06 350 PRO A CA 1
ATOM 2550 C C . PRO A 1 350 ? -18.947 19.377 46.860 1.00 64.06 350 PRO A C 1
ATOM 2552 O O . PRO A 1 350 ? -18.825 20.553 47.192 1.00 64.06 350 PRO A O 1
ATOM 2555 N N . LEU A 1 351 ? -19.379 19.002 45.655 1.00 64.44 351 LEU A N 1
ATOM 2556 C CA . LEU A 1 351 ? -19.836 19.965 44.649 1.00 64.44 351 LEU A CA 1
ATOM 2557 C C . LEU A 1 351 ? -21.106 20.671 45.144 1.00 64.44 351 LEU A C 1
ATOM 2559 O O . LEU A 1 351 ? -21.988 20.016 45.711 1.00 64.44 351 LEU A O 1
ATOM 2563 N N . SER A 1 352 ? -21.218 21.980 44.919 1.00 78.38 352 SER A N 1
ATOM 2564 C CA . SER A 1 352 ? -22.463 22.705 45.204 1.00 78.38 352 SER A CA 1
ATOM 2565 C C . SER A 1 352 ? -23.608 22.231 44.298 1.00 78.38 352 SER A C 1
ATOM 2567 O O . SER A 1 352 ? -23.391 21.627 43.247 1.00 78.38 352 SER A O 1
ATOM 2569 N N . GLY A 1 353 ? -24.860 22.517 44.674 1.00 75.44 353 GLY A N 1
ATOM 2570 C CA . GLY A 1 353 ? -26.021 22.123 43.862 1.00 75.44 353 GLY A CA 1
ATOM 2571 C C . GLY A 1 353 ? -26.000 22.709 42.443 1.00 75.44 353 GLY A C 1
ATOM 2572 O O . GLY A 1 353 ? -26.452 22.057 41.506 1.00 75.44 353 GLY A O 1
ATOM 2573 N N . GLN A 1 354 ? -25.417 23.901 42.272 1.00 72.31 354 GLN A N 1
ATOM 2574 C CA . GLN A 1 354 ? -25.230 24.532 40.964 1.00 72.31 354 GLN A CA 1
ATOM 2575 C C . GLN A 1 354 ? -24.093 23.863 40.180 1.00 72.31 354 GLN A C 1
ATOM 2577 O O . GLN A 1 354 ? -24.292 23.511 39.021 1.00 72.31 354 GLN A O 1
ATOM 2582 N N . GLU A 1 355 ? -22.945 23.596 40.814 1.00 71.56 355 GLU A N 1
ATOM 2583 C CA . GLU A 1 355 ? -21.850 22.829 40.199 1.00 71.56 355 GLU A CA 1
ATOM 2584 C C . GLU A 1 355 ? -22.289 21.427 39.768 1.00 71.56 355 GLU A C 1
ATOM 2586 O O . GLU A 1 355 ? -21.853 20.953 38.726 1.00 71.56 355 GLU A O 1
ATOM 2591 N N . LEU A 1 356 ? -23.160 20.760 40.531 1.00 77.88 356 LEU A N 1
ATOM 2592 C CA . LEU A 1 356 ? -23.651 19.421 40.202 1.00 77.88 356 LEU A CA 1
ATOM 2593 C C . LEU A 1 356 ? -24.530 19.438 38.941 1.00 77.88 356 LEU A C 1
ATOM 2595 O O . LEU A 1 356 ? -24.361 18.578 38.079 1.00 77.88 356 LEU A O 1
ATOM 2599 N N . VAL A 1 357 ? -25.400 20.443 38.784 1.00 75.19 357 VAL A N 1
ATOM 2600 C CA . VAL A 1 357 ? -26.159 20.667 37.537 1.00 75.19 357 VAL A CA 1
ATOM 2601 C C . VAL A 1 357 ? -25.221 21.007 36.374 1.00 75.19 357 VAL A C 1
ATOM 2603 O O . VAL A 1 357 ? -25.395 20.484 35.276 1.00 75.19 357 VAL A O 1
ATOM 2606 N N . LEU A 1 358 ? -24.194 21.826 36.612 1.00 72.50 358 LEU A N 1
ATOM 2607 C CA . LEU A 1 358 ? -23.217 22.226 35.594 1.00 72.50 358 LEU A CA 1
ATOM 2608 C C . LEU A 1 358 ? -22.363 21.028 35.129 1.00 72.50 358 LEU A C 1
ATOM 2610 O O . LEU A 1 358 ? -22.177 20.829 33.932 1.00 72.50 358 LEU A O 1
ATOM 2614 N N . VAL A 1 359 ? -21.929 20.168 36.057 1.00 74.62 359 VAL A N 1
ATOM 2615 C CA . VAL A 1 359 ? -21.239 18.899 35.770 1.00 74.62 359 VAL A CA 1
ATOM 2616 C C . VAL A 1 359 ? -22.159 17.921 35.039 1.00 74.62 359 VAL A C 1
ATOM 2618 O O . VAL A 1 359 ? -21.724 17.322 34.060 1.00 74.62 359 VAL A O 1
ATOM 2621 N N . ALA A 1 360 ? -23.425 17.782 35.444 1.00 73.50 360 ALA A N 1
ATOM 2622 C CA . ALA A 1 360 ? -24.388 16.938 34.734 1.00 73.50 360 ALA A CA 1
ATOM 2623 C C . ALA A 1 360 ? -24.622 17.425 33.291 1.00 73.50 360 ALA A C 1
ATOM 2625 O O . ALA A 1 360 ? -24.631 16.614 32.367 1.00 73.50 360 ALA A O 1
ATOM 2626 N N . GLY A 1 361 ? -24.729 18.742 33.082 1.00 78.38 361 GLY A N 1
ATOM 2627 C CA . GLY A 1 361 ? -24.825 19.354 31.755 1.00 78.38 361 GLY A CA 1
ATOM 2628 C C . GLY A 1 361 ? -23.576 19.131 30.897 1.00 78.38 361 GLY A C 1
ATOM 2629 O O . GLY A 1 361 ? -23.700 18.757 29.733 1.00 78.38 361 GLY A O 1
ATOM 2630 N N . ILE A 1 362 ? -22.376 19.278 31.472 1.00 74.19 362 ILE A N 1
ATOM 2631 C CA . ILE A 1 362 ? -21.105 18.979 30.788 1.00 74.19 362 ILE A CA 1
ATOM 2632 C C . ILE A 1 362 ? -21.020 17.495 30.410 1.00 74.19 362 ILE A C 1
ATOM 2634 O O . ILE A 1 362 ? -20.639 17.187 29.285 1.00 74.19 362 ILE A O 1
ATOM 2638 N N . VAL A 1 363 ? -21.399 16.577 31.304 1.00 76.75 363 VAL A N 1
ATOM 2639 C CA . VAL A 1 363 ? -21.401 15.129 31.027 1.00 76.75 363 VAL A CA 1
ATOM 2640 C C . VAL A 1 363 ? -22.406 14.778 29.927 1.00 76.75 363 VAL A C 1
ATOM 2642 O O . VAL A 1 363 ? -22.072 14.001 29.036 1.00 76.75 363 VAL A O 1
ATOM 2645 N N . LEU A 1 364 ? -23.599 15.381 29.934 1.00 74.88 364 LEU A N 1
ATOM 2646 C CA . LEU A 1 364 ? -24.609 15.174 28.893 1.00 74.88 364 LEU A CA 1
ATOM 2647 C C . LEU A 1 364 ? -24.139 15.703 27.527 1.00 74.88 364 LEU A C 1
ATOM 2649 O O . LEU A 1 364 ? -24.238 14.998 26.525 1.00 74.88 364 LEU A O 1
ATOM 2653 N N . ALA A 1 365 ? -23.574 16.913 27.488 1.00 72.00 365 ALA A N 1
ATOM 2654 C CA . ALA A 1 365 ? -23.027 17.503 26.269 1.00 72.00 365 ALA A CA 1
ATOM 2655 C C . ALA A 1 365 ? -21.829 16.701 25.730 1.00 72.00 365 ALA A C 1
ATOM 2657 O O . ALA A 1 365 ? -21.761 16.429 24.533 1.00 72.00 365 ALA A O 1
ATOM 2658 N N . ALA A 1 366 ? -20.923 16.264 26.611 1.00 71.31 366 ALA A N 1
ATOM 2659 C CA . ALA A 1 366 ? -19.801 15.401 26.255 1.00 71.31 366 ALA A CA 1
ATOM 2660 C C . ALA A 1 366 ? -20.278 14.056 25.692 1.00 71.31 366 ALA A C 1
ATOM 2662 O O . ALA A 1 366 ? -19.735 13.606 24.686 1.00 71.31 366 ALA A O 1
ATOM 2663 N N . ALA A 1 367 ? -21.311 13.442 26.282 1.00 75.31 367 ALA A N 1
ATOM 2664 C CA . ALA A 1 367 ? -21.903 12.210 25.769 1.00 75.31 367 ALA A CA 1
ATOM 2665 C C . ALA A 1 367 ? -22.463 12.404 24.350 1.00 75.31 367 ALA A C 1
ATOM 2667 O O . ALA A 1 367 ? -22.073 11.667 23.453 1.00 75.31 367 ALA A O 1
ATOM 2668 N N . VAL A 1 368 ? -23.279 13.441 24.111 1.00 76.56 368 VAL A N 1
ATOM 2669 C CA . VAL A 1 368 ? -23.845 13.735 22.777 1.00 76.56 368 VAL A CA 1
ATOM 2670 C C . VAL A 1 368 ? -22.752 13.989 21.733 1.00 76.56 368 VAL A C 1
ATOM 2672 O O . VAL A 1 368 ? -22.766 13.377 20.666 1.00 76.56 368 VAL A O 1
ATOM 2675 N N . VAL A 1 369 ? -21.777 14.854 22.038 1.00 74.75 369 VAL A N 1
ATOM 2676 C CA . VAL A 1 369 ? -20.664 15.166 21.122 1.00 74.75 369 VAL A CA 1
ATOM 2677 C C . VAL A 1 369 ? -19.824 13.923 20.825 1.00 74.75 369 VAL A C 1
ATOM 2679 O O . VAL A 1 369 ? -19.431 13.711 19.679 1.00 74.75 369 VAL A O 1
ATOM 2682 N N . SER A 1 370 ? -19.591 13.074 21.825 1.00 72.50 370 SER A N 1
ATOM 2683 C CA . SER A 1 370 ? -18.799 11.853 21.652 1.00 72.50 370 SER A CA 1
ATOM 2684 C C . SER A 1 370 ? -19.569 10.784 20.880 1.00 72.50 370 SER A C 1
ATOM 2686 O O . SER A 1 370 ? -18.979 10.150 20.018 1.00 72.50 370 SER A O 1
ATOM 2688 N N . THR A 1 371 ? -20.883 10.633 21.080 1.00 75.75 371 THR A N 1
ATOM 2689 C CA . THR A 1 371 ? -21.724 9.753 20.248 1.00 75.75 371 THR A CA 1
ATOM 2690 C C . THR A 1 371 ? -21.704 10.184 18.779 1.00 75.75 371 THR A C 1
ATOM 2692 O O . THR A 1 371 ? -21.552 9.337 17.905 1.00 75.75 371 THR A O 1
ATOM 2695 N N . LEU A 1 372 ? -21.787 11.488 18.491 1.00 72.81 372 LEU A N 1
ATOM 2696 C CA . LEU A 1 372 ? -21.702 12.015 17.121 1.00 72.81 372 LEU A CA 1
ATOM 2697 C C . LEU A 1 372 ? -20.300 11.834 16.508 1.00 72.81 372 LEU A C 1
ATOM 2699 O O . LEU A 1 372 ? -20.181 11.441 15.347 1.00 72.81 372 LEU A O 1
ATOM 2703 N N . GLY A 1 373 ? -19.241 12.078 17.286 1.00 70.00 373 GLY A N 1
ATOM 2704 C CA . GLY A 1 373 ? -17.855 11.851 16.865 1.00 70.00 373 GLY A CA 1
ATOM 2705 C C . GLY A 1 373 ? -17.558 10.375 16.586 1.00 70.00 373 GLY A C 1
ATOM 2706 O O . GLY A 1 373 ? -16.965 10.057 15.557 1.00 70.00 373 GLY A O 1
ATOM 2707 N N . LEU A 1 374 ? -18.035 9.476 17.453 1.00 71.38 374 LEU A N 1
ATOM 2708 C CA . LEU A 1 374 ? -17.938 8.026 17.288 1.00 71.38 374 LEU A CA 1
ATOM 2709 C C . LEU A 1 374 ? -18.696 7.553 16.047 1.00 71.38 374 LEU A C 1
ATOM 2711 O O . LEU A 1 374 ? -18.113 6.841 15.241 1.00 71.38 374 LEU A O 1
ATOM 2715 N N . LEU A 1 375 ? -19.941 7.990 15.830 1.00 77.75 375 LEU A N 1
ATOM 2716 C CA . LEU A 1 375 ? -20.737 7.568 14.668 1.00 77.75 375 LEU A CA 1
ATOM 2717 C C . LEU A 1 375 ? -20.107 8.009 13.329 1.00 77.75 375 LEU A C 1
ATOM 2719 O O . LEU A 1 375 ? -20.162 7.273 12.346 1.00 77.75 375 LEU A O 1
ATOM 2723 N N . SER A 1 376 ? -19.463 9.182 13.308 1.00 73.81 376 SER A N 1
ATOM 2724 C CA . SER A 1 376 ? -18.701 9.694 12.157 1.00 73.81 376 SER A CA 1
ATOM 2725 C C . SER A 1 376 ? -17.364 8.960 11.947 1.00 73.81 376 SER A C 1
ATOM 2727 O O . SER A 1 376 ? -17.007 8.617 10.821 1.00 73.81 376 SER A O 1
ATOM 2729 N N . SER A 1 377 ? -16.629 8.670 13.028 1.00 72.50 377 SER A N 1
ATOM 2730 C CA . SER A 1 377 ? -15.389 7.873 12.998 1.00 72.50 377 SER A CA 1
ATOM 2731 C C . SER A 1 377 ? -15.649 6.425 12.569 1.00 72.50 377 SER A C 1
ATOM 2733 O O . SER A 1 377 ? -14.883 5.865 11.787 1.00 72.50 377 SER A O 1
ATOM 2735 N N . TYR A 1 378 ? -16.731 5.824 13.068 1.00 79.69 378 TYR A N 1
ATOM 2736 C CA . TYR A 1 378 ? -17.082 4.417 12.887 1.00 79.69 378 TYR A CA 1
ATOM 2737 C C . TYR A 1 378 ? -17.171 4.041 11.406 1.00 79.69 378 TYR A C 1
ATOM 2739 O O . TYR A 1 378 ? -16.441 3.158 10.966 1.00 79.69 378 TYR A O 1
ATOM 2747 N N . THR A 1 379 ? -17.984 4.751 10.616 1.00 76.19 379 THR A N 1
ATOM 2748 C CA . THR A 1 379 ? -18.195 4.430 9.191 1.00 76.19 379 THR A CA 1
ATOM 2749 C C . THR A 1 379 ? -16.918 4.599 8.363 1.00 76.19 379 THR A C 1
ATOM 2751 O O . THR A 1 379 ? -16.649 3.813 7.452 1.00 76.19 379 THR A O 1
ATOM 2754 N N . ALA A 1 380 ? -16.087 5.586 8.708 1.00 73.75 380 ALA A N 1
ATOM 2755 C CA . ALA A 1 380 ? -14.816 5.840 8.040 1.00 73.75 380 ALA A CA 1
ATOM 2756 C C . ALA A 1 380 ? -13.756 4.764 8.365 1.00 73.75 380 ALA A C 1
ATOM 2758 O O . ALA A 1 380 ? -13.028 4.327 7.471 1.00 73.75 380 ALA A O 1
ATOM 2759 N N . LEU A 1 381 ? -13.695 4.290 9.617 1.00 72.56 381 LEU A N 1
ATOM 2760 C CA . LEU A 1 381 ? -12.806 3.197 10.031 1.00 72.56 381 LEU A CA 1
ATOM 2761 C C . LEU A 1 381 ? -13.284 1.832 9.524 1.00 72.56 381 LEU A C 1
ATOM 2763 O O . LEU A 1 381 ? -12.460 1.056 9.055 1.00 72.56 381 LEU A O 1
ATOM 2767 N N . GLU A 1 382 ? -14.587 1.555 9.556 1.00 79.12 382 GLU A N 1
ATOM 2768 C CA . GLU A 1 382 ? -15.200 0.328 9.028 1.00 79.12 382 GLU A CA 1
ATOM 2769 C C . GLU A 1 382 ? -14.913 0.170 7.522 1.00 79.12 382 GLU A C 1
ATOM 2771 O O . GLU A 1 382 ? -14.482 -0.892 7.071 1.00 79.12 382 GLU A O 1
ATOM 2776 N N . THR A 1 383 ? -15.030 1.261 6.754 1.00 76.62 383 THR A N 1
ATOM 2777 C CA . THR A 1 383 ? -14.713 1.283 5.314 1.00 76.62 383 THR A CA 1
ATOM 2778 C C . THR A 1 383 ? -13.218 1.073 5.030 1.00 76.62 383 THR A C 1
ATOM 2780 O O . THR A 1 383 ? -12.859 0.450 4.032 1.00 76.62 383 THR A O 1
ATOM 2783 N N . LYS A 1 384 ? -12.313 1.557 5.894 1.00 74.69 384 LYS A N 1
ATOM 2784 C CA . LYS A 1 384 ? -10.866 1.291 5.754 1.00 74.69 384 LYS A CA 1
ATOM 2785 C C . LYS A 1 384 ? -10.498 -0.125 6.228 1.00 74.69 384 LYS A C 1
ATOM 2787 O O . LYS A 1 384 ? -9.634 -0.745 5.620 1.00 74.69 384 LYS A O 1
ATOM 2792 N N . ALA A 1 385 ? -11.181 -0.664 7.241 1.00 77.75 385 ALA A N 1
ATOM 2793 C CA . ALA A 1 385 ? -10.963 -2.015 7.765 1.00 77.75 385 ALA A CA 1
ATOM 2794 C C . ALA A 1 385 ? -11.357 -3.114 6.765 1.00 77.75 385 ALA A C 1
ATOM 2796 O O . ALA A 1 385 ? -10.620 -4.090 6.615 1.00 77.75 385 ALA A O 1
ATOM 2797 N N . SER A 1 386 ? -12.458 -2.940 6.023 1.00 76.44 386 SER A N 1
ATOM 2798 C CA . SER A 1 386 ? -12.803 -3.840 4.911 1.00 76.44 386 SER A CA 1
ATOM 2799 C C . SER A 1 386 ? -11.758 -3.776 3.788 1.00 76.44 386 SER A C 1
ATOM 2801 O O . SER A 1 386 ? -11.341 -4.814 3.279 1.00 76.44 386 SER A O 1
ATOM 2803 N N . GLY A 1 387 ? -11.228 -2.583 3.491 1.00 77.44 387 GLY A N 1
ATOM 2804 C CA . GLY A 1 387 ? -10.076 -2.384 2.599 1.00 77.44 387 GLY A CA 1
ATOM 2805 C C . GLY A 1 387 ? -8.750 -2.991 3.091 1.00 77.44 387 GLY A C 1
ATOM 2806 O O . GLY A 1 387 ? -7.811 -3.108 2.306 1.00 77.44 387 GLY A O 1
ATOM 2807 N N . TRP A 1 388 ? -8.665 -3.406 4.359 1.00 78.19 388 TRP A N 1
ATOM 2808 C CA . TRP A 1 388 ? -7.535 -4.147 4.938 1.00 78.19 388 TRP A CA 1
ATOM 2809 C C . TRP A 1 388 ? -7.827 -5.642 5.145 1.00 78.19 388 TRP A C 1
ATOM 2811 O O . TRP A 1 388 ? -7.044 -6.326 5.801 1.00 78.19 388 TRP A O 1
ATOM 2821 N N . GLY A 1 389 ? -8.936 -6.161 4.607 1.00 77.19 389 GLY A N 1
ATOM 2822 C CA . GLY A 1 389 ? -9.261 -7.589 4.660 1.00 77.19 389 GLY A CA 1
ATOM 2823 C C . GLY A 1 389 ? -9.716 -8.102 6.031 1.00 77.19 389 GLY A C 1
ATOM 2824 O O . GLY A 1 389 ? -9.606 -9.297 6.294 1.00 77.19 389 GLY A O 1
ATOM 2825 N N . TRP A 1 390 ? -10.225 -7.237 6.916 1.00 78.69 390 TRP A N 1
ATOM 2826 C CA . TRP A 1 390 ? -10.854 -7.693 8.161 1.00 78.69 390 TRP A CA 1
ATOM 2827 C C . TRP A 1 390 ? -12.186 -8.391 7.856 1.00 78.69 390 TRP A C 1
ATOM 2829 O O . TRP A 1 390 ? -13.092 -7.762 7.316 1.00 78.69 390 TRP A O 1
ATOM 2839 N N . GLU A 1 391 ? -12.340 -9.659 8.261 1.00 82.38 391 GLU A N 1
ATOM 2840 C CA . GLU A 1 391 ? -13.601 -10.416 8.110 1.00 82.38 391 GLU A CA 1
ATOM 2841 C C . GLU A 1 391 ? -14.783 -9.745 8.831 1.00 82.38 391 GLU A C 1
ATOM 2843 O O . GLU A 1 391 ? -15.924 -9.823 8.381 1.00 82.38 391 GLU A O 1
ATOM 2848 N N . TRP A 1 392 ? -14.493 -9.032 9.924 1.00 84.50 392 TRP A N 1
ATOM 2849 C CA . TRP A 1 392 ? -15.462 -8.278 10.719 1.00 84.50 392 TRP A CA 1
ATOM 2850 C C . TRP A 1 392 ? -15.020 -6.807 10.832 1.00 84.50 392 TRP A C 1
ATOM 2852 O O . TRP A 1 392 ? -14.434 -6.421 11.846 1.00 84.50 392 TRP A O 1
ATOM 2862 N N . PRO A 1 393 ? -15.266 -5.958 9.811 1.00 83.94 393 PRO A N 1
ATOM 2863 C CA . PRO A 1 393 ? -14.768 -4.576 9.776 1.00 83.94 393 PRO A CA 1
ATOM 2864 C C . PRO A 1 393 ? -15.225 -3.709 10.960 1.00 83.94 393 PRO A C 1
ATOM 2866 O O . PRO A 1 393 ? -14.471 -2.855 11.426 1.00 83.94 393 PRO A O 1
ATOM 2869 N N . TRP A 1 394 ? -16.420 -3.979 11.495 1.00 81.75 394 TRP A N 1
ATOM 2870 C CA . TRP A 1 394 ? -16.982 -3.328 12.684 1.00 81.75 394 TRP A CA 1
ATOM 2871 C C . TRP A 1 394 ? -16.184 -3.594 13.971 1.00 81.75 394 TRP A C 1
ATOM 2873 O O . TRP A 1 394 ? -16.217 -2.787 14.903 1.00 81.75 394 TRP A O 1
ATOM 2883 N N . LEU A 1 395 ? -15.446 -4.708 14.040 1.00 83.00 395 LEU A N 1
ATOM 2884 C CA . LEU A 1 395 ? -14.717 -5.120 15.239 1.00 83.00 395 LEU A CA 1
ATOM 2885 C C . LEU A 1 395 ? -13.504 -4.219 15.515 1.00 83.00 395 LEU A C 1
ATOM 2887 O O . LEU A 1 395 ? -13.126 -4.057 16.675 1.00 83.00 395 LEU A O 1
ATOM 2891 N N . LEU A 1 396 ? -12.920 -3.599 14.482 1.00 81.00 396 LEU A N 1
ATOM 2892 C CA . LEU A 1 396 ? -11.785 -2.685 14.633 1.00 81.00 396 LEU A CA 1
ATOM 2893 C C . LEU A 1 396 ? -12.146 -1.425 15.453 1.00 81.00 396 LEU A C 1
ATOM 2895 O O . LEU A 1 396 ? -11.508 -1.220 16.488 1.00 81.00 396 LEU A O 1
ATOM 2899 N N . PRO A 1 397 ? -13.137 -0.587 15.067 1.00 79.00 397 PRO A N 1
ATOM 2900 C CA . PRO A 1 397 ? -13.528 0.565 15.880 1.00 79.00 397 PRO A CA 1
ATOM 2901 C C . PRO A 1 397 ? -14.097 0.130 17.239 1.00 79.00 397 PRO A C 1
ATOM 2903 O O . PRO A 1 397 ? -13.603 0.579 18.271 1.00 79.00 397 PRO A O 1
ATOM 2906 N N . VAL A 1 398 ? -15.041 -0.822 17.271 1.00 83.00 398 VAL A N 1
ATOM 2907 C CA . VAL A 1 398 ? -15.691 -1.264 18.523 1.00 83.00 398 VAL A CA 1
ATOM 2908 C C . VAL A 1 398 ? -14.680 -1.828 19.526 1.00 83.00 398 VAL A C 1
ATOM 2910 O O . VAL A 1 398 ? -14.751 -1.515 20.714 1.00 83.00 398 VAL A O 1
ATOM 2913 N N . GLY A 1 399 ? -13.705 -2.621 19.073 1.00 81.19 399 GLY A N 1
ATOM 2914 C CA . GLY A 1 399 ? -12.660 -3.172 19.934 1.00 81.19 399 GLY A CA 1
ATOM 2915 C C . GLY A 1 399 ? -11.788 -2.090 20.576 1.00 81.19 399 GLY A C 1
ATOM 2916 O O . GLY A 1 399 ? -11.462 -2.188 21.759 1.00 81.19 399 GLY A O 1
ATOM 2917 N N . ILE A 1 400 ? -11.456 -1.030 19.835 1.00 75.50 400 ILE A N 1
ATOM 2918 C CA . ILE A 1 400 ? -10.685 0.116 20.337 1.00 75.50 400 ILE A CA 1
ATOM 2919 C C . ILE A 1 400 ? -11.519 0.944 21.329 1.00 75.50 400 ILE A C 1
ATOM 2921 O O . ILE A 1 400 ? -11.055 1.224 22.442 1.00 75.50 400 ILE A O 1
ATOM 2925 N N . ASP A 1 401 ? -12.759 1.273 20.961 1.00 79.56 401 ASP A N 1
ATOM 2926 C CA . ASP A 1 401 ? -13.664 2.115 21.750 1.00 79.56 401 ASP A CA 1
ATOM 2927 C C . ASP A 1 401 ? -14.139 1.446 23.049 1.00 79.56 401 ASP A C 1
ATOM 2929 O O . ASP A 1 401 ? -14.408 2.137 24.032 1.00 79.56 401 ASP A O 1
ATOM 2933 N N . VAL A 1 402 ? -14.179 0.108 23.104 1.00 82.94 402 VAL A N 1
ATOM 2934 C CA . VAL A 1 402 ? -14.398 -0.659 24.344 1.00 82.94 402 VAL A CA 1
ATOM 2935 C C . VAL A 1 402 ? -13.101 -0.807 25.151 1.00 82.94 402 VAL A C 1
ATOM 2937 O O . VAL A 1 402 ? -13.122 -0.700 26.381 1.00 82.94 402 VAL A O 1
ATOM 2940 N N . ALA A 1 403 ? -11.951 -1.011 24.500 1.00 80.25 403 ALA A N 1
ATOM 2941 C CA . ALA A 1 403 ? -10.683 -1.229 25.195 1.00 80.25 403 ALA A CA 1
ATOM 2942 C C . ALA A 1 403 ? -10.204 0.004 25.983 1.00 80.25 403 ALA A C 1
ATOM 2944 O O . ALA A 1 403 ? -9.734 -0.147 27.113 1.00 80.25 403 ALA A O 1
ATOM 2945 N N . ILE A 1 404 ? -10.338 1.222 25.446 1.00 80.31 404 ILE A N 1
ATOM 2946 C CA . ILE A 1 404 ? -9.920 2.455 26.142 1.00 80.31 404 ILE A CA 1
ATOM 2947 C C . ILE A 1 404 ? -10.615 2.622 27.514 1.00 80.31 404 ILE A C 1
ATOM 2949 O O . ILE A 1 404 ? -9.895 2.727 28.519 1.00 80.31 404 ILE A O 1
ATOM 2953 N N . PRO A 1 405 ? -11.960 2.607 27.633 1.00 79.38 405 PRO A N 1
ATOM 2954 C CA . PRO A 1 405 ? -12.638 2.683 28.924 1.00 79.38 405 PRO A CA 1
ATOM 2955 C C . PRO A 1 405 ? -12.435 1.423 29.776 1.00 79.38 405 PRO A C 1
ATOM 2957 O O . PRO A 1 405 ? -12.295 1.562 30.989 1.00 79.38 405 PRO A O 1
ATOM 2960 N N . ALA A 1 406 ? -12.330 0.221 29.192 1.00 81.62 406 ALA A N 1
ATOM 2961 C CA . ALA A 1 406 ? -12.077 -1.006 29.955 1.00 81.62 406 ALA A CA 1
ATOM 2962 C C . ALA A 1 406 ? -10.702 -0.992 30.651 1.00 81.62 406 ALA A C 1
ATOM 2964 O O . ALA A 1 406 ? -10.622 -1.172 31.868 1.00 81.62 406 ALA A O 1
ATOM 2965 N N . PHE A 1 407 ? -9.616 -0.697 29.924 1.00 82.50 407 PHE A N 1
ATOM 2966 C CA . PHE A 1 407 ? -8.274 -0.586 30.510 1.00 82.50 407 PHE A CA 1
ATOM 2967 C C . PHE A 1 407 ? -8.136 0.628 31.438 1.00 82.50 407 PHE A C 1
ATOM 2969 O O . PHE A 1 407 ? -7.406 0.559 32.431 1.00 82.50 407 PHE A O 1
ATOM 2976 N N . THR A 1 408 ? -8.854 1.722 31.172 1.00 83.31 408 THR A N 1
ATOM 2977 C CA . THR A 1 408 ? -8.898 2.881 32.078 1.00 83.31 408 THR A CA 1
ATOM 2978 C C . THR A 1 408 ? -9.616 2.530 33.382 1.00 83.31 408 THR A C 1
ATOM 2980 O O . THR A 1 408 ? -9.068 2.769 34.457 1.00 83.31 408 THR A O 1
ATOM 2983 N N . GLY A 1 409 ? -10.782 1.884 33.312 1.00 80.19 409 GLY A N 1
ATOM 2984 C CA . GLY A 1 409 ? -11.522 1.379 34.470 1.00 80.19 409 GLY A CA 1
ATOM 2985 C C . GLY A 1 409 ? -10.702 0.380 35.286 1.00 80.19 409 GLY A C 1
ATOM 2986 O O . GLY A 1 409 ? -10.555 0.558 36.494 1.00 80.19 409 GLY A O 1
ATOM 2987 N N . ALA A 1 410 ? -10.067 -0.596 34.631 1.00 81.25 410 ALA A N 1
ATOM 2988 C CA . ALA A 1 410 ? -9.152 -1.537 35.276 1.00 81.25 410 ALA A CA 1
ATOM 2989 C C . ALA A 1 410 ? -7.989 -0.817 35.984 1.00 81.25 410 ALA A C 1
ATOM 2991 O O . ALA A 1 410 ? -7.693 -1.114 37.139 1.00 81.25 410 ALA A O 1
ATOM 2992 N N . ASN A 1 411 ? -7.372 0.188 35.353 1.00 79.69 411 ASN A N 1
ATOM 2993 C CA . ASN A 1 411 ? -6.330 1.008 35.976 1.00 79.69 411 ASN A CA 1
ATOM 2994 C C . ASN A 1 411 ? -6.843 1.785 37.210 1.00 79.69 411 ASN A C 1
ATOM 2996 O O . ASN A 1 411 ? -6.143 1.853 38.220 1.00 79.69 411 ASN A O 1
ATOM 3000 N N . LEU A 1 412 ? -8.063 2.331 37.174 1.00 79.69 412 LEU A N 1
ATOM 3001 C CA . LEU A 1 412 ? -8.678 3.012 38.323 1.00 79.69 412 LEU A CA 1
ATOM 3002 C C . LEU A 1 412 ? -9.021 2.034 39.463 1.00 79.69 412 LEU A C 1
ATOM 3004 O O . LEU A 1 412 ? -8.802 2.359 40.632 1.00 79.69 412 LEU A O 1
ATOM 3008 N N . VAL A 1 413 ? -9.477 0.820 39.142 1.00 78.56 413 VAL A N 1
ATOM 3009 C CA . VAL A 1 413 ? -9.704 -0.265 40.115 1.00 78.56 413 VAL A CA 1
ATOM 3010 C C . VAL A 1 413 ? -8.384 -0.728 40.741 1.00 78.56 413 VAL A C 1
ATOM 3012 O O . VAL A 1 413 ? -8.303 -0.855 41.960 1.00 78.56 413 VAL A O 1
ATOM 3015 N N . LEU A 1 414 ? -7.318 -0.883 39.952 1.00 78.81 414 LEU A N 1
ATOM 3016 C CA . LEU A 1 414 ? -5.976 -1.220 40.442 1.00 78.81 414 LEU A CA 1
ATOM 3017 C C . LEU A 1 414 ? -5.410 -0.144 41.383 1.00 78.81 414 LEU A C 1
ATOM 3019 O O . LEU A 1 414 ? -4.872 -0.479 42.439 1.00 78.81 414 LEU A O 1
ATOM 3023 N N . ILE A 1 415 ? -5.601 1.144 41.067 1.00 75.38 415 ILE A N 1
ATOM 3024 C CA . ILE A 1 415 ? -5.290 2.260 41.980 1.00 75.38 415 ILE A CA 1
ATOM 3025 C C . ILE A 1 415 ? -6.115 2.141 43.272 1.00 75.38 415 ILE A C 1
ATOM 3027 O O . ILE A 1 415 ? -5.561 2.245 44.367 1.00 75.38 415 ILE A O 1
ATOM 3031 N N . ARG A 1 416 ? -7.422 1.859 43.171 1.00 77.00 416 ARG A N 1
ATOM 3032 C CA . ARG A 1 416 ? -8.331 1.698 44.322 1.00 77.00 416 ARG A CA 1
ATOM 3033 C C . ARG A 1 416 ? -8.006 0.480 45.199 1.00 77.00 416 ARG A C 1
ATOM 3035 O O . ARG A 1 416 ? -8.271 0.529 46.401 1.00 77.00 416 ARG A O 1
ATOM 3042 N N . MET A 1 417 ? -7.432 -0.577 44.628 1.00 76.94 417 MET A N 1
ATOM 3043 C CA . MET A 1 417 ? -6.890 -1.747 45.337 1.00 76.94 417 MET A CA 1
ATOM 3044 C C . MET A 1 417 ? -5.450 -1.529 45.836 1.00 76.94 417 MET A C 1
ATOM 3046 O O . MET A 1 417 ? -4.918 -2.350 46.575 1.00 76.94 417 MET A O 1
ATOM 3050 N N . GLY A 1 418 ? -4.800 -0.426 45.451 1.00 69.88 418 GLY A N 1
ATOM 3051 C CA . GLY A 1 418 ? -3.423 -0.104 45.823 1.00 69.88 418 GLY A CA 1
ATOM 3052 C C . GLY A 1 418 ? -2.339 -0.852 45.036 1.00 69.88 418 GLY A C 1
ATOM 3053 O O . GLY A 1 418 ? -1.164 -0.687 45.365 1.00 69.88 418 GLY A O 1
ATOM 3054 N N . MET A 1 419 ? -2.715 -1.617 44.007 1.00 75.50 419 MET A N 1
ATOM 3055 C CA . MET A 1 419 ? -1.848 -2.442 43.156 1.00 75.50 419 MET A CA 1
ATOM 3056 C C . MET A 1 419 ? -1.511 -1.709 41.843 1.00 75.50 419 MET A C 1
ATOM 3058 O O . MET A 1 419 ? -1.903 -2.128 40.756 1.00 75.50 419 MET A O 1
ATOM 3062 N N . GLU A 1 420 ? -0.822 -0.567 41.925 1.00 70.06 420 GLU A N 1
ATOM 3063 C CA . GLU A 1 420 ? -0.560 0.308 40.767 1.00 70.06 420 GLU A CA 1
ATOM 3064 C C . GLU A 1 420 ? 0.405 -0.328 39.733 1.00 70.06 420 GLU A C 1
ATOM 3066 O O . GLU A 1 420 ? 1.615 -0.088 39.762 1.00 70.06 420 GLU A O 1
ATOM 3071 N N . LEU A 1 421 ? -0.110 -1.094 38.759 1.00 77.06 421 LEU A N 1
ATOM 3072 C CA . LEU A 1 421 ? 0.673 -1.603 37.621 1.00 77.06 421 LEU A CA 1
ATOM 3073 C C . LEU A 1 421 ? 1.104 -0.459 36.686 1.00 77.06 421 LEU A C 1
ATOM 3075 O O . LEU A 1 421 ? 0.469 -0.160 35.678 1.00 77.06 421 LEU A O 1
ATOM 3079 N N . ARG A 1 422 ? 2.244 0.172 36.991 1.00 78.62 422 ARG A N 1
ATOM 3080 C CA . ARG A 1 422 ? 2.778 1.374 36.310 1.00 78.62 422 ARG A CA 1
ATOM 3081 C C . ARG A 1 422 ? 3.046 1.245 34.799 1.00 78.62 422 ARG A C 1
ATOM 3083 O O . ARG A 1 422 ? 3.429 2.253 34.194 1.00 78.62 422 ARG A O 1
ATOM 3090 N N . TRP A 1 423 ? 2.860 0.070 34.195 1.00 80.19 423 TRP A N 1
ATOM 3091 C CA . TRP A 1 423 ? 2.886 -0.129 32.742 1.00 80.19 423 TRP A CA 1
ATOM 3092 C C . TRP A 1 423 ? 1.492 -0.040 32.095 1.00 80.19 423 TRP A C 1
ATOM 3094 O O . TRP A 1 423 ? 1.394 0.499 30.996 1.00 80.19 423 TRP A O 1
ATOM 3104 N N . ILE A 1 424 ? 0.412 -0.458 32.775 1.00 80.44 424 ILE A N 1
ATOM 3105 C CA . ILE A 1 424 ? -0.936 -0.555 32.179 1.00 80.44 424 ILE A CA 1
ATOM 3106 C C . ILE A 1 424 ? -1.482 0.813 31.745 1.00 80.44 424 ILE A C 1
ATOM 3108 O O . ILE A 1 424 ? -2.167 0.924 30.736 1.00 80.44 424 ILE A O 1
ATOM 3112 N N . ARG A 1 425 ? -1.063 1.892 32.424 1.00 79.25 425 ARG A N 1
ATOM 3113 C CA . ARG A 1 425 ? -1.335 3.294 32.047 1.00 79.25 425 ARG A CA 1
ATOM 3114 C C . ARG A 1 425 ? -0.857 3.682 30.637 1.00 79.25 425 ARG A C 1
ATOM 3116 O O . ARG A 1 425 ? -1.237 4.745 30.148 1.00 79.25 425 ARG A O 1
ATOM 3123 N N . TRP A 1 426 ? 0.019 2.897 30.009 1.00 83.81 426 TRP A N 1
ATOM 3124 C CA . TRP A 1 426 ? 0.418 3.112 28.618 1.00 83.81 426 TRP A CA 1
ATOM 3125 C C . TRP A 1 426 ? -0.554 2.469 27.625 1.00 83.81 426 TRP A C 1
ATOM 3127 O O . TRP A 1 426 ? -0.637 2.962 26.508 1.00 83.81 426 TRP A O 1
ATOM 3137 N N . VAL A 1 427 ? -1.335 1.454 28.016 1.00 82.88 427 VAL A N 1
ATOM 3138 C CA . VAL A 1 427 ? -2.256 0.745 27.110 1.00 82.88 427 VAL A CA 1
ATOM 3139 C C . VAL A 1 427 ? -3.354 1.678 26.569 1.00 82.88 427 VAL A C 1
ATOM 3141 O O . VAL A 1 427 ? -3.427 1.805 25.348 1.00 82.88 427 VAL A O 1
ATOM 3144 N N . PRO A 1 428 ? -4.104 2.458 27.384 1.00 83.75 428 PRO A N 1
ATOM 3145 C CA . PRO A 1 428 ? -5.042 3.453 26.850 1.00 83.75 428 PRO A CA 1
ATOM 3146 C C . PRO A 1 428 ? -4.379 4.530 25.980 1.00 83.75 428 PRO A C 1
ATOM 3148 O O . PRO A 1 428 ? -5.002 5.034 25.051 1.00 83.75 428 PRO A O 1
ATOM 3151 N N . ARG A 1 429 ? -3.108 4.877 26.243 1.00 85.38 429 ARG A N 1
ATOM 3152 C CA . ARG A 1 429 ? -2.359 5.890 25.472 1.00 85.38 429 ARG A CA 1
ATOM 3153 C C . ARG A 1 429 ? -1.855 5.352 24.129 1.00 85.38 429 ARG A C 1
ATOM 3155 O O . ARG A 1 429 ? -1.858 6.091 23.151 1.00 85.38 429 ARG A O 1
ATOM 3162 N N . ALA A 1 430 ? -1.478 4.077 24.065 1.00 85.62 430 ALA A N 1
ATOM 3163 C CA . ALA A 1 430 ? -1.159 3.388 22.819 1.00 85.62 430 ALA A CA 1
ATOM 3164 C C . ALA A 1 430 ? -2.422 3.186 21.968 1.00 85.62 430 ALA A C 1
ATOM 3166 O O . ALA A 1 430 ? -2.422 3.550 20.797 1.00 85.62 430 ALA A O 1
ATOM 3167 N N . LEU A 1 431 ? -3.522 2.718 22.574 1.00 83.19 431 LEU A N 1
ATOM 3168 C CA . LEU A 1 431 ? -4.831 2.614 21.918 1.00 83.19 431 LEU A CA 1
ATOM 3169 C C . LEU A 1 431 ? -5.305 3.975 21.388 1.00 83.19 431 LEU A C 1
ATOM 3171 O O . LEU A 1 431 ? -5.693 4.069 20.231 1.00 83.19 431 LEU A O 1
ATOM 3175 N N . THR A 1 432 ? -5.178 5.046 22.180 1.00 86.44 432 THR A N 1
ATOM 3176 C CA . THR A 1 432 ? -5.414 6.434 21.737 1.00 86.44 432 THR A CA 1
ATOM 3177 C C . THR A 1 432 ? -4.594 6.777 20.492 1.00 86.44 432 THR A C 1
ATOM 3179 O O . THR A 1 432 ? -5.152 7.230 19.498 1.00 86.44 432 THR A O 1
ATOM 3182 N N . ALA A 1 433 ? -3.274 6.556 20.521 1.00 86.62 433 ALA A N 1
ATOM 3183 C CA . ALA A 1 433 ? -2.400 6.887 19.396 1.00 86.62 433 ALA A CA 1
ATOM 3184 C C . ALA A 1 433 ? -2.773 6.106 18.123 1.00 86.62 433 ALA A C 1
ATOM 3186 O O . ALA A 1 433 ? -2.789 6.684 17.038 1.00 86.62 433 ALA A O 1
ATOM 3187 N N . VAL A 1 434 ? -3.152 4.830 18.263 1.00 85.25 434 VAL A N 1
ATOM 3188 C CA . VAL A 1 434 ? -3.706 4.016 17.171 1.00 85.25 434 VAL A CA 1
ATOM 3189 C C . VAL A 1 434 ? -5.032 4.600 16.672 1.00 85.25 434 VAL A C 1
ATOM 3191 O O . VAL A 1 434 ? -5.157 4.845 15.480 1.00 85.25 434 VAL A O 1
ATOM 3194 N N . THR A 1 435 ? -5.983 4.919 17.558 1.00 84.25 435 THR A N 1
ATOM 3195 C CA . THR A 1 435 ? -7.293 5.520 17.207 1.00 84.25 435 THR A CA 1
ATOM 3196 C C . THR A 1 435 ? -7.129 6.768 16.336 1.00 84.25 435 THR A C 1
ATOM 3198 O O . THR A 1 435 ? -7.792 6.915 15.307 1.00 84.25 435 THR A O 1
ATOM 3201 N N . VAL A 1 436 ? -6.206 7.647 16.738 1.00 84.94 436 VAL A N 1
ATOM 3202 C CA . VAL A 1 436 ? -5.904 8.912 16.059 1.00 84.94 436 VAL A CA 1
ATOM 3203 C C . VAL A 1 436 ? -5.180 8.675 14.733 1.00 84.94 436 VAL A C 1
ATOM 3205 O O . VAL A 1 436 ? -5.514 9.326 13.750 1.00 84.94 436 VAL A O 1
ATOM 3208 N N . TYR A 1 437 ? -4.245 7.723 14.661 1.00 84.94 437 TYR A N 1
ATOM 3209 C CA . TYR A 1 437 ? -3.569 7.342 13.413 1.00 84.94 437 TYR A CA 1
ATOM 3210 C C . TYR A 1 437 ? -4.537 6.731 12.385 1.00 84.94 437 TYR A C 1
ATOM 3212 O O . TYR A 1 437 ? -4.495 7.081 11.206 1.00 84.94 437 TYR A O 1
ATOM 3220 N N . LEU A 1 438 ? -5.455 5.869 12.833 1.00 82.06 438 LEU A N 1
ATOM 3221 C CA . LEU A 1 438 ? -6.504 5.288 11.993 1.00 82.06 438 LEU A CA 1
ATOM 3222 C C . LEU A 1 438 ? -7.442 6.376 11.449 1.00 82.06 438 LEU A C 1
ATOM 3224 O O . LEU A 1 438 ? -7.680 6.427 10.245 1.00 82.06 438 LEU A O 1
ATOM 3228 N N . ASN A 1 439 ? -7.899 7.298 12.305 1.00 82.62 439 ASN A N 1
ATOM 3229 C CA . ASN A 1 439 ? -8.734 8.433 11.894 1.00 82.62 439 ASN A CA 1
ATOM 3230 C C . ASN A 1 439 ? -8.000 9.428 10.984 1.00 82.62 439 ASN A C 1
ATOM 3232 O O . ASN A 1 439 ? -8.590 9.962 10.047 1.00 82.62 439 ASN A O 1
ATOM 3236 N N . TRP A 1 440 ? -6.702 9.645 11.200 1.00 83.81 440 TRP A N 1
ATOM 3237 C CA . TRP A 1 440 ? -5.869 10.459 10.317 1.00 83.81 440 TRP A CA 1
ATOM 3238 C C . TRP A 1 440 ? -5.747 9.849 8.913 1.00 83.81 440 TRP A C 1
ATOM 3240 O O . TRP A 1 440 ? -5.752 10.579 7.929 1.00 83.81 440 TRP A O 1
ATOM 3250 N N . ASN A 1 441 ? -5.703 8.520 8.793 1.00 81.88 441 ASN A N 1
ATOM 3251 C CA . ASN A 1 441 ? -5.659 7.819 7.501 1.00 81.88 441 ASN A CA 1
ATOM 3252 C C . ASN A 1 441 ? -7.051 7.538 6.892 1.00 81.88 441 ASN A C 1
ATOM 3254 O O . ASN A 1 441 ? -7.151 6.994 5.785 1.00 81.88 441 ASN A O 1
ATOM 3258 N N . ALA A 1 442 ? -8.127 7.919 7.587 1.00 78.00 442 ALA A N 1
ATOM 3259 C CA . ALA A 1 442 ? -9.501 7.709 7.138 1.00 78.00 442 ALA A CA 1
ATOM 3260 C C . ALA A 1 442 ? -9.934 8.671 6.016 1.00 78.00 442 ALA A C 1
ATOM 3262 O O . ALA A 1 442 ? -10.859 8.358 5.272 1.00 78.00 442 ALA A O 1
ATOM 3263 N N . SER A 1 443 ? -9.240 9.803 5.843 1.00 76.50 443 SER A N 1
ATOM 3264 C CA . SER A 1 443 ? -9.501 10.781 4.780 1.00 76.50 443 SER A CA 1
ATOM 3265 C C . SER A 1 443 ? -8.251 11.067 3.950 1.00 76.50 443 SER A C 1
ATOM 3267 O O . SER A 1 443 ? -7.130 11.020 4.456 1.00 76.50 443 SER A O 1
ATOM 3269 N N . ASP A 1 444 ? -8.435 11.415 2.679 1.00 76.75 444 ASP A N 1
ATOM 3270 C CA . ASP A 1 444 ? -7.334 11.739 1.766 1.00 76.75 444 ASP A CA 1
ATOM 3271 C C . ASP A 1 444 ? -7.080 13.251 1.633 1.00 76.75 444 ASP A C 1
ATOM 3273 O O . ASP A 1 444 ? -6.021 13.665 1.162 1.00 76.75 444 ASP A O 1
ATOM 3277 N N . SER A 1 445 ? -7.994 14.090 2.137 1.00 85.06 445 SER A N 1
ATOM 3278 C CA . SER A 1 445 ? -7.838 15.550 2.177 1.00 85.06 445 SER A CA 1
ATOM 3279 C C . SER A 1 445 ? -7.190 16.020 3.484 1.00 85.06 445 SER A C 1
ATOM 3281 O O . SER A 1 445 ? -7.561 15.579 4.570 1.00 85.06 445 SER A O 1
ATOM 3283 N N . ALA A 1 446 ? -6.241 16.960 3.415 1.00 78.25 446 ALA A N 1
ATOM 3284 C CA . ALA A 1 446 ? -5.511 17.440 4.598 1.00 78.25 446 ALA A CA 1
ATOM 3285 C C . ALA A 1 446 ? -6.430 18.024 5.695 1.00 78.25 446 ALA A C 1
ATOM 3287 O O . ALA A 1 446 ? -6.182 17.821 6.884 1.00 78.25 446 ALA A O 1
ATOM 3288 N N . SER A 1 447 ? -7.517 18.695 5.302 1.00 76.44 447 SER A N 1
ATOM 3289 C CA . SER A 1 447 ? -8.562 19.183 6.209 1.00 76.44 447 SER A CA 1
ATOM 3290 C C . SER A 1 447 ? -9.397 18.048 6.813 1.00 76.44 447 SER A C 1
ATOM 3292 O O . SER A 1 447 ? -9.689 18.087 8.007 1.00 76.44 447 SER A O 1
ATOM 3294 N N . GLY A 1 448 ? -9.732 17.014 6.034 1.00 78.56 448 GLY A N 1
ATOM 3295 C CA . GLY A 1 448 ? -10.441 15.827 6.517 1.00 78.56 448 GLY A CA 1
ATOM 3296 C C . GLY A 1 448 ? -9.630 15.027 7.539 1.00 78.56 448 GLY A C 1
ATOM 3297 O O . GLY A 1 448 ? -10.162 14.676 8.591 1.00 78.56 448 GLY A O 1
ATOM 3298 N N . ARG A 1 449 ? -8.328 14.816 7.291 1.00 83.62 449 ARG A N 1
ATOM 3299 C CA . ARG A 1 449 ? -7.412 14.145 8.241 1.00 83.62 449 ARG A CA 1
ATOM 3300 C C . ARG A 1 449 ? -7.384 14.853 9.596 1.00 83.62 449 ARG A C 1
ATOM 3302 O O . ARG A 1 449 ? -7.530 14.212 10.635 1.00 83.62 449 ARG A O 1
ATOM 3309 N N . LEU A 1 450 ? -7.271 16.183 9.570 1.00 83.50 450 LEU A N 1
ATOM 3310 C CA . LEU A 1 450 ? -7.369 17.036 10.757 1.00 83.50 450 LEU A CA 1
ATOM 3311 C C . LEU A 1 450 ? -8.737 16.925 11.445 1.00 83.50 450 LEU A C 1
ATOM 3313 O O . LEU A 1 450 ? -8.781 16.804 12.666 1.00 83.50 450 LEU A O 1
ATOM 3317 N N . GLY A 1 451 ? -9.836 16.927 10.687 1.00 80.38 451 GLY A N 1
ATOM 3318 C CA . GLY A 1 451 ? -11.199 16.824 11.218 1.00 80.38 451 GLY A CA 1
ATOM 3319 C C . GLY A 1 451 ? -11.469 15.516 11.969 1.00 80.38 451 GLY A C 1
ATOM 3320 O O . GLY A 1 451 ? -11.845 15.551 13.140 1.00 80.38 451 GLY A O 1
ATOM 3321 N N . HIS A 1 452 ? -11.233 14.364 11.334 1.00 78.88 452 HIS A N 1
ATOM 3322 C CA . HIS A 1 452 ? -11.469 13.050 11.950 1.00 78.88 452 HIS A CA 1
ATOM 3323 C C . HIS A 1 452 ? -10.539 12.793 13.154 1.00 78.88 452 HIS A C 1
ATOM 3325 O O . HIS A 1 452 ? -10.983 12.299 14.196 1.00 78.88 452 HIS A O 1
ATOM 3331 N N . ALA A 1 453 ? -9.268 13.205 13.071 1.00 82.62 453 ALA A N 1
ATOM 3332 C CA . ALA A 1 453 ? -8.342 13.125 14.202 1.00 82.62 453 ALA A CA 1
ATOM 3333 C C . ALA A 1 453 ? -8.741 14.050 15.371 1.00 82.62 453 ALA A C 1
ATOM 3335 O O . ALA A 1 453 ? -8.667 13.641 16.528 1.00 82.62 453 ALA A O 1
ATOM 3336 N N . ALA A 1 454 ? -9.202 15.278 15.101 1.00 81.44 454 ALA A N 1
ATOM 3337 C CA . ALA A 1 454 ? -9.647 16.205 16.145 1.00 81.44 454 ALA A CA 1
ATOM 3338 C C . ALA A 1 454 ? -10.927 15.725 16.853 1.00 81.44 454 ALA A C 1
ATOM 3340 O O . ALA A 1 454 ? -11.012 15.805 18.080 1.00 81.44 454 ALA A O 1
ATOM 3341 N N . LEU A 1 455 ? -11.896 15.184 16.103 1.00 79.56 455 LEU A N 1
ATOM 3342 C CA . LEU A 1 455 ? -13.136 14.626 16.658 1.00 79.56 455 LEU A CA 1
ATOM 3343 C C . LEU A 1 455 ? -12.870 13.449 17.607 1.00 79.56 455 LEU A C 1
ATOM 3345 O O . LEU A 1 455 ? -13.469 13.379 18.680 1.00 79.56 455 LEU A O 1
ATOM 3349 N N . THR A 1 456 ? -11.942 12.555 17.260 1.00 78.31 456 THR A N 1
ATOM 3350 C CA . THR A 1 456 ? -11.600 11.404 18.116 1.00 78.31 456 THR A CA 1
ATOM 3351 C C . THR A 1 456 ? -10.690 11.765 19.291 1.00 78.31 456 THR A C 1
ATOM 3353 O O . THR A 1 456 ? -10.889 11.248 20.393 1.00 78.31 456 THR A O 1
ATOM 3356 N N . LEU A 1 457 ? -9.779 12.732 19.132 1.00 83.19 457 LEU A N 1
ATOM 3357 C CA . LEU A 1 457 ? -9.034 13.311 20.259 1.00 83.19 457 LEU A CA 1
ATOM 3358 C C . LEU A 1 457 ? -9.956 13.937 21.319 1.00 83.19 457 LEU A C 1
ATOM 3360 O O . LEU A 1 457 ? -9.642 13.872 22.508 1.00 83.19 457 LEU A O 1
ATOM 3364 N N . LEU A 1 458 ? -11.092 14.520 20.921 1.00 80.69 458 LEU A N 1
ATOM 3365 C CA . LEU A 1 458 ? -12.013 15.196 21.839 1.00 80.69 458 LEU A CA 1
ATOM 3366 C C . LEU A 1 458 ? -12.634 14.234 22.871 1.00 80.69 458 LEU A C 1
ATOM 3368 O O . LEU A 1 458 ? -12.624 14.532 24.067 1.00 80.69 458 LEU A O 1
ATOM 3372 N N . TRP A 1 459 ? -13.103 13.057 22.440 1.00 77.19 459 TRP A N 1
ATOM 3373 C CA . TRP A 1 459 ? -13.606 12.011 23.348 1.00 77.19 459 TRP A CA 1
ATOM 3374 C C . TRP A 1 459 ? -12.508 11.485 24.280 1.00 77.19 459 TRP A C 1
ATOM 3376 O O . TRP A 1 459 ? -12.717 11.369 25.491 1.00 77.19 459 TRP A O 1
ATOM 3386 N N . VAL A 1 460 ? -11.303 11.255 23.747 1.00 79.81 460 VAL A N 1
ATOM 3387 C CA . VAL A 1 460 ? -10.143 10.843 24.550 1.00 79.81 460 VAL A CA 1
ATOM 3388 C C . VAL A 1 460 ? -9.844 11.865 25.650 1.00 79.81 460 VAL A C 1
ATOM 3390 O O . VAL A 1 460 ? -9.663 11.470 26.804 1.00 79.81 460 VAL A O 1
ATOM 3393 N N . VAL A 1 461 ? -9.855 13.166 25.338 1.00 82.00 461 VAL A N 1
ATOM 3394 C CA . VAL A 1 461 ? -9.656 14.240 26.326 1.00 82.00 461 VAL A CA 1
ATOM 3395 C C . VAL A 1 461 ? -10.731 14.206 27.417 1.00 82.00 461 VAL A C 1
ATOM 3397 O O . VAL A 1 461 ? -10.379 14.271 28.596 1.00 82.00 461 VAL A O 1
ATOM 3400 N N . PHE A 1 462 ? -12.012 14.020 27.076 1.00 76.06 462 PHE A N 1
ATOM 3401 C CA . PHE A 1 462 ? -13.063 13.830 28.086 1.00 76.06 462 PHE A CA 1
ATOM 3402 C C . PHE A 1 462 ? -12.810 12.598 28.975 1.00 76.06 462 PHE A C 1
ATOM 3404 O O . PHE A 1 462 ? -12.966 12.687 30.196 1.00 76.06 462 PHE A O 1
ATOM 3411 N N . SER A 1 463 ? -12.362 11.475 28.402 1.00 75.25 463 SER A N 1
ATOM 3412 C CA . SER A 1 463 ? -12.076 10.244 29.156 1.00 75.25 463 SER A CA 1
ATOM 3413 C C . SER A 1 463 ? -10.877 10.382 30.112 1.00 75.25 463 SER A C 1
ATOM 3415 O O . SER A 1 463 ? -10.955 9.955 31.267 1.00 75.25 463 SER A O 1
ATOM 3417 N N . GLU A 1 464 ? -9.795 11.048 29.689 1.00 82.94 464 GLU A N 1
ATOM 3418 C CA . GLU A 1 464 ? -8.621 11.330 30.528 1.00 82.94 464 GLU A CA 1
ATOM 3419 C C . GLU A 1 464 ? -8.974 12.343 31.632 1.00 82.94 464 GLU A C 1
ATOM 3421 O O . GLU A 1 464 ? -8.540 12.169 32.770 1.00 82.94 464 GLU A O 1
ATOM 3426 N N . ILE A 1 465 ? -9.820 13.347 31.357 1.00 79.75 465 ILE A N 1
ATOM 3427 C CA . ILE A 1 465 ? -10.336 14.272 32.383 1.00 79.75 465 ILE A CA 1
ATOM 3428 C C . ILE A 1 465 ? -11.167 13.513 33.428 1.00 79.75 465 ILE A C 1
ATOM 3430 O O . ILE A 1 465 ? -10.919 13.665 34.625 1.00 79.75 465 ILE A O 1
ATOM 3434 N N . ALA A 1 466 ? -12.107 12.660 33.009 1.00 74.06 466 ALA A N 1
ATOM 3435 C CA . ALA A 1 466 ? -12.917 11.855 33.926 1.00 74.06 466 ALA A CA 1
ATOM 3436 C C . ALA A 1 466 ? -12.044 10.914 34.781 1.00 74.06 466 ALA A C 1
ATOM 3438 O O . ALA A 1 466 ? -12.179 10.872 36.008 1.00 74.06 466 ALA A O 1
ATOM 3439 N N . SER A 1 467 ? -11.085 10.233 34.146 1.00 73.75 467 SER A N 1
ATOM 3440 C CA . SER A 1 467 ? -10.071 9.400 34.800 1.00 73.75 467 SER A CA 1
ATOM 3441 C C . SER A 1 467 ? -9.241 10.196 35.815 1.00 73.75 467 SER A C 1
ATOM 3443 O O . SER A 1 467 ? -9.063 9.758 36.953 1.00 73.75 467 SER A O 1
ATOM 3445 N N . HIS A 1 468 ? -8.800 11.407 35.462 1.00 76.94 468 HIS A N 1
ATOM 3446 C CA . HIS A 1 468 ? -8.019 12.282 36.334 1.00 76.94 468 HIS A CA 1
ATOM 3447 C C . HIS A 1 468 ? -8.826 12.782 37.541 1.00 76.94 468 HIS A C 1
ATOM 3449 O O . HIS A 1 468 ? -8.325 12.761 38.668 1.00 76.94 468 HIS A O 1
ATOM 3455 N N . VAL A 1 469 ? -10.086 13.184 37.349 1.00 77.19 469 VAL A N 1
ATOM 3456 C CA . VAL A 1 469 ? -10.986 13.605 38.440 1.00 77.19 469 VAL A CA 1
ATOM 3457 C C . VAL A 1 469 ? -11.276 12.439 39.393 1.00 77.19 469 VAL A C 1
ATOM 3459 O O . VAL A 1 469 ? -11.230 12.611 40.613 1.00 77.19 469 VAL A O 1
ATOM 3462 N N . TYR A 1 470 ? -11.499 11.231 38.871 1.00 73.94 470 TYR A N 1
ATOM 3463 C CA . TYR A 1 470 ? -11.723 10.041 39.696 1.00 73.94 470 TYR A CA 1
ATOM 3464 C C . TYR A 1 470 ? -10.450 9.619 40.454 1.00 73.94 470 TYR A C 1
ATOM 3466 O O . TYR A 1 470 ? -10.483 9.395 41.667 1.00 73.94 470 TYR A O 1
ATOM 3474 N N . ALA A 1 471 ? -9.298 9.596 39.775 1.00 69.81 471 ALA A N 1
ATOM 3475 C CA . ALA A 1 471 ? -8.005 9.253 40.366 1.00 69.81 471 ALA A CA 1
ATOM 3476 C C . ALA A 1 471 ? -7.520 10.277 41.407 1.00 69.81 471 ALA A C 1
ATOM 3478 O O . ALA A 1 471 ? -6.906 9.884 42.397 1.00 69.81 471 ALA A O 1
ATOM 3479 N N . THR A 1 472 ? -7.809 11.572 41.239 1.00 69.12 472 THR A N 1
ATOM 3480 C CA . THR A 1 472 ? -7.488 12.602 42.247 1.00 69.12 472 THR A CA 1
ATOM 3481 C C . THR A 1 472 ? -8.410 12.517 43.463 1.00 69.12 472 THR A C 1
ATOM 3483 O O . THR A 1 472 ? -7.916 12.563 44.591 1.00 69.12 472 THR A O 1
ATOM 3486 N N . ARG A 1 473 ? -9.720 12.284 43.273 1.00 68.88 473 ARG A N 1
ATOM 3487 C CA . ARG A 1 473 ? -10.663 12.013 44.377 1.00 68.88 473 ARG A CA 1
ATOM 3488 C C . ARG A 1 473 ? -10.251 10.772 45.185 1.00 68.88 473 ARG A C 1
ATOM 3490 O O . ARG A 1 473 ? -10.207 10.849 46.411 1.00 68.88 473 ARG A O 1
ATOM 3497 N N . ILE A 1 474 ? -9.882 9.663 44.535 1.00 64.19 474 ILE A N 1
ATOM 3498 C CA . ILE A 1 474 ? -9.367 8.463 45.226 1.00 64.19 474 ILE A CA 1
ATOM 3499 C C . ILE A 1 474 ? -7.987 8.713 45.844 1.00 64.19 474 ILE A C 1
ATOM 3501 O O . ILE A 1 474 ? -7.741 8.289 46.972 1.00 64.19 474 ILE A O 1
ATOM 3505 N N . GLY A 1 475 ? -7.095 9.428 45.156 1.00 59.25 475 GLY A N 1
ATOM 3506 C CA . GLY A 1 475 ? -5.758 9.760 45.650 1.00 59.25 475 GLY A CA 1
ATOM 3507 C C . GLY A 1 475 ? -5.787 10.531 46.971 1.00 59.25 475 GLY A C 1
ATOM 3508 O O . GLY A 1 475 ? -5.048 10.177 47.886 1.00 59.25 475 GLY A O 1
ATOM 3509 N N . ALA A 1 476 ? -6.692 11.507 47.099 1.00 56.44 476 ALA A N 1
ATOM 3510 C CA . ALA A 1 476 ? -6.933 12.231 48.347 1.00 56.44 476 ALA A CA 1
ATOM 3511 C C . ALA A 1 476 ? -7.486 11.318 49.461 1.00 56.44 476 ALA A C 1
ATOM 3513 O O . ALA A 1 476 ? -7.032 11.382 50.599 1.00 56.44 476 ALA A O 1
ATOM 3514 N N . VAL A 1 477 ? -8.421 10.418 49.131 1.00 54.06 477 VAL A N 1
ATOM 3515 C CA . VAL A 1 477 ? -9.033 9.478 50.093 1.00 54.06 477 VAL A CA 1
ATOM 3516 C C . VAL A 1 477 ? -8.070 8.372 50.557 1.00 54.06 477 VAL A C 1
ATOM 3518 O O . VAL A 1 477 ? -8.235 7.840 51.650 1.00 54.06 477 VAL A O 1
ATOM 3521 N N . THR A 1 478 ? -7.055 8.021 49.762 1.00 55.00 478 THR A N 1
ATOM 3522 C CA . THR A 1 478 ? -6.173 6.863 50.032 1.00 55.00 478 THR A CA 1
ATOM 3523 C C . THR A 1 478 ? -4.970 7.202 50.931 1.00 55.00 478 THR A C 1
ATOM 3525 O O . THR A 1 478 ? -4.230 6.302 51.320 1.00 55.00 478 THR A O 1
ATOM 3528 N N . GLY A 1 479 ? -4.736 8.477 51.268 1.00 52.28 479 GLY A N 1
ATOM 3529 C CA . GLY A 1 479 ? -3.801 8.916 52.325 1.00 52.28 479 GLY A CA 1
ATOM 3530 C C . GLY A 1 479 ? -2.298 8.632 52.130 1.00 52.28 479 GLY A C 1
ATOM 3531 O O . GLY A 1 479 ? -1.481 9.121 52.908 1.00 52.28 479 GLY A O 1
ATOM 3532 N N . LYS A 1 480 ? -1.897 7.868 51.105 1.00 53.88 480 LYS A N 1
ATOM 3533 C CA . LYS A 1 480 ? -0.495 7.504 50.834 1.00 53.88 480 LYS A CA 1
ATOM 3534 C C . LYS A 1 480 ? 0.357 8.749 50.539 1.00 53.88 480 LYS A C 1
ATOM 3536 O O . LYS A 1 480 ? 0.350 9.242 49.409 1.00 53.88 480 LYS A O 1
ATOM 3541 N N . LYS A 1 481 ? 1.152 9.198 51.523 1.00 55.81 481 LYS A N 1
ATOM 3542 C CA . LYS A 1 481 ? 2.240 10.180 51.342 1.00 55.81 481 LYS A CA 1
ATOM 3543 C C . LYS A 1 481 ? 3.268 9.637 50.341 1.00 55.81 481 LYS A C 1
ATOM 3545 O O . LYS A 1 481 ? 4.184 8.903 50.700 1.00 55.81 481 LYS A O 1
ATOM 3550 N N . ARG A 1 482 ? 3.096 9.967 49.060 1.00 63.28 482 ARG A N 1
ATOM 3551 C CA . ARG A 1 482 ? 4.088 9.692 48.014 1.00 63.28 482 ARG A CA 1
ATOM 3552 C C . ARG A 1 482 ? 5.206 10.730 48.092 1.00 63.28 482 ARG A C 1
ATOM 3554 O O . ARG A 1 482 ? 4.911 11.913 48.198 1.00 63.28 482 ARG A O 1
ATOM 3561 N N . MET A 1 483 ? 6.452 10.265 47.966 1.00 76.38 483 MET A N 1
ATOM 3562 C CA . MET A 1 483 ? 7.664 11.076 47.772 1.00 76.38 483 MET A CA 1
ATOM 3563 C C . MET A 1 483 ? 7.387 12.277 46.851 1.00 76.38 483 MET A C 1
ATOM 3565 O O . MET A 1 483 ? 7.056 12.099 45.673 1.00 76.38 483 MET A O 1
ATOM 3569 N N . GLU A 1 484 ? 7.510 13.490 47.386 1.00 81.00 484 GLU A N 1
ATOM 3570 C CA . GLU A 1 484 ? 7.168 14.718 46.677 1.00 81.00 484 GLU A CA 1
ATOM 3571 C C . GLU A 1 484 ? 8.073 14.928 45.459 1.00 81.00 484 GLU A C 1
ATOM 3573 O O . GLU A 1 484 ? 9.295 14.757 45.488 1.00 81.00 484 GLU A O 1
ATOM 3578 N N . THR A 1 485 ? 7.464 15.308 44.336 1.00 80.69 485 THR A N 1
ATOM 3579 C CA . THR A 1 485 ? 8.206 15.516 43.092 1.00 80.69 485 THR A CA 1
ATOM 3580 C C . THR A 1 485 ? 8.809 16.915 43.067 1.00 80.69 485 THR A C 1
ATOM 3582 O O . THR A 1 485 ? 8.081 17.906 43.063 1.00 80.69 485 THR A O 1
ATOM 3585 N N . VAL A 1 486 ? 10.141 16.994 42.975 1.00 83.75 486 VAL A N 1
ATOM 3586 C CA . VAL A 1 486 ? 10.875 18.262 42.825 1.00 83.75 486 VAL A CA 1
ATOM 3587 C C . VAL A 1 486 ? 10.267 19.124 41.710 1.00 83.75 486 VAL A C 1
ATOM 3589 O O . VAL A 1 486 ? 10.112 18.657 40.578 1.00 83.75 486 VAL A O 1
ATOM 3592 N N . ARG A 1 487 ? 9.956 20.391 42.030 1.00 86.00 487 ARG A N 1
ATOM 3593 C CA . ARG A 1 487 ? 9.301 21.359 41.128 1.00 86.00 487 ARG A CA 1
ATOM 3594 C C . ARG A 1 487 ? 9.933 21.366 39.727 1.00 86.00 487 ARG A C 1
ATOM 3596 O O . ARG A 1 487 ? 11.137 21.578 39.586 1.00 86.00 487 ARG A O 1
ATOM 3603 N N . ARG A 1 488 ? 9.104 21.198 38.684 1.00 83.38 488 ARG A N 1
ATOM 3604 C CA . ARG A 1 488 ? 9.539 21.092 37.272 1.00 83.38 488 ARG A CA 1
ATOM 3605 C C . ARG A 1 488 ? 10.405 22.270 36.808 1.00 83.38 488 ARG A C 1
ATOM 3607 O O . ARG A 1 488 ? 11.383 22.052 36.106 1.00 83.38 488 ARG A O 1
ATOM 3614 N N . SER A 1 489 ? 10.113 23.493 37.255 1.00 87.06 489 SER A N 1
ATOM 3615 C CA . SER A 1 489 ? 10.917 24.686 36.942 1.00 87.06 489 SER A CA 1
ATOM 3616 C C . SER A 1 489 ? 12.385 24.559 37.368 1.00 87.06 489 SER A C 1
ATOM 3618 O O . SER A 1 489 ? 13.274 25.029 36.663 1.00 87.06 489 SER A O 1
ATOM 3620 N N . ARG A 1 490 ? 12.674 23.862 38.476 1.00 87.50 490 ARG A N 1
ATOM 3621 C CA . ARG A 1 490 ? 14.043 23.666 38.976 1.00 87.50 490 ARG A CA 1
ATOM 3622 C C . ARG A 1 490 ? 14.855 22.683 38.124 1.00 87.50 490 ARG A C 1
ATOM 3624 O O . ARG A 1 490 ? 16.074 22.806 38.066 1.00 87.50 490 ARG A O 1
ATOM 3631 N N . TRP A 1 491 ? 14.197 21.753 37.427 1.00 83.56 491 TRP A N 1
ATOM 3632 C CA . TRP A 1 491 ? 14.859 20.885 36.443 1.00 83.56 491 TRP A CA 1
ATOM 3633 C C . TRP A 1 491 ? 15.356 21.662 35.223 1.00 83.56 491 TRP A C 1
ATOM 3635 O O . TRP A 1 491 ? 16.406 21.318 34.695 1.00 83.56 491 TRP A O 1
ATOM 3645 N N . ILE A 1 492 ? 14.641 22.717 34.820 1.00 85.50 492 ILE A N 1
ATOM 3646 C CA . ILE A 1 492 ? 15.038 23.601 33.716 1.00 85.50 492 ILE A CA 1
ATOM 3647 C C . ILE A 1 492 ? 16.145 24.559 34.182 1.00 85.50 492 ILE A C 1
ATOM 3649 O O . ILE A 1 492 ? 17.199 24.638 33.564 1.00 85.50 492 ILE A O 1
ATOM 3653 N N . LEU A 1 493 ? 15.933 25.250 35.309 1.00 90.75 493 LEU A N 1
ATOM 3654 C CA . LEU A 1 493 ? 16.843 26.296 35.799 1.00 90.75 493 LEU A CA 1
ATOM 3655 C C . LEU A 1 493 ? 18.128 25.761 36.459 1.00 90.75 493 LEU A C 1
ATOM 3657 O O . LEU A 1 493 ? 19.117 26.480 36.555 1.00 90.75 493 LEU A O 1
ATOM 3661 N N . ALA A 1 494 ? 18.116 24.528 36.972 1.00 86.12 494 ALA A N 1
ATOM 3662 C CA . ALA A 1 494 ? 19.235 23.946 37.714 1.00 86.12 494 ALA A CA 1
ATOM 3663 C C . ALA A 1 494 ? 19.247 22.401 37.634 1.00 86.12 494 ALA A C 1
ATOM 3665 O O . ALA A 1 494 ? 19.111 21.738 38.671 1.00 86.12 494 ALA A O 1
ATOM 3666 N N . PRO A 1 495 ? 19.425 21.791 36.444 1.00 86.56 495 PRO A N 1
ATOM 3667 C CA . PRO A 1 495 ? 19.324 20.339 36.258 1.00 86.56 495 PRO A CA 1
ATOM 3668 C C . PRO A 1 495 ? 20.293 19.541 37.143 1.00 86.56 495 PRO A C 1
ATOM 3670 O O . PRO A 1 495 ? 19.868 18.634 37.859 1.00 86.56 495 PRO A O 1
ATOM 3673 N N . ILE A 1 496 ? 21.583 19.901 37.175 1.00 88.88 496 ILE A N 1
ATOM 3674 C CA . ILE A 1 496 ? 22.608 19.150 37.927 1.00 88.88 496 ILE A CA 1
ATOM 3675 C C . ILE A 1 496 ? 22.405 19.255 39.458 1.00 88.88 496 ILE A C 1
ATOM 3677 O O . ILE A 1 496 ? 22.401 18.211 40.122 1.00 88.88 496 ILE A O 1
ATOM 3681 N N . PRO A 1 497 ? 22.183 20.445 40.063 1.00 87.56 497 PRO A N 1
ATOM 3682 C CA . PRO A 1 497 ? 21.795 20.543 41.474 1.00 87.56 497 PRO A CA 1
ATOM 3683 C C . PRO A 1 497 ? 20.502 19.784 41.797 1.00 87.56 497 PRO A C 1
ATOM 3685 O O . PRO A 1 497 ? 20.424 19.120 42.830 1.00 87.56 497 PRO A O 1
ATOM 3688 N N . THR A 1 498 ? 19.511 19.826 40.905 1.00 90.00 498 THR A N 1
ATOM 3689 C CA . THR A 1 498 ? 18.219 19.151 41.092 1.00 90.00 498 THR A CA 1
ATOM 3690 C C . THR A 1 498 ? 18.347 17.628 41.047 1.00 90.00 498 THR A C 1
ATOM 3692 O O . THR A 1 498 ? 17.768 16.940 41.890 1.00 90.00 498 THR A O 1
ATOM 3695 N N . ALA A 1 499 ? 19.165 17.085 40.142 1.00 88.50 499 ALA A N 1
ATOM 3696 C CA . ALA A 1 499 ? 19.481 15.661 40.099 1.00 88.50 499 ALA A CA 1
ATOM 3697 C C . ALA A 1 499 ? 20.200 15.194 41.379 1.00 88.50 499 ALA A C 1
ATOM 3699 O O . ALA A 1 499 ? 19.854 14.149 41.934 1.00 88.50 499 ALA A O 1
ATOM 3700 N N . ARG A 1 500 ? 21.145 15.992 41.902 1.00 88.50 500 ARG A N 1
ATOM 3701 C CA . ARG A 1 500 ? 21.824 15.714 43.184 1.00 88.50 500 ARG A CA 1
ATOM 3702 C C . ARG A 1 500 ? 20.854 15.743 44.370 1.00 88.50 500 ARG A C 1
ATOM 3704 O O . ARG A 1 500 ? 20.907 14.837 45.199 1.00 88.50 500 ARG A O 1
ATOM 3711 N N . LEU A 1 501 ? 19.951 16.725 44.421 1.00 88.94 501 LEU A N 1
ATOM 3712 C CA . LEU A 1 501 ? 18.909 16.822 45.448 1.00 88.94 501 LEU A CA 1
ATOM 3713 C C . LEU A 1 501 ? 17.967 15.610 45.406 1.00 88.94 501 LEU A C 1
ATOM 3715 O O . LEU A 1 501 ? 17.819 14.921 46.411 1.00 88.94 501 LEU A O 1
ATOM 3719 N N . ARG A 1 502 ? 17.410 15.277 44.233 1.00 89.31 502 ARG A N 1
ATOM 3720 C CA . ARG A 1 502 ? 16.528 14.109 44.068 1.00 89.31 502 ARG A CA 1
ATOM 3721 C C . ARG A 1 502 ? 17.237 12.794 44.403 1.00 89.31 502 ARG A C 1
ATOM 3723 O O . ARG A 1 502 ? 16.629 11.927 45.023 1.00 89.31 502 ARG A O 1
ATOM 3730 N N . ARG A 1 503 ? 18.520 12.640 44.047 1.00 88.50 503 ARG A N 1
ATOM 3731 C CA . ARG A 1 503 ? 19.323 11.475 44.455 1.00 88.50 503 ARG A CA 1
ATOM 3732 C C . ARG A 1 503 ? 19.440 11.380 45.979 1.00 88.50 503 ARG A C 1
ATOM 3734 O O . ARG A 1 503 ? 19.385 10.273 46.500 1.00 88.50 503 ARG A O 1
ATOM 3741 N N . ARG A 1 504 ? 19.567 12.505 46.693 1.00 85.94 504 ARG A N 1
ATOM 3742 C CA . ARG A 1 504 ? 19.581 12.516 48.165 1.00 85.94 504 ARG A CA 1
ATOM 3743 C C . ARG A 1 504 ? 18.2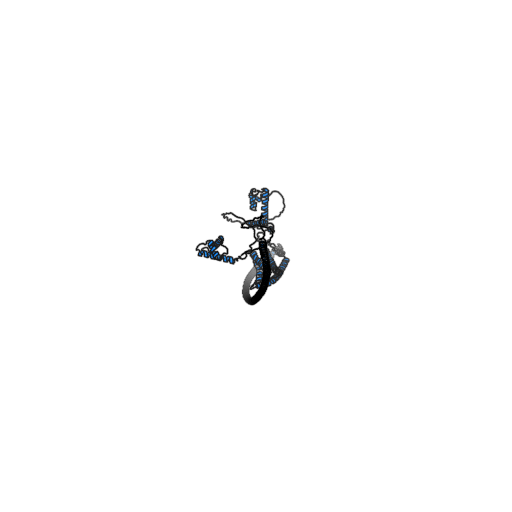10 12.178 48.752 1.00 85.94 504 ARG A C 1
ATOM 3745 O O . ARG A 1 504 ? 18.166 11.318 49.615 1.00 85.94 504 ARG A O 1
ATOM 3752 N N . MET A 1 505 ? 17.120 12.755 48.235 1.00 87.62 505 MET A N 1
ATOM 3753 C CA . MET A 1 505 ? 15.747 12.411 48.653 1.00 87.62 505 MET A CA 1
ATOM 3754 C C . MET A 1 505 ? 15.478 10.904 48.556 1.00 87.62 505 MET A C 1
ATOM 3756 O O . MET A 1 505 ? 14.968 10.310 49.494 1.00 87.62 505 MET A O 1
ATOM 3760 N N . ILE A 1 506 ? 15.891 10.273 47.449 1.00 85.06 506 ILE A N 1
ATOM 3761 C CA . ILE A 1 506 ? 15.744 8.824 47.242 1.00 85.06 506 ILE A CA 1
ATOM 3762 C C . ILE A 1 506 ? 16.638 8.018 48.199 1.00 85.06 506 ILE A C 1
ATOM 3764 O O . ILE A 1 506 ? 16.174 7.048 48.778 1.00 85.06 506 ILE A O 1
ATOM 3768 N N . LEU A 1 507 ? 17.910 8.399 48.372 1.00 83.94 507 LEU A N 1
ATOM 3769 C CA . LEU A 1 507 ? 18.869 7.648 49.202 1.00 83.94 507 LEU A CA 1
ATOM 3770 C C . LEU A 1 507 ? 18.689 7.838 50.721 1.00 83.94 507 LEU A C 1
ATOM 3772 O O . LEU A 1 507 ? 19.324 7.120 51.484 1.00 83.94 507 LEU A O 1
ATOM 3776 N N . TRP A 1 508 ? 17.932 8.851 51.147 1.00 82.56 508 TRP A N 1
ATOM 3777 C CA . TRP A 1 508 ? 17.728 9.235 52.554 1.00 82.56 508 TRP A CA 1
ATOM 3778 C C . TRP A 1 508 ? 16.234 9.193 52.940 1.00 82.56 508 TRP A C 1
ATOM 3780 O O . TRP A 1 508 ? 15.865 9.681 54.001 1.00 82.56 508 TRP A O 1
ATOM 3790 N N . GLU A 1 509 ? 15.380 8.678 52.047 1.00 81.75 509 GLU A N 1
ATOM 3791 C CA . GLU A 1 509 ? 13.915 8.560 52.177 1.00 81.75 509 GLU A CA 1
ATOM 3792 C C . GLU A 1 509 ? 13.174 9.852 52.591 1.00 81.75 509 GLU A C 1
ATOM 3794 O O . GLU A 1 509 ? 12.067 9.816 53.128 1.00 81.75 509 GLU A O 1
ATOM 3799 N N . ILE A 1 510 ? 13.751 11.019 52.276 1.00 83.50 510 ILE A N 1
ATOM 3800 C CA . ILE A 1 510 ? 13.200 12.343 52.611 1.00 83.50 510 ILE A CA 1
ATOM 3801 C C . ILE A 1 510 ? 11.966 12.607 51.741 1.00 83.50 510 ILE A C 1
ATOM 3803 O O . ILE A 1 510 ? 12.080 13.083 50.608 1.00 83.50 510 ILE A O 1
ATOM 3807 N N . THR A 1 511 ? 10.785 12.261 52.262 1.00 81.06 511 THR A N 1
ATOM 3808 C CA . THR A 1 511 ? 9.533 12.272 51.487 1.00 81.06 511 THR A CA 1
ATOM 3809 C C . THR A 1 511 ? 9.043 13.662 51.083 1.00 81.06 511 THR A C 1
ATOM 3811 O O . THR A 1 511 ? 8.317 13.741 50.092 1.00 81.06 511 THR A O 1
ATOM 3814 N N . SER A 1 512 ? 9.443 14.740 51.772 1.00 84.56 512 SER A N 1
ATOM 3815 C CA . SER A 1 512 ? 9.097 16.113 51.381 1.00 84.56 512 SER A CA 1
ATOM 3816 C C . SER A 1 512 ? 10.201 16.804 50.575 1.00 84.56 512 SER A C 1
ATOM 3818 O O . SER A 1 512 ? 11.391 16.732 50.887 1.00 84.56 512 SER A O 1
ATOM 3820 N N . TYR A 1 513 ? 9.794 17.531 49.536 1.00 86.19 513 TYR A N 1
ATOM 3821 C CA . TYR A 1 513 ? 10.660 18.397 48.744 1.00 86.19 513 TYR A CA 1
ATOM 3822 C C . TYR A 1 513 ? 11.116 19.635 49.527 1.00 86.19 513 TYR A C 1
ATOM 3824 O O . TYR A 1 513 ? 12.230 20.114 49.308 1.00 86.19 513 TYR A O 1
ATOM 3832 N N . GLU A 1 514 ? 10.265 20.150 50.415 1.00 84.44 514 GLU A N 1
ATOM 3833 C CA . GLU A 1 514 ? 10.568 21.312 51.250 1.00 84.44 514 GLU A CA 1
ATOM 3834 C C . GLU A 1 514 ? 11.629 20.954 52.291 1.00 84.44 514 GLU A C 1
ATOM 3836 O O . GLU A 1 514 ? 12.706 21.540 52.278 1.00 84.44 514 GLU A O 1
ATOM 3841 N N . GLU A 1 515 ? 11.413 19.883 53.058 1.00 84.94 515 GLU A N 1
ATOM 3842 C CA . GLU A 1 515 ? 12.396 19.341 54.008 1.00 84.94 515 GLU A CA 1
ATOM 3843 C C . GLU A 1 515 ? 13.762 19.064 53.345 1.00 84.94 515 GLU A C 1
ATOM 3845 O O . GLU A 1 515 ? 14.820 19.426 53.865 1.00 84.94 515 GLU A O 1
ATOM 3850 N N . ALA A 1 516 ? 13.756 18.467 52.148 1.00 85.88 516 ALA A N 1
ATOM 3851 C CA . ALA A 1 516 ? 14.976 18.201 51.391 1.00 85.88 516 ALA A CA 1
ATOM 3852 C C . ALA A 1 516 ? 15.693 19.481 50.917 1.00 85.88 516 ALA A C 1
ATOM 3854 O O . ALA A 1 516 ? 16.912 19.465 50.717 1.00 85.88 516 ALA A O 1
ATOM 3855 N N . LEU A 1 517 ? 14.958 20.581 50.718 1.00 87.25 517 LEU A N 1
ATOM 3856 C CA . LEU A 1 517 ? 15.519 21.889 50.392 1.00 87.25 517 LEU A CA 1
ATOM 3857 C C . LEU A 1 517 ? 16.069 22.591 51.638 1.00 87.25 517 LEU A C 1
ATOM 3859 O O . LEU A 1 517 ? 17.195 23.084 51.567 1.00 87.25 517 LEU A O 1
ATOM 3863 N N . THR A 1 518 ? 15.364 22.549 52.769 1.00 84.88 518 THR A N 1
ATOM 3864 C CA . THR A 1 518 ? 15.838 23.094 54.051 1.00 84.88 518 THR A CA 1
ATOM 3865 C C . THR A 1 518 ? 17.155 22.434 54.462 1.00 84.88 518 THR A C 1
ATOM 3867 O O . THR A 1 518 ? 18.165 23.124 54.592 1.00 84.88 518 THR A O 1
ATOM 3870 N N . ARG A 1 519 ? 17.228 21.092 54.458 1.00 83.56 519 ARG A N 1
ATOM 3871 C CA . ARG A 1 519 ? 18.473 20.332 54.716 1.00 83.56 519 ARG A CA 1
ATOM 3872 C C . ARG A 1 519 ? 19.618 20.649 53.738 1.00 83.56 519 ARG A C 1
ATOM 3874 O O . ARG A 1 519 ? 20.791 20.424 54.044 1.00 83.56 519 ARG A O 1
ATOM 3881 N N . LEU A 1 520 ? 19.312 21.142 52.532 1.00 85.44 520 LEU A N 1
ATOM 3882 C CA . LEU A 1 520 ? 20.319 21.613 51.573 1.00 85.44 520 LEU A CA 1
ATOM 3883 C C . LEU A 1 520 ? 20.773 23.048 51.887 1.00 85.44 520 LEU A C 1
ATOM 3885 O O . LEU A 1 520 ? 21.961 23.332 51.760 1.00 85.44 520 LEU A O 1
ATOM 3889 N N . GLN A 1 521 ? 19.861 23.927 52.310 1.00 86.06 521 GLN A N 1
ATOM 3890 C CA . GLN A 1 521 ? 20.170 25.292 52.750 1.00 86.06 521 GLN A CA 1
ATOM 3891 C C . GLN A 1 521 ? 21.015 25.278 54.030 1.00 86.06 521 GLN A C 1
ATOM 3893 O O . GLN A 1 521 ? 22.081 25.888 54.038 1.00 86.06 521 GLN A O 1
ATOM 3898 N N . GLU A 1 522 ? 20.625 24.498 55.041 1.00 84.00 522 GLU A N 1
ATOM 3899 C CA . GLU A 1 522 ? 21.391 24.239 56.272 1.00 84.00 522 GLU A CA 1
ATOM 3900 C C . GLU A 1 522 ? 22.829 23.798 55.963 1.00 84.00 522 GLU A C 1
ATOM 3902 O O . GLU A 1 522 ? 23.794 24.414 56.413 1.00 84.00 522 GLU A O 1
ATOM 3907 N N . GLN A 1 523 ? 23.006 22.770 55.122 1.00 85.06 523 GLN A N 1
ATOM 3908 C CA . GLN A 1 523 ? 24.339 22.276 54.762 1.00 85.06 523 GLN A CA 1
ATOM 3909 C C . GLN A 1 523 ? 25.151 23.302 53.947 1.00 85.06 523 GLN A C 1
ATOM 3911 O O . GLN A 1 523 ? 26.385 23.286 53.978 1.00 85.06 523 GLN A O 1
ATOM 3916 N N . THR A 1 524 ? 24.496 24.199 53.207 1.00 85.69 524 THR A N 1
ATOM 3917 C CA . THR A 1 524 ? 25.162 25.317 52.526 1.00 85.69 524 THR A CA 1
ATOM 3918 C C . THR A 1 524 ? 25.571 26.416 53.510 1.00 85.69 524 THR A C 1
ATOM 3920 O O . THR A 1 524 ? 26.686 26.921 53.385 1.00 85.69 524 THR A O 1
ATOM 3923 N N . TYR A 1 525 ? 24.729 26.730 54.497 1.00 87.25 525 TYR A N 1
ATOM 3924 C CA . TYR A 1 525 ? 24.958 27.735 55.539 1.00 87.25 525 TYR A CA 1
ATOM 3925 C C . TYR A 1 525 ? 26.060 27.317 56.523 1.00 87.25 525 TYR A C 1
ATOM 3927 O O . TYR A 1 525 ? 27.044 28.038 56.671 1.00 87.25 525 TYR A O 1
ATOM 3935 N N . LEU A 1 526 ? 26.005 26.096 57.067 1.00 83.75 526 LEU A N 1
ATOM 3936 C CA . LEU A 1 526 ? 27.080 25.523 57.894 1.00 83.75 526 LEU A CA 1
ATOM 3937 C C . LEU A 1 526 ? 28.421 25.498 57.138 1.00 83.75 526 LEU A C 1
ATOM 3939 O O . LEU A 1 526 ? 29.484 25.756 57.695 1.00 83.75 526 LEU A O 1
ATOM 3943 N N . ARG A 1 527 ? 28.395 25.239 55.823 1.00 87.38 527 ARG A N 1
ATOM 3944 C CA . ARG A 1 527 ? 29.592 25.305 54.965 1.00 87.38 527 ARG A CA 1
ATOM 3945 C C . ARG A 1 527 ? 30.029 26.741 54.627 1.00 87.38 527 ARG A C 1
ATOM 3947 O O . ARG A 1 527 ? 31.135 26.908 54.109 1.00 87.38 527 ARG A O 1
ATOM 3954 N N . ALA A 1 528 ? 29.198 27.752 54.863 1.00 88.00 528 ALA A N 1
ATOM 3955 C CA . ALA A 1 528 ? 29.588 29.157 54.801 1.00 88.00 528 ALA A CA 1
ATOM 3956 C C . ALA A 1 528 ? 30.281 29.563 56.109 1.00 88.00 528 ALA A C 1
ATOM 3958 O O . ALA A 1 528 ? 31.461 29.897 56.042 1.00 88.00 528 ALA A O 1
ATOM 3959 N N . GLN A 1 529 ? 29.629 29.372 57.265 1.00 86.81 529 GLN A N 1
ATOM 3960 C CA . GLN A 1 529 ? 30.207 29.612 58.599 1.00 86.81 529 GLN A CA 1
ATOM 3961 C C . GLN A 1 529 ? 31.593 28.963 58.750 1.00 86.81 529 GLN A C 1
ATOM 3963 O O . GLN A 1 529 ? 32.578 29.636 59.037 1.00 86.81 529 GLN A O 1
ATOM 3968 N N . LEU A 1 530 ? 31.723 27.672 58.413 1.00 88.12 530 LEU A N 1
ATOM 3969 C CA . LEU A 1 530 ? 33.008 26.968 58.502 1.00 88.12 530 LEU A CA 1
ATOM 3970 C C . LEU A 1 530 ? 34.118 27.578 57.625 1.00 88.12 530 LEU A C 1
ATOM 3972 O O . LEU A 1 530 ? 35.290 27.482 57.982 1.00 88.12 530 LEU A O 1
ATOM 3976 N N . LYS A 1 531 ? 33.793 28.188 56.476 1.00 87.94 531 LYS A N 1
ATOM 3977 C CA . LYS A 1 531 ? 34.786 28.903 55.648 1.00 87.94 531 LYS A CA 1
ATOM 3978 C C . LYS A 1 531 ? 35.141 30.276 56.210 1.00 87.94 531 LYS A C 1
ATOM 3980 O O . LYS A 1 531 ? 36.218 30.766 55.895 1.00 87.94 531 LYS A O 1
ATOM 3985 N N . GLU A 1 532 ? 34.218 30.909 56.917 1.00 88.81 532 GLU A N 1
ATOM 3986 C CA . GLU A 1 532 ? 34.379 32.232 57.511 1.00 88.81 532 GLU A CA 1
ATOM 3987 C C . GLU A 1 532 ? 35.302 32.130 58.730 1.00 88.81 532 GLU A C 1
ATOM 3989 O O . GLU A 1 532 ? 36.379 32.720 58.737 1.00 88.81 532 GLU A O 1
ATOM 3994 N N . GLU A 1 533 ? 34.970 31.237 59.664 1.00 88.69 533 GLU A N 1
ATOM 3995 C CA . GLU A 1 533 ? 35.723 30.962 60.893 1.00 88.69 533 GLU A CA 1
ATOM 3996 C C . GLU A 1 533 ? 37.124 30.368 60.624 1.00 88.69 533 GLU A C 1
ATOM 3998 O O . GLU A 1 533 ? 38.131 30.828 61.163 1.00 88.69 533 GLU A O 1
ATOM 4003 N N . TYR A 1 534 ? 37.228 29.359 59.745 1.00 87.56 534 TYR A N 1
ATOM 4004 C CA . TYR A 1 534 ? 38.482 28.616 59.522 1.00 87.56 534 TYR A CA 1
ATOM 4005 C C . TYR A 1 534 ? 39.180 28.910 58.181 1.00 87.56 534 TYR A C 1
ATOM 4007 O O . TYR A 1 534 ? 40.218 28.303 57.864 1.00 87.56 534 TYR A O 1
ATOM 4015 N N . GLY A 1 535 ? 38.638 29.822 57.374 1.00 89.56 535 GLY A N 1
ATOM 4016 C CA . GLY A 1 535 ? 39.181 30.192 56.068 1.00 89.56 535 GLY A CA 1
ATOM 4017 C C . GLY A 1 535 ? 39.185 29.050 55.041 1.00 89.56 535 GLY A C 1
ATOM 4018 O O . GLY A 1 535 ? 38.504 28.027 55.151 1.00 89.56 535 GLY A O 1
ATOM 4019 N N . TRP A 1 536 ? 40.040 29.179 54.021 1.00 86.81 536 TRP A N 1
ATOM 4020 C CA . TRP A 1 536 ? 40.179 28.181 52.947 1.00 86.81 536 TRP A CA 1
ATOM 4021 C C . TRP A 1 536 ? 40.547 26.761 53.427 1.00 86.81 536 TRP A C 1
ATOM 4023 O O . TRP A 1 536 ? 40.204 25.781 52.762 1.00 86.81 536 TRP A O 1
ATOM 4033 N N . ARG A 1 537 ? 41.192 26.633 54.597 1.00 88.12 537 ARG A N 1
ATOM 4034 C CA . ARG A 1 537 ? 41.625 25.357 55.203 1.00 88.12 537 ARG A CA 1
ATOM 4035 C C . ARG A 1 537 ? 40.606 24.741 56.176 1.00 88.12 537 ARG A C 1
ATOM 4037 O O . ARG A 1 537 ? 40.944 23.787 56.873 1.00 88.12 537 ARG A O 1
ATOM 4044 N N . TRP A 1 538 ? 39.352 25.199 56.190 1.00 88.44 538 TRP A N 1
ATOM 4045 C CA . TRP A 1 538 ? 38.305 24.698 57.096 1.00 88.44 538 TRP A CA 1
ATOM 4046 C C . TRP A 1 538 ? 38.166 23.171 57.178 1.00 88.44 538 TRP A C 1
ATOM 4048 O O . TRP A 1 538 ? 37.942 22.632 58.255 1.00 88.44 538 TRP A O 1
ATOM 4058 N N . ARG A 1 539 ? 38.374 22.433 56.079 1.00 85.62 539 ARG A N 1
ATOM 4059 C CA . ARG A 1 539 ? 38.268 20.959 56.083 1.00 85.62 539 ARG A CA 1
ATOM 4060 C C . ARG A 1 539 ? 39.285 20.250 56.983 1.00 85.62 539 ARG A C 1
ATOM 4062 O O . ARG A 1 539 ? 38.998 19.136 57.427 1.00 85.62 539 ARG A O 1
ATOM 4069 N N . SER A 1 540 ? 40.448 20.857 57.218 1.00 83.56 540 SER A N 1
ATOM 4070 C CA . SER A 1 540 ? 41.488 20.336 58.113 1.00 83.56 540 SER A CA 1
ATOM 4071 C C . SER A 1 540 ? 41.571 21.082 59.444 1.00 83.56 540 SER A C 1
ATOM 4073 O O . SER A 1 540 ? 42.017 20.483 60.414 1.00 83.56 540 SER A O 1
ATOM 4075 N N . LYS A 1 541 ? 41.131 22.348 59.503 1.00 84.88 541 LYS A N 1
ATOM 4076 C CA . LYS A 1 541 ? 41.125 23.154 60.734 1.00 84.88 541 LYS A CA 1
ATOM 4077 C C . LYS A 1 541 ? 39.893 22.965 61.628 1.00 84.88 541 LYS A C 1
ATOM 4079 O O . LYS A 1 541 ? 40.047 23.029 62.839 1.00 84.88 541 LYS A O 1
ATOM 4084 N N . ALA A 1 542 ? 38.702 22.772 61.061 1.00 85.88 542 ALA A N 1
ATOM 4085 C CA . ALA A 1 542 ? 37.476 22.720 61.854 1.00 85.88 542 ALA A CA 1
ATOM 4086 C C . ALA A 1 542 ? 37.429 21.466 62.757 1.00 85.88 542 ALA A C 1
ATOM 4088 O O . ALA A 1 542 ? 37.861 20.388 62.319 1.00 85.88 542 ALA A O 1
ATOM 4089 N N . PRO A 1 543 ? 36.863 21.558 63.975 1.00 86.25 543 PRO A N 1
ATOM 4090 C CA . PRO A 1 543 ? 36.564 20.424 64.845 1.00 86.25 543 PRO A CA 1
ATOM 4091 C C . PRO A 1 543 ? 35.949 19.220 64.119 1.00 86.25 543 PRO A C 1
ATOM 4093 O O . PRO A 1 543 ? 35.256 19.340 63.102 1.00 86.25 543 PRO A O 1
ATOM 4096 N N . LEU A 1 544 ? 36.223 18.013 64.625 1.00 81.12 544 LEU A N 1
ATOM 4097 C CA . LEU A 1 544 ? 35.666 16.782 64.052 1.00 81.12 544 LEU A CA 1
ATOM 4098 C C . LEU A 1 544 ? 34.132 16.796 64.084 1.00 81.12 544 LEU A C 1
ATOM 4100 O O . LEU A 1 544 ? 33.502 16.408 63.105 1.00 81.12 544 LEU A O 1
ATOM 4104 N N . GLU A 1 545 ? 33.548 17.299 65.167 1.00 76.94 545 GLU A N 1
ATOM 4105 C CA . GLU A 1 545 ? 32.108 17.284 65.418 1.00 76.94 545 GLU A CA 1
ATOM 4106 C C . GLU A 1 545 ? 31.341 18.196 64.453 1.00 76.94 545 GLU A C 1
ATOM 4108 O O . GLU A 1 545 ? 30.412 17.736 63.795 1.00 76.94 545 GLU A O 1
ATOM 4113 N N . GLN A 1 546 ? 31.798 19.436 64.242 1.00 81.44 546 GLN A N 1
ATOM 4114 C CA . GLN A 1 546 ? 31.238 20.338 63.226 1.00 81.44 546 GLN A CA 1
ATOM 4115 C C . GLN A 1 546 ? 31.337 19.735 61.807 1.00 81.44 546 GLN A C 1
ATOM 4117 O O . GLN A 1 546 ? 30.395 19.798 61.008 1.00 81.44 546 GLN A O 1
ATOM 4122 N N . ARG A 1 547 ? 32.462 19.075 61.482 1.00 82.50 547 ARG A N 1
ATOM 4123 C CA . ARG A 1 547 ? 32.632 18.355 60.204 1.00 82.50 547 ARG A CA 1
ATOM 4124 C C . ARG A 1 547 ? 31.751 17.104 60.109 1.00 82.50 547 ARG A C 1
ATOM 4126 O O . ARG A 1 547 ? 31.375 16.721 58.999 1.00 82.50 547 ARG A O 1
ATOM 4133 N N . MET A 1 548 ? 31.398 16.483 61.234 1.00 77.69 548 MET A N 1
ATOM 4134 C CA . MET A 1 548 ? 30.432 15.387 61.306 1.00 77.69 548 MET A CA 1
ATOM 4135 C C . MET A 1 548 ? 28.993 15.889 61.170 1.00 77.69 548 MET A C 1
ATOM 4137 O O . MET A 1 548 ? 28.267 15.310 60.369 1.00 77.69 548 MET A O 1
ATOM 4141 N N . ALA A 1 549 ? 28.605 16.996 61.806 1.00 79.38 549 ALA A N 1
ATOM 4142 C CA . ALA A 1 549 ? 27.295 17.627 61.620 1.00 79.38 549 ALA A CA 1
ATOM 4143 C C . ALA A 1 549 ? 27.031 17.932 60.132 1.00 79.38 549 ALA A C 1
ATOM 4145 O O . ALA A 1 549 ? 26.022 17.507 59.564 1.00 79.38 549 ALA A O 1
ATOM 4146 N N . LEU A 1 550 ? 28.018 18.527 59.447 1.00 80.62 550 LEU A N 1
ATOM 4147 C CA . LEU A 1 550 ? 27.968 18.774 58.002 1.00 80.62 550 LEU A CA 1
ATOM 4148 C C . LEU A 1 550 ? 27.858 17.484 57.159 1.00 80.62 550 LEU A C 1
ATOM 4150 O O . LEU A 1 550 ? 27.344 17.523 56.038 1.00 80.62 550 LEU A O 1
ATOM 4154 N N . LYS A 1 551 ? 28.351 16.342 57.655 1.00 74.94 551 LYS A N 1
ATOM 4155 C CA . LYS A 1 551 ? 28.361 15.050 56.945 1.00 74.94 551 LYS A CA 1
ATOM 4156 C C . LYS A 1 551 ? 27.088 14.232 57.188 1.00 74.94 551 LYS A C 1
ATOM 4158 O O . LYS A 1 551 ? 26.581 13.642 56.235 1.00 74.94 551 LYS A O 1
ATOM 4163 N N . LEU A 1 552 ? 26.588 14.198 58.423 1.00 68.75 552 LEU A N 1
ATOM 4164 C CA . LEU A 1 552 ? 25.368 13.484 58.803 1.00 68.75 552 LEU A CA 1
ATOM 4165 C C . LEU A 1 552 ? 24.095 14.276 58.466 1.00 68.75 552 LEU A C 1
ATOM 4167 O O . LEU A 1 552 ? 23.061 13.659 58.253 1.00 68.75 552 LEU A O 1
ATOM 4171 N N . GLY A 1 553 ? 24.157 15.607 58.333 1.00 65.06 553 GLY A N 1
ATOM 4172 C CA . GLY A 1 553 ? 22.958 16.424 58.082 1.00 65.06 553 GLY A CA 1
ATOM 4173 C C . GLY A 1 553 ? 22.062 16.572 59.316 1.00 65.06 553 GLY A C 1
ATOM 4174 O O . GLY A 1 553 ? 20.856 16.751 59.183 1.00 65.06 553 GLY A O 1
ATOM 4175 N N . SER A 1 554 ? 22.675 16.451 60.491 1.00 57.25 554 SER A N 1
ATOM 4176 C CA . SER A 1 554 ? 22.125 16.694 61.820 1.00 57.25 554 SER A CA 1
ATOM 4177 C C . SER A 1 554 ? 23.309 17.013 62.730 1.00 57.25 554 SER A C 1
ATOM 4179 O O . SER A 1 554 ? 24.287 16.255 62.735 1.00 57.25 554 SER A O 1
ATOM 4181 N N . ALA A 1 555 ? 23.244 18.091 63.509 1.00 39.72 555 ALA A N 1
ATOM 4182 C CA . ALA A 1 555 ? 24.132 18.212 64.659 1.00 39.72 555 ALA A CA 1
ATOM 4183 C C . ALA A 1 555 ? 23.817 17.068 65.647 1.00 39.72 555 ALA A C 1
ATOM 4185 O O . ALA A 1 555 ? 22.642 16.718 65.795 1.00 39.72 555 ALA A O 1
ATOM 4186 N N . PRO A 1 556 ? 24.809 16.450 66.314 1.00 41.72 556 PRO A N 1
ATOM 4187 C CA . PRO A 1 556 ? 24.512 15.698 67.531 1.00 41.72 556 PRO A CA 1
ATOM 4188 C C . PRO A 1 556 ? 23.909 16.673 68.556 1.00 41.72 556 PRO A C 1
ATOM 4190 O O . PRO A 1 556 ? 24.272 17.846 68.551 1.00 41.72 556 PRO A O 1
ATOM 4193 N N . ALA A 1 557 ? 23.008 16.217 69.432 1.00 45.19 557 ALA A N 1
ATOM 4194 C CA . ALA A 1 557 ? 22.245 17.114 70.315 1.00 45.19 557 ALA A CA 1
ATOM 4195 C C . ALA A 1 557 ? 23.129 18.063 71.159 1.00 45.19 557 ALA A C 1
ATOM 4197 O O . ALA A 1 557 ? 22.790 19.229 71.314 1.00 45.19 557 ALA A O 1
ATOM 4198 N N . ALA A 1 558 ? 24.317 17.607 71.578 1.00 44.81 558 ALA A N 1
ATOM 4199 C CA . ALA A 1 558 ? 25.330 18.406 72.282 1.00 44.81 558 ALA A CA 1
ATOM 4200 C C . ALA A 1 558 ? 25.867 19.640 71.507 1.00 44.81 558 ALA A C 1
ATOM 4202 O O . ALA A 1 558 ? 26.564 20.476 72.079 1.00 44.81 558 ALA A O 1
ATOM 4203 N N . LEU A 1 559 ? 25.561 19.761 70.210 1.00 43.31 559 LEU A N 1
ATOM 4204 C CA . LEU A 1 559 ? 25.899 20.909 69.361 1.00 43.31 559 LEU A CA 1
ATOM 4205 C C . LEU A 1 559 ? 24.712 21.835 69.054 1.00 43.31 559 LEU A C 1
ATOM 4207 O O . LEU A 1 559 ? 24.898 22.830 68.361 1.00 43.31 559 LEU A O 1
ATOM 4211 N N . ALA A 1 560 ? 23.515 21.547 69.576 1.00 44.44 560 ALA A N 1
ATOM 4212 C CA . ALA A 1 560 ? 22.431 22.529 69.615 1.00 44.44 560 ALA A CA 1
ATOM 4213 C C . ALA A 1 560 ? 22.688 23.570 70.724 1.00 44.44 560 ALA A C 1
ATOM 4215 O O . ALA A 1 560 ? 22.663 24.766 70.448 1.00 44.44 560 ALA A O 1
ATOM 4216 N N . ASP A 1 561 ? 23.062 23.108 71.924 1.00 42.88 561 ASP A N 1
ATOM 4217 C CA . ASP A 1 561 ? 23.384 23.944 73.099 1.00 42.88 561 ASP A CA 1
ATOM 4218 C C . ASP A 1 561 ? 24.642 24.821 72.938 1.00 42.88 561 ASP A C 1
ATOM 4220 O O . ASP A 1 561 ? 24.868 25.728 73.730 1.00 42.88 561 ASP A O 1
ATOM 4224 N N . THR A 1 562 ? 25.498 24.552 71.945 1.00 42.78 562 THR A N 1
ATOM 4225 C CA . THR A 1 562 ? 26.784 25.260 71.756 1.00 42.78 562 THR A CA 1
ATOM 4226 C C . THR A 1 562 ? 26.848 26.110 70.484 1.00 42.78 562 THR A C 1
ATOM 4228 O O . THR A 1 562 ? 27.904 26.654 70.160 1.00 42.78 562 THR A O 1
ATOM 4231 N N . LEU A 1 563 ? 25.728 26.254 69.764 1.00 43.22 563 LEU A N 1
ATOM 4232 C CA . LEU A 1 563 ? 25.606 27.109 68.573 1.00 43.22 563 LEU A CA 1
ATOM 4233 C C . LEU A 1 563 ? 24.565 28.231 68.725 1.00 43.22 563 LEU A C 1
ATOM 4235 O O . LEU A 1 563 ? 24.245 28.902 67.745 1.00 43.22 563 LEU A O 1
ATOM 4239 N N . THR A 1 564 ? 24.062 28.469 69.938 1.00 36.56 564 THR A N 1
ATOM 4240 C CA . THR A 1 564 ? 23.280 29.661 70.287 1.00 36.56 564 THR A CA 1
ATOM 4241 C C . THR A 1 564 ? 24.199 30.879 70.438 1.00 36.56 564 THR A C 1
ATOM 4243 O O . THR A 1 564 ? 25.035 30.885 71.344 1.00 36.56 564 THR A O 1
ATOM 4246 N N . PRO A 1 565 ? 24.057 31.937 69.620 1.00 44.62 565 PRO A N 1
ATOM 4247 C CA . PRO A 1 565 ? 24.642 33.229 69.937 1.00 44.62 565 PRO A CA 1
ATOM 4248 C C . PRO A 1 565 ? 23.779 33.883 71.020 1.00 44.62 565 PRO A C 1
ATOM 4250 O O . PRO A 1 565 ? 22.615 34.197 70.770 1.00 44.62 565 PRO A O 1
ATOM 4253 N N . GLU A 1 566 ? 24.335 34.107 72.209 1.00 41.06 566 GLU A N 1
ATOM 4254 C CA . GLU A 1 566 ? 23.749 35.062 73.151 1.00 41.06 566 GLU A CA 1
ATOM 4255 C C . GLU A 1 566 ? 24.012 36.484 72.640 1.00 41.06 566 GLU A C 1
ATOM 4257 O O . GLU A 1 566 ? 25.028 37.086 72.970 1.00 41.06 566 GLU A O 1
ATOM 4262 N N . ASP A 1 567 ? 23.113 36.999 71.797 1.00 32.16 567 ASP A N 1
ATOM 4263 C CA . ASP A 1 567 ? 22.641 38.385 71.899 1.00 32.16 567 ASP A CA 1
ATOM 4264 C C . ASP A 1 567 ? 21.375 38.629 71.049 1.00 32.16 567 ASP A C 1
ATOM 4266 O O . ASP A 1 567 ? 21.070 37.901 70.104 1.00 32.16 567 ASP A O 1
ATOM 4270 N N . ALA A 1 568 ? 20.604 39.647 71.438 1.00 31.02 568 ALA A N 1
ATOM 4271 C CA . ALA A 1 568 ? 19.251 39.961 70.955 1.00 31.02 568 ALA A CA 1
ATOM 4272 C C . ALA A 1 568 ? 19.154 40.186 69.411 1.00 31.02 568 ALA A C 1
ATOM 4274 O O . ALA A 1 568 ? 20.112 40.602 68.768 1.00 31.02 568 ALA A O 1
ATOM 4275 N N . LEU A 1 569 ? 18.011 39.985 68.729 1.00 33.94 569 LEU A N 1
ATOM 4276 C CA . LEU A 1 569 ? 16.700 40.581 69.032 1.00 33.94 569 LEU A CA 1
ATOM 4277 C C . LEU A 1 569 ? 15.465 39.772 68.579 1.00 33.94 569 LEU A C 1
ATOM 4279 O O . LEU A 1 569 ? 15.425 39.127 67.536 1.00 33.94 569 LEU A O 1
ATOM 4283 N N . THR A 1 570 ? 14.415 39.958 69.377 1.00 29.25 570 THR A N 1
ATOM 4284 C CA . THR A 1 570 ? 12.996 39.594 69.237 1.00 29.25 570 THR A CA 1
ATOM 4285 C C . THR A 1 570 ? 12.341 39.720 67.851 1.00 29.25 570 THR A C 1
ATOM 4287 O O . THR A 1 570 ? 12.382 40.790 67.244 1.00 29.25 570 THR A O 1
ATOM 4290 N N . VAL A 1 571 ? 11.502 38.731 67.505 1.00 30.38 571 VAL A N 1
ATOM 4291 C CA . VAL A 1 571 ? 10.123 38.962 67.014 1.00 30.38 571 VAL A CA 1
ATOM 4292 C C . VAL A 1 571 ? 9.188 37.943 67.680 1.00 30.38 571 VAL A C 1
ATOM 4294 O O . VAL A 1 571 ? 9.453 36.746 67.637 1.00 30.38 571 VAL A O 1
ATOM 4297 N N . GLU A 1 572 ? 8.089 38.402 68.284 1.00 30.38 572 GLU A N 1
ATOM 4298 C CA . GLU A 1 572 ? 7.082 37.536 68.913 1.00 30.38 572 GLU A CA 1
ATOM 4299 C C . GLU A 1 572 ? 6.075 36.934 67.916 1.00 30.38 572 GLU A C 1
ATOM 4301 O O . GLU A 1 572 ? 5.415 37.657 67.161 1.00 30.38 572 GLU A O 1
ATOM 4306 N N . ARG A 1 573 ? 5.840 35.622 68.041 1.00 27.66 573 ARG A N 1
ATOM 4307 C CA . ARG A 1 573 ? 4.497 35.036 68.256 1.00 27.66 573 ARG A CA 1
ATOM 4308 C C . ARG A 1 573 ? 4.671 33.587 68.736 1.00 27.66 573 ARG A C 1
ATOM 4310 O O . ARG A 1 573 ? 5.304 32.818 68.024 1.00 27.66 573 ARG A O 1
ATOM 4317 N N . ALA A 1 574 ? 4.330 33.183 69.961 1.00 27.11 574 ALA A N 1
ATOM 4318 C CA . ALA A 1 574 ? 3.161 33.447 70.823 1.00 27.11 574 ALA A CA 1
ATOM 4319 C C . ALA A 1 574 ? 1.886 32.715 70.356 1.00 27.11 574 ALA A C 1
ATOM 4321 O O . ALA A 1 574 ? 1.561 32.769 69.172 1.00 27.11 574 ALA A O 1
ATOM 4322 N N . GLU A 1 575 ? 1.208 32.085 71.331 1.00 34.50 575 GLU A N 1
ATOM 4323 C CA . GLU A 1 575 ? 0.141 31.057 71.249 1.00 34.50 575 GLU A CA 1
ATOM 4324 C C . GLU A 1 575 ? 0.698 29.643 70.904 1.00 34.50 575 GLU A C 1
ATOM 4326 O O . GLU A 1 575 ? 1.238 29.437 69.821 1.00 34.50 575 GLU A O 1
ATOM 4331 N N . GLU A 1 576 ? 0.808 28.649 71.811 1.00 28.98 576 GLU A N 1
ATOM 4332 C CA . GLU A 1 576 ? -0.140 28.063 72.809 1.00 28.98 576 GLU A CA 1
ATOM 4333 C C . GLU A 1 576 ? -1.335 27.341 72.137 1.00 28.98 576 GLU A C 1
ATOM 4335 O O . GLU A 1 576 ? -1.822 27.821 71.122 1.00 28.98 576 GLU A O 1
ATOM 4340 N N . THR A 1 577 ? -1.903 26.204 72.580 1.00 28.45 577 THR A N 1
ATOM 4341 C CA . THR A 1 577 ? -1.662 25.179 73.644 1.00 28.45 577 THR A CA 1
ATOM 4342 C C . THR A 1 577 ? -2.348 23.849 73.175 1.00 28.45 577 THR A C 1
ATOM 4344 O O . THR A 1 577 ? -2.880 23.827 72.067 1.00 28.45 577 THR A O 1
ATOM 4347 N N . GLU A 1 578 ? -2.405 22.674 73.832 1.00 30.89 578 GLU A N 1
ATOM 4348 C CA . GLU A 1 578 ? -2.077 22.165 75.187 1.00 30.89 578 GLU A CA 1
ATOM 4349 C C . GLU A 1 578 ? -1.735 20.633 75.116 1.00 30.89 578 GLU A C 1
ATOM 4351 O O . GLU A 1 578 ? -1.707 20.053 74.028 1.00 30.89 578 GLU A O 1
ATOM 4356 N N . HIS A 1 579 ? -1.503 19.953 76.250 1.00 27.81 579 HIS A N 1
ATOM 4357 C CA . HIS A 1 579 ? -1.168 18.524 76.388 1.00 27.81 579 HIS A CA 1
ATOM 4358 C C . HIS A 1 579 ? -2.356 17.541 76.264 1.00 27.81 579 HIS A C 1
ATOM 4360 O O . HIS A 1 579 ? -3.491 17.869 76.602 1.00 27.81 579 HIS A O 1
ATOM 4366 N N . ALA A 1 580 ? -2.046 16.267 75.951 1.00 27.31 580 ALA A N 1
ATOM 4367 C CA . ALA A 1 580 ? -2.682 15.089 76.575 1.00 27.31 580 ALA A CA 1
ATOM 4368 C C . ALA A 1 580 ? -1.875 13.777 76.362 1.00 27.31 580 ALA A C 1
ATOM 4370 O O . ALA A 1 580 ? -1.861 13.214 75.270 1.00 27.31 580 ALA A O 1
ATOM 4371 N N . HIS A 1 581 ? -1.274 13.249 77.435 1.00 29.70 581 HIS A N 1
ATOM 4372 C CA . HIS A 1 581 ? -0.950 11.817 77.631 1.00 29.70 581 HIS A CA 1
ATOM 4373 C C . HIS A 1 581 ? -1.981 11.250 78.638 1.00 29.70 581 HIS A C 1
ATOM 4375 O O . HIS A 1 581 ? -2.490 12.050 79.430 1.00 29.70 581 HIS A O 1
ATOM 4381 N N . PRO A 1 582 ? -2.369 9.950 78.621 1.00 39.72 582 PRO A N 1
ATOM 4382 C CA . PRO A 1 582 ? -1.513 8.748 78.745 1.00 39.72 582 PRO A CA 1
ATOM 4383 C C . PRO A 1 582 ? -1.672 7.774 77.535 1.00 39.72 582 PRO A C 1
ATOM 4385 O O . PRO A 1 582 ? -2.196 8.189 76.508 1.00 39.72 582 PRO A O 1
ATOM 4388 N N . ASP A 1 583 ? -1.196 6.517 77.496 1.00 27.14 583 ASP A N 1
ATOM 4389 C CA . ASP A 1 583 ? -0.724 5.601 78.558 1.00 27.14 583 ASP A CA 1
ATOM 4390 C C . ASP A 1 583 ? 0.405 4.645 78.093 1.00 27.14 583 ASP A C 1
ATOM 4392 O O . ASP A 1 583 ? 0.732 4.586 76.906 1.00 27.14 583 ASP A O 1
ATOM 4396 N N . MET A 1 584 ? 1.003 3.893 79.026 1.00 27.41 584 MET A N 1
ATOM 4397 C CA . MET A 1 584 ? 2.214 3.076 78.842 1.00 27.41 584 MET A CA 1
ATOM 4398 C C . MET A 1 584 ? 2.021 1.578 79.139 1.00 27.41 584 MET A C 1
ATOM 4400 O O . MET A 1 584 ? 1.477 1.188 80.168 1.00 27.41 584 MET A O 1
ATOM 4404 N N . SER A 1 585 ? 2.596 0.721 78.288 1.00 29.70 585 SER A N 1
ATOM 4405 C CA . SER A 1 585 ? 2.995 -0.670 78.594 1.00 29.70 585 SER A CA 1
ATOM 4406 C C . SER A 1 585 ? 4.029 -1.117 77.547 1.00 29.70 585 SER A C 1
ATOM 4408 O O . SER A 1 585 ? 3.722 -1.197 76.363 1.00 29.70 585 SER A O 1
ATOM 4410 N N . ALA A 1 586 ? 5.320 -1.172 77.891 1.00 28.64 586 ALA A N 1
ATOM 4411 C CA . ALA A 1 586 ? 5.981 -2.329 78.516 1.00 28.64 586 ALA A CA 1
ATOM 4412 C C . ALA A 1 586 ? 6.036 -3.547 77.558 1.00 28.64 586 ALA A C 1
ATOM 4414 O O . ALA A 1 586 ? 5.062 -4.272 77.413 1.00 28.64 586 ALA A O 1
ATOM 4415 N N . LEU A 1 587 ? 7.072 -3.671 76.720 1.00 30.08 587 LEU A N 1
ATOM 4416 C CA . LEU A 1 587 ? 8.431 -4.180 77.016 1.00 30.08 587 LEU A CA 1
ATOM 4417 C C . LEU A 1 587 ? 8.537 -5.716 77.082 1.00 30.08 587 LEU A C 1
ATOM 4419 O O . LEU A 1 587 ? 8.238 -6.325 78.103 1.00 30.08 587 LEU A O 1
ATOM 4423 N N . THR A 1 588 ? 9.162 -6.299 76.054 1.00 27.02 588 THR A N 1
ATOM 4424 C CA . THR A 1 588 ? 10.006 -7.502 76.173 1.00 27.02 588 THR A CA 1
ATOM 4425 C C . THR A 1 588 ? 11.237 -7.336 75.283 1.00 27.02 588 THR A C 1
ATOM 4427 O O . THR A 1 588 ? 11.098 -7.009 74.104 1.00 27.02 588 THR A O 1
ATOM 4430 N N . SER A 1 589 ? 12.433 -7.557 75.831 1.00 27.55 589 SER A N 1
ATOM 4431 C CA . SER A 1 589 ? 13.695 -7.487 75.081 1.00 27.55 589 SER A CA 1
ATOM 4432 C C . SER A 1 589 ? 13.961 -8.771 74.290 1.00 27.55 589 SER A C 1
ATOM 4434 O O . SER A 1 589 ? 13.652 -9.864 74.756 1.00 27.55 589 SER A O 1
ATOM 4436 N N . GLY A 1 590 ? 14.596 -8.638 73.123 1.00 28.88 590 GLY A N 1
ATOM 4437 C CA . GLY A 1 590 ? 15.024 -9.751 72.270 1.00 28.88 590 GLY A CA 1
ATOM 4438 C C . GLY A 1 590 ? 16.391 -9.467 71.652 1.00 28.88 590 GLY A C 1
ATOM 4439 O O . GLY A 1 590 ? 16.489 -9.176 70.463 1.00 28.88 590 GLY A O 1
ATOM 4440 N N . GLU A 1 591 ? 17.439 -9.477 72.475 1.00 29.30 591 GLU A N 1
ATOM 4441 C CA . GLU A 1 591 ? 18.808 -9.173 72.048 1.00 29.30 591 GLU A CA 1
ATOM 4442 C C . GLU A 1 591 ? 19.493 -10.415 71.458 1.00 29.30 591 GLU A C 1
ATOM 4444 O O . GLU A 1 591 ? 19.746 -11.388 72.165 1.00 29.30 591 GLU A O 1
ATOM 4449 N N . VAL A 1 592 ? 19.842 -10.365 70.168 1.00 28.95 592 VAL A N 1
ATOM 4450 C CA . VAL A 1 592 ? 20.811 -11.282 69.548 1.00 28.95 592 VAL A CA 1
ATOM 4451 C C . VAL A 1 592 ? 21.834 -10.458 68.770 1.00 28.95 592 VAL A C 1
ATOM 4453 O O . VAL A 1 592 ? 21.511 -9.454 68.134 1.00 28.95 592 VAL A O 1
ATOM 4456 N N . ARG A 1 593 ? 23.097 -10.869 68.876 1.00 27.33 593 ARG A N 1
ATOM 4457 C CA . ARG A 1 593 ? 24.295 -10.093 68.547 1.00 27.33 593 ARG A CA 1
ATOM 4458 C C . ARG A 1 593 ? 25.256 -10.963 67.741 1.00 27.33 593 ARG A C 1
ATOM 4460 O O . ARG A 1 593 ? 25.495 -12.104 68.117 1.00 27.33 593 ARG A O 1
ATOM 4467 N N . GLY A 1 594 ? 25.856 -10.383 66.703 1.00 28.27 594 GLY A N 1
ATOM 4468 C CA . GLY A 1 594 ? 26.797 -11.064 65.805 1.00 28.27 594 GLY A CA 1
ATOM 4469 C C . GLY A 1 594 ? 26.208 -11.271 64.398 1.00 28.27 594 GLY A C 1
ATOM 4470 O O . GLY A 1 594 ? 25.017 -11.518 64.263 1.00 28.27 594 GLY A O 1
ATOM 4471 N N . GLU A 1 595 ? 26.970 -11.137 63.311 1.00 29.39 595 GLU A N 1
ATOM 4472 C CA . GLU A 1 595 ? 28.366 -10.683 63.233 1.00 29.39 595 GLU A CA 1
ATOM 4473 C C . GLU A 1 595 ? 28.669 -10.012 61.873 1.00 29.39 595 GLU A C 1
ATOM 4475 O O . GLU A 1 595 ? 27.770 -9.750 61.073 1.00 29.39 595 GLU A O 1
ATOM 4480 N N . ARG A 1 596 ? 29.928 -9.621 61.655 1.00 28.80 596 ARG A N 1
ATOM 4481 C CA . ARG A 1 596 ? 30.430 -8.932 60.449 1.00 28.80 596 ARG A CA 1
ATOM 4482 C C . ARG A 1 596 ? 30.786 -10.007 59.380 1.00 28.80 596 ARG A C 1
ATOM 4484 O O . ARG A 1 596 ? 30.730 -11.188 59.685 1.00 28.80 596 ARG A O 1
ATOM 4491 N N . GLU A 1 597 ? 31.055 -9.728 58.100 1.00 28.14 597 GLU A N 1
ATOM 4492 C CA . GLU A 1 597 ? 32.093 -8.825 57.576 1.00 28.14 597 GLU A CA 1
ATOM 4493 C C . GLU A 1 597 ? 31.860 -8.286 56.139 1.00 28.14 597 GLU A C 1
ATOM 4495 O O . GLU A 1 597 ? 30.965 -8.683 55.397 1.00 28.14 597 GLU A O 1
ATOM 4500 N N . ARG A 1 598 ? 32.718 -7.323 55.775 1.00 30.84 598 ARG A N 1
ATOM 4501 C CA . ARG A 1 598 ? 33.107 -6.826 54.431 1.00 30.84 598 ARG A CA 1
ATOM 4502 C C . ARG A 1 598 ? 34.668 -6.720 54.462 1.00 30.84 598 ARG A C 1
ATOM 4504 O O . ARG A 1 598 ? 35.199 -7.037 55.525 1.00 30.84 598 ARG A O 1
ATOM 4511 N N . PRO A 1 599 ? 35.431 -6.141 53.492 1.00 54.66 599 PRO A N 1
ATOM 4512 C CA . PRO A 1 599 ? 35.120 -5.618 52.142 1.00 54.66 599 PRO A CA 1
ATOM 4513 C C . PRO A 1 599 ? 36.184 -5.928 51.035 1.00 54.66 599 PRO A C 1
ATOM 4515 O O . PRO A 1 599 ? 37.275 -6.390 51.337 1.00 54.66 599 PRO A O 1
ATOM 4518 N N . ALA A 1 600 ? 35.920 -5.531 49.776 1.00 29.50 600 ALA A N 1
ATOM 4519 C CA . ALA A 1 600 ? 36.859 -4.931 48.781 1.00 29.50 600 ALA A CA 1
ATOM 4520 C C . ALA A 1 600 ? 36.056 -4.597 47.485 1.00 29.50 600 ALA A C 1
ATOM 4522 O O . ALA A 1 600 ? 35.064 -5.274 47.239 1.00 29.50 600 ALA A O 1
ATOM 4523 N N . LEU A 1 601 ? 36.248 -3.542 46.665 1.00 35.81 601 LEU A N 1
ATOM 4524 C CA . LEU A 1 601 ? 37.396 -2.702 46.232 1.00 35.81 601 LEU A CA 1
ATOM 4525 C C . LEU A 1 601 ? 38.319 -3.399 45.201 1.00 35.81 601 LEU A C 1
ATOM 4527 O O . LEU A 1 601 ? 38.558 -4.590 45.325 1.00 35.81 601 LEU A O 1
ATOM 4531 N N . THR A 1 602 ? 38.864 -2.745 44.159 1.00 35.53 602 THR A N 1
ATOM 4532 C CA . THR A 1 602 ? 39.052 -1.293 43.902 1.00 35.53 602 THR A CA 1
ATOM 4533 C C . THR A 1 602 ? 38.178 -0.704 42.761 1.00 35.53 602 THR A C 1
ATOM 4535 O O . THR A 1 602 ? 36.967 -0.630 42.955 1.00 35.53 602 THR A O 1
ATOM 4538 N N . SER A 1 603 ? 38.745 -0.168 41.658 1.00 31.78 603 SER A N 1
ATOM 4539 C CA . SER A 1 603 ? 38.048 0.605 40.593 1.00 31.78 603 SER A CA 1
ATOM 4540 C C . SER A 1 603 ? 38.935 0.924 39.359 1.00 31.78 603 SER A C 1
ATOM 4542 O O . SER A 1 603 ? 40.150 1.036 39.511 1.00 31.78 603 SER A O 1
ATOM 4544 N N . GLY A 1 604 ? 38.334 1.163 38.177 1.00 32.75 604 GLY A N 1
ATOM 4545 C CA . GLY A 1 604 ? 38.961 1.719 36.951 1.00 32.75 604 GLY A CA 1
ATOM 4546 C C . GLY A 1 604 ? 38.265 1.267 35.642 1.00 32.75 604 GLY A C 1
ATOM 4547 O O . GLY A 1 604 ? 37.821 0.128 35.581 1.00 32.75 604 GLY A O 1
ATOM 4548 N N . ALA A 1 605 ? 38.122 2.068 34.571 1.00 31.33 605 ALA A N 1
ATOM 4549 C CA . ALA A 1 605 ? 38.442 3.492 34.379 1.00 31.33 605 ALA A CA 1
ATOM 4550 C C . ALA A 1 605 ? 37.619 4.151 33.227 1.00 31.33 605 ALA A C 1
ATOM 4552 O O . ALA A 1 605 ? 36.823 3.498 32.558 1.00 31.33 605 ALA A O 1
ATOM 4553 N N . HIS A 1 606 ? 37.834 5.462 33.060 1.00 32.59 606 HIS A N 1
ATOM 4554 C CA . HIS A 1 606 ? 37.387 6.417 32.020 1.00 32.59 606 HIS A CA 1
ATOM 4555 C C . HIS A 1 606 ? 37.861 6.027 30.587 1.00 32.59 606 HIS A C 1
ATOM 4557 O O . HIS A 1 606 ? 38.697 5.136 30.477 1.00 32.59 606 HIS A O 1
ATOM 4563 N N . GLU A 1 607 ? 37.488 6.631 29.443 1.00 31.05 607 GLU A N 1
ATOM 4564 C CA . GLU A 1 607 ? 36.524 7.677 29.002 1.00 31.05 607 GLU A CA 1
ATOM 4565 C C . GLU A 1 607 ? 36.386 7.577 27.457 1.00 31.05 607 GLU A C 1
ATOM 4567 O O . GLU A 1 607 ? 37.163 6.856 26.832 1.00 31.05 607 GLU A O 1
ATOM 4572 N N . GLY A 1 608 ? 35.473 8.324 26.812 1.00 30.44 608 GLY A N 1
ATOM 4573 C CA . GLY A 1 608 ? 35.521 8.504 25.348 1.00 30.44 608 GLY A CA 1
ATOM 4574 C C . GLY A 1 608 ? 34.208 8.944 24.695 1.00 30.44 608 GLY A C 1
ATOM 4575 O O . GLY A 1 608 ? 33.376 8.107 24.363 1.00 30.44 608 GLY A O 1
ATOM 4576 N N . GLU A 1 609 ? 34.045 10.247 24.461 1.00 32.88 609 GLU A N 1
ATOM 4577 C CA . GLU A 1 609 ? 32.882 10.835 23.781 1.00 32.88 609 GLU A CA 1
ATOM 4578 C C . GLU A 1 609 ? 33.327 11.616 22.533 1.00 32.88 609 GLU A C 1
ATOM 4580 O O . GLU A 1 609 ? 34.154 12.531 22.647 1.00 32.88 609 GLU A O 1
ATOM 4585 N N . ARG A 1 610 ? 32.785 11.246 21.358 1.00 30.97 610 ARG A N 1
ATOM 4586 C CA . ARG A 1 610 ? 32.168 12.164 20.373 1.00 30.97 610 ARG A CA 1
ATOM 4587 C C . ARG A 1 610 ? 31.708 11.487 19.072 1.00 30.97 610 ARG A C 1
ATOM 4589 O O . ARG A 1 610 ? 32.364 10.591 18.556 1.00 30.97 610 ARG A O 1
ATOM 4596 N N . ASP A 1 611 ? 30.591 12.012 18.579 1.00 33.16 611 ASP A N 1
ATOM 4597 C CA . ASP A 1 611 ? 30.255 12.367 17.194 1.00 33.16 611 ASP A CA 1
ATOM 4598 C C . ASP A 1 611 ? 30.675 11.438 16.039 1.00 33.16 611 ASP A C 1
ATOM 4600 O O . ASP A 1 611 ? 31.813 11.456 15.571 1.00 33.16 611 ASP A O 1
ATOM 4604 N N . THR A 1 612 ? 29.685 10.787 15.421 1.00 30.89 612 THR A N 1
ATOM 4605 C CA . THR A 1 612 ? 29.422 10.982 13.979 1.00 30.89 612 THR A CA 1
ATOM 4606 C C . THR A 1 612 ? 27.993 10.565 13.624 1.00 30.89 612 THR A C 1
ATOM 4608 O O . THR A 1 612 ? 27.518 9.508 14.037 1.00 30.89 612 THR A O 1
ATOM 4611 N N . GLU A 1 613 ? 27.297 11.399 12.854 1.00 38.81 613 GLU A N 1
ATOM 4612 C CA . GLU A 1 613 ? 26.022 11.057 12.221 1.00 38.81 613 GLU A CA 1
ATOM 4613 C C . GLU A 1 613 ? 26.317 10.287 10.923 1.00 38.81 613 GLU A C 1
ATOM 4615 O O . GLU A 1 613 ? 26.911 10.881 10.036 1.00 38.81 613 GLU A O 1
ATOM 4620 N N . GLU A 1 614 ? 25.956 8.995 10.831 1.00 35.50 614 GLU A N 1
ATOM 4621 C CA . GLU A 1 614 ? 25.675 8.215 9.593 1.00 35.50 614 GLU A CA 1
ATOM 4622 C C . GLU A 1 614 ? 25.654 6.690 9.886 1.00 35.50 614 GLU A C 1
ATOM 4624 O O . GLU A 1 614 ? 26.596 5.960 9.578 1.00 35.50 614 GLU A O 1
ATOM 4629 N N . THR A 1 615 ? 24.596 6.147 10.514 1.00 34.69 615 THR A N 1
ATOM 4630 C CA . THR A 1 615 ? 24.358 4.671 10.495 1.00 34.69 615 THR A CA 1
ATOM 4631 C C . THR A 1 615 ? 22.930 4.194 10.815 1.00 34.69 615 THR A C 1
ATOM 4633 O O . THR A 1 615 ? 22.703 2.996 10.998 1.00 34.69 615 THR A O 1
ATOM 4636 N N . ASP A 1 616 ? 21.932 5.079 10.872 1.00 32.06 616 ASP A N 1
ATOM 4637 C CA . ASP A 1 616 ? 20.575 4.698 11.307 1.00 32.06 616 ASP A CA 1
ATOM 4638 C C . ASP A 1 616 ? 19.689 4.084 10.204 1.00 32.06 616 ASP A C 1
ATOM 4640 O O . ASP A 1 616 ? 18.599 3.593 10.489 1.00 32.06 616 ASP A O 1
ATOM 4644 N N . ALA A 1 617 ? 20.189 3.993 8.968 1.00 35.69 617 ALA A N 1
ATOM 4645 C CA . ALA A 1 617 ? 19.485 3.387 7.833 1.00 35.69 617 ALA A CA 1
ATOM 4646 C C . ALA A 1 617 ? 19.558 1.842 7.761 1.00 35.69 617 ALA A C 1
ATOM 4648 O O . ALA A 1 617 ? 18.908 1.252 6.906 1.00 35.69 617 ALA A O 1
ATOM 4649 N N . GLN A 1 618 ? 20.335 1.170 8.625 1.00 37.22 618 GLN A N 1
ATOM 4650 C CA . GLN A 1 618 ? 20.587 -0.288 8.543 1.00 37.22 618 GLN A CA 1
ATOM 4651 C C . GLN A 1 618 ? 20.274 -1.071 9.835 1.00 37.22 618 GLN A C 1
ATOM 4653 O O . GLN A 1 618 ? 20.714 -2.205 10.006 1.00 37.22 618 GLN A O 1
ATOM 4658 N N . ARG A 1 619 ? 19.500 -0.499 10.771 1.00 35.53 619 ARG A N 1
ATOM 4659 C CA . ARG A 1 619 ? 19.153 -1.165 12.049 1.00 35.53 619 ARG A CA 1
ATOM 4660 C C . ARG A 1 619 ? 17.762 -1.825 12.074 1.00 35.53 619 ARG A C 1
ATOM 4662 O O . ARG A 1 619 ? 17.361 -2.340 13.113 1.00 35.53 619 ARG A O 1
ATOM 4669 N N . ALA A 1 620 ? 17.032 -1.809 10.957 1.00 34.59 620 ALA A N 1
ATOM 4670 C CA . ALA A 1 620 ? 15.620 -2.203 10.897 1.00 34.59 620 ALA A CA 1
ATOM 4671 C C . ALA A 1 620 ? 15.352 -3.706 10.647 1.00 34.59 620 ALA A C 1
ATOM 4673 O O . ALA A 1 620 ? 14.263 -4.172 10.960 1.00 34.59 620 ALA A O 1
ATOM 4674 N N . GLU A 1 621 ? 16.321 -4.479 10.143 1.00 39.66 621 GLU A N 1
ATOM 4675 C CA . GLU A 1 621 ? 16.100 -5.871 9.684 1.00 39.66 621 GLU A CA 1
ATOM 4676 C C . GLU A 1 621 ? 16.443 -6.968 10.720 1.00 39.66 621 GLU A C 1
ATOM 4678 O O . GLU A 1 621 ? 16.481 -8.148 10.389 1.00 39.66 621 GLU A O 1
ATOM 4683 N N . GLY A 1 622 ? 16.711 -6.610 11.984 1.00 45.75 622 GLY A N 1
ATOM 4684 C CA . GLY A 1 622 ? 17.219 -7.549 13.006 1.00 45.75 622 GLY A CA 1
ATOM 4685 C C . GLY A 1 622 ? 16.371 -7.707 14.275 1.00 45.75 622 GLY A C 1
ATOM 4686 O O . GLY A 1 622 ? 16.843 -8.288 15.253 1.00 45.75 622 GLY A O 1
ATOM 4687 N N . ALA A 1 623 ? 15.159 -7.150 14.315 1.00 47.06 623 ALA A N 1
ATOM 4688 C CA . ALA A 1 623 ? 14.333 -7.075 15.524 1.00 47.06 623 ALA A CA 1
ATOM 4689 C C . ALA A 1 623 ? 13.393 -8.288 15.689 1.00 47.06 623 ALA A C 1
ATOM 4691 O O . ALA A 1 623 ? 12.173 -8.149 15.622 1.00 47.06 623 ALA A O 1
ATOM 4692 N N . LEU A 1 624 ? 13.974 -9.468 15.937 1.00 57.31 624 LEU A N 1
ATOM 4693 C CA . LEU A 1 624 ? 13.240 -10.682 16.327 1.00 57.31 624 LEU A CA 1
ATOM 4694 C C . LEU A 1 624 ? 12.270 -10.396 17.486 1.00 57.31 624 LEU A C 1
ATOM 4696 O O . LEU A 1 624 ? 12.632 -9.743 18.471 1.00 57.31 624 LEU A O 1
ATOM 4700 N N . THR A 1 625 ? 11.046 -10.919 17.406 1.00 64.94 625 THR A N 1
ATOM 4701 C CA . THR A 1 625 ? 10.066 -10.801 18.493 1.00 64.94 625 THR A CA 1
ATOM 4702 C C . THR A 1 625 ? 10.551 -11.522 19.756 1.00 64.94 625 THR A C 1
ATOM 4704 O O . THR A 1 625 ? 11.443 -12.377 19.716 1.00 64.94 625 THR A O 1
ATOM 4707 N N . ARG A 1 626 ? 9.945 -11.217 20.914 1.00 64.19 626 ARG A N 1
ATOM 4708 C CA . ARG A 1 626 ? 10.254 -11.920 22.175 1.00 64.19 626 ARG A CA 1
ATOM 4709 C C . ARG A 1 626 ? 10.074 -13.440 22.026 1.00 64.19 626 ARG A C 1
ATOM 4711 O O . ARG A 1 626 ? 10.970 -14.185 22.401 1.00 64.19 626 ARG A O 1
ATOM 4718 N N . SER A 1 627 ? 8.977 -13.865 21.404 1.00 68.56 627 SER A N 1
ATOM 4719 C CA . SER A 1 627 ? 8.661 -15.265 21.095 1.00 68.56 627 SER A CA 1
ATOM 4720 C C . SER A 1 627 ? 9.713 -15.944 20.213 1.00 68.56 627 SER A C 1
ATOM 4722 O O . SER A 1 627 ? 10.119 -17.068 20.496 1.00 68.56 627 SER A O 1
ATOM 4724 N N . GLU A 1 628 ? 10.209 -15.271 19.172 1.00 70.12 628 GLU A N 1
ATOM 4725 C CA . GLU A 1 628 ? 11.270 -15.822 18.315 1.00 70.12 628 GLU A CA 1
ATOM 4726 C C . GLU A 1 628 ? 12.623 -15.852 19.034 1.00 70.12 628 GLU A C 1
ATOM 4728 O O . GLU A 1 628 ? 13.394 -16.794 18.869 1.00 70.12 628 GLU A O 1
ATOM 4733 N N . THR A 1 629 ? 12.899 -14.862 19.887 1.00 75.31 629 THR A N 1
ATOM 4734 C CA . THR A 1 629 ? 14.107 -14.813 20.725 1.00 75.31 629 THR A CA 1
ATOM 4735 C C . THR A 1 629 ? 14.131 -15.960 21.742 1.00 75.31 629 THR A C 1
ATOM 4737 O O . THR A 1 629 ? 15.172 -16.590 21.948 1.00 75.31 629 THR A O 1
ATOM 4740 N N . GLU A 1 630 ? 12.985 -16.271 22.349 1.00 79.56 630 GLU A N 1
ATOM 4741 C CA . GLU A 1 630 ? 12.799 -17.408 23.257 1.00 79.56 630 GLU A CA 1
ATOM 4742 C C . GLU A 1 630 ? 12.923 -18.743 22.494 1.00 79.56 630 GLU A C 1
ATOM 4744 O O . GLU A 1 630 ? 13.719 -19.599 22.886 1.00 79.56 630 GLU A O 1
ATOM 4749 N N . ALA A 1 631 ? 12.275 -18.885 21.331 1.00 82.06 631 ALA A N 1
ATOM 4750 C CA . ALA A 1 631 ? 12.386 -20.077 20.483 1.00 82.06 631 ALA A CA 1
ATOM 4751 C C . ALA A 1 631 ? 13.816 -20.331 19.957 1.00 82.06 631 ALA A C 1
ATOM 4753 O O . ALA A 1 631 ? 14.274 -21.475 19.917 1.00 82.06 631 ALA A O 1
ATOM 4754 N N . LEU A 1 632 ? 14.558 -19.283 19.582 1.00 85.88 632 LEU A N 1
ATOM 4755 C CA . LEU A 1 632 ? 15.974 -19.384 19.205 1.00 85.88 632 LEU A CA 1
ATOM 4756 C C . LEU A 1 632 ? 16.868 -19.745 20.396 1.00 85.88 632 LEU A C 1
ATOM 4758 O O . LEU A 1 632 ? 17.884 -20.416 20.216 1.00 85.88 632 LEU A O 1
ATOM 4762 N N . THR A 1 633 ? 16.499 -19.331 21.609 1.00 86.50 633 THR A N 1
ATOM 4763 C CA . THR A 1 633 ? 17.227 -19.694 22.832 1.00 86.50 633 THR A CA 1
ATOM 4764 C C . THR A 1 633 ? 17.055 -21.182 23.144 1.00 86.50 633 THR A C 1
ATOM 4766 O O . THR A 1 633 ? 18.061 -21.869 23.305 1.00 86.50 633 THR A O 1
ATOM 4769 N N . GLU A 1 634 ? 15.833 -21.721 23.079 1.00 87.25 634 GLU A N 1
ATOM 4770 C CA . GLU A 1 634 ? 15.608 -23.169 23.229 1.00 87.25 634 GLU A CA 1
ATOM 4771 C C . GLU A 1 634 ? 16.277 -23.998 22.123 1.00 87.25 634 GLU A C 1
ATOM 4773 O O . GLU A 1 634 ? 16.873 -25.035 22.409 1.00 87.25 634 GLU A O 1
ATOM 4778 N N . ARG A 1 635 ? 16.288 -23.533 20.863 1.00 88.44 635 ARG A N 1
ATOM 4779 C CA . ARG A 1 635 ? 17.045 -24.208 19.786 1.00 88.44 635 ARG A CA 1
ATOM 4780 C C . ARG A 1 635 ? 18.549 -24.266 20.088 1.00 88.44 635 ARG A C 1
ATOM 4782 O O . ARG A 1 635 ? 19.172 -25.307 19.877 1.00 88.44 635 ARG A O 1
ATOM 4789 N N . ARG A 1 636 ? 19.131 -23.188 20.631 1.00 91.31 636 ARG A N 1
ATOM 4790 C CA . ARG A 1 636 ? 20.539 -23.155 21.079 1.00 91.31 636 ARG A CA 1
ATOM 4791 C C . ARG A 1 636 ? 20.779 -24.106 22.253 1.00 91.31 636 ARG A C 1
ATOM 4793 O O . ARG A 1 636 ? 21.744 -24.867 22.219 1.00 91.31 636 ARG A O 1
ATOM 4800 N N . HIS A 1 637 ? 19.901 -24.115 23.257 1.00 91.94 637 HIS A N 1
ATOM 4801 C CA . HIS A 1 637 ? 19.982 -25.048 24.386 1.00 91.94 637 HIS A CA 1
ATOM 4802 C C . HIS A 1 637 ? 19.840 -26.508 23.934 1.00 91.94 637 HIS A C 1
ATOM 4804 O O . HIS A 1 637 ? 20.605 -27.355 24.384 1.00 91.94 637 HIS A O 1
ATOM 4810 N N . ALA A 1 638 ? 18.947 -26.812 22.988 1.00 90.38 638 ALA A N 1
ATOM 4811 C CA . ALA A 1 638 ? 18.790 -28.144 22.406 1.00 90.38 638 ALA A CA 1
ATOM 4812 C C . ALA A 1 638 ? 20.041 -28.614 21.640 1.00 90.38 638 ALA A C 1
ATOM 4814 O O . ALA A 1 638 ? 20.482 -29.745 21.849 1.00 90.38 638 ALA A O 1
ATOM 4815 N N . ARG A 1 639 ? 20.665 -27.753 20.819 1.00 93.44 639 ARG A N 1
ATOM 4816 C CA . ARG A 1 639 ? 21.931 -28.089 20.140 1.00 93.44 639 ARG A CA 1
ATOM 4817 C C . ARG A 1 639 ? 23.077 -28.304 21.136 1.00 93.44 639 ARG A C 1
ATOM 4819 O O . ARG A 1 639 ? 23.877 -29.211 20.936 1.00 93.44 639 ARG A O 1
ATOM 4826 N N . ILE A 1 640 ? 23.127 -27.540 22.230 1.00 91.12 640 ILE A N 1
ATOM 4827 C CA . ILE A 1 640 ? 24.108 -27.759 23.307 1.00 91.12 640 ILE A CA 1
ATOM 4828 C C . ILE A 1 640 ? 23.839 -29.083 24.038 1.00 91.12 640 ILE A C 1
ATOM 4830 O O . ILE A 1 640 ? 24.784 -29.832 24.256 1.00 91.12 640 ILE A O 1
ATOM 4834 N N . ARG A 1 641 ? 22.581 -29.426 24.357 1.00 91.38 641 ARG A N 1
ATOM 4835 C CA . ARG A 1 641 ? 22.218 -30.731 24.953 1.00 91.38 641 ARG A CA 1
ATOM 4836 C C . ARG A 1 641 ? 22.663 -31.906 24.062 1.00 91.38 641 ARG A C 1
ATOM 4838 O O . ARG A 1 641 ? 23.251 -32.854 24.574 1.00 91.38 641 ARG A O 1
ATOM 4845 N N . LEU A 1 642 ? 22.493 -31.798 22.740 1.00 90.50 642 LEU A N 1
ATOM 4846 C CA . LEU A 1 642 ? 23.058 -32.755 21.774 1.00 90.50 642 LEU A CA 1
ATOM 4847 C C . LEU A 1 642 ? 24.594 -32.815 21.825 1.00 90.50 642 LEU A C 1
ATOM 4849 O O . LEU A 1 642 ? 25.156 -33.906 21.847 1.00 90.50 642 LEU A O 1
ATOM 4853 N N . LEU A 1 643 ? 25.279 -31.673 21.922 1.00 91.38 643 LEU A N 1
ATOM 4854 C CA . LEU A 1 643 ? 26.745 -31.619 21.982 1.00 91.38 643 LEU A CA 1
ATOM 4855 C C . LEU A 1 643 ? 27.329 -32.333 23.223 1.00 91.38 643 LEU A C 1
ATOM 4857 O O . LEU A 1 643 ? 28.394 -32.940 23.122 1.00 91.38 643 LEU A O 1
ATOM 4861 N N . TYR A 1 644 ? 26.631 -32.331 24.369 1.00 89.81 644 TYR A N 1
ATOM 4862 C CA . TYR A 1 644 ? 27.008 -33.173 25.521 1.00 89.81 644 TYR A CA 1
ATOM 4863 C C . TYR A 1 644 ? 26.928 -34.669 25.171 1.00 89.81 644 TYR A C 1
ATOM 4865 O O . TYR A 1 644 ? 27.862 -35.415 25.466 1.00 89.81 644 TYR A O 1
ATOM 4873 N N . THR A 1 645 ? 25.855 -35.108 24.499 1.00 87.69 645 THR A N 1
ATOM 4874 C CA . THR A 1 645 ? 25.700 -36.516 24.080 1.00 87.69 645 THR A CA 1
ATOM 4875 C C . THR A 1 645 ? 26.659 -36.933 22.960 1.00 87.69 645 THR A C 1
ATOM 4877 O O . THR A 1 645 ? 27.067 -38.088 22.918 1.00 87.69 645 THR A O 1
ATOM 4880 N N . GLU A 1 646 ? 27.063 -36.004 22.087 1.00 90.31 646 GLU A N 1
ATOM 4881 C CA . GLU A 1 646 ? 28.028 -36.240 21.002 1.00 90.31 646 GLU A CA 1
ATOM 4882 C C . GLU A 1 646 ? 29.470 -36.375 21.517 1.00 90.31 646 GLU A C 1
ATOM 4884 O O . GLU A 1 646 ? 30.238 -37.176 20.987 1.00 90.31 646 GLU A O 1
ATOM 4889 N N . LEU A 1 647 ? 29.847 -35.610 22.549 1.00 89.00 647 LEU A N 1
ATOM 4890 C CA . LEU A 1 647 ? 31.215 -35.600 23.085 1.00 89.00 647 LEU A CA 1
ATOM 4891 C C . LEU A 1 647 ? 31.431 -36.539 24.280 1.00 89.00 647 LEU A C 1
ATOM 4893 O O . LEU A 1 647 ? 32.581 -36.833 24.605 1.00 89.00 647 LEU A O 1
ATOM 4897 N N . GLY A 1 648 ? 30.371 -36.957 24.984 1.00 84.75 648 GLY A N 1
ATOM 4898 C CA . GLY A 1 648 ? 30.476 -37.765 26.210 1.00 84.75 648 GLY A CA 1
ATOM 4899 C C . GLY A 1 648 ? 31.211 -37.066 27.366 1.00 84.75 648 GLY A C 1
ATOM 4900 O O . GLY A 1 648 ? 31.634 -37.712 28.323 1.00 84.75 648 GLY A O 1
ATOM 4901 N N . ARG A 1 649 ? 31.406 -35.746 27.266 1.00 87.94 649 ARG A N 1
ATOM 4902 C CA . ARG A 1 649 ? 32.074 -34.887 28.251 1.00 87.94 649 ARG A CA 1
ATOM 4903 C C . ARG A 1 649 ? 31.529 -33.466 28.171 1.00 87.94 649 ARG A C 1
ATOM 4905 O O . ARG A 1 649 ? 30.880 -33.091 27.196 1.00 87.94 649 ARG A O 1
ATOM 4912 N N . ARG A 1 650 ? 31.899 -32.633 29.147 1.00 88.75 650 ARG A N 1
ATOM 4913 C CA . ARG A 1 650 ? 31.625 -31.192 29.106 1.00 88.75 650 ARG A CA 1
ATOM 4914 C C . ARG A 1 650 ? 32.216 -30.564 27.822 1.00 88.75 650 ARG A C 1
ATOM 4916 O O . ARG A 1 650 ? 33.422 -30.721 27.588 1.00 88.75 650 ARG A O 1
ATOM 4923 N N . PRO A 1 651 ? 31.415 -29.848 27.012 1.00 88.94 651 PRO A N 1
ATOM 4924 C CA . PRO A 1 651 ? 31.887 -29.157 25.819 1.00 88.94 651 PRO A CA 1
ATOM 4925 C C . PRO A 1 651 ? 32.615 -27.862 26.183 1.00 88.94 651 PRO A C 1
ATOM 4927 O O . PRO A 1 651 ? 32.196 -27.122 27.084 1.00 88.94 651 PRO A O 1
ATOM 4930 N N . GLU A 1 652 ? 33.686 -27.555 25.461 1.00 92.25 652 GLU A N 1
ATOM 4931 C CA . GLU A 1 652 ? 34.406 -26.292 25.572 1.00 92.25 652 GLU A CA 1
ATOM 4932 C C . GLU A 1 652 ? 33.744 -25.150 24.796 1.00 92.25 652 GLU A C 1
ATOM 4934 O O . GLU A 1 652 ? 32.881 -25.337 23.938 1.00 92.25 652 GLU A O 1
ATOM 4939 N N . TRP A 1 653 ? 34.130 -23.916 25.127 1.00 89.25 653 TRP A N 1
ATOM 4940 C CA . TRP A 1 653 ? 33.465 -22.724 24.587 1.00 89.25 653 TRP A CA 1
ATOM 4941 C C . TRP A 1 653 ? 33.625 -22.565 23.063 1.00 89.25 653 TRP A C 1
ATOM 4943 O O . TRP A 1 653 ? 32.762 -21.958 22.431 1.00 89.25 653 TRP A O 1
ATOM 4953 N N . THR A 1 654 ? 34.703 -23.103 22.481 1.00 90.94 654 THR A N 1
ATOM 4954 C CA . THR A 1 654 ? 34.910 -23.182 21.026 1.00 90.94 654 THR A CA 1
ATOM 4955 C C . THR A 1 654 ? 33.968 -24.193 20.391 1.00 90.94 654 THR A C 1
ATOM 4957 O O . THR A 1 654 ? 33.295 -23.862 19.428 1.00 90.94 654 THR A O 1
ATOM 4960 N N . GLU A 1 655 ? 33.835 -25.378 20.986 1.00 90.81 655 GLU A N 1
ATOM 4961 C CA . GLU A 1 655 ? 32.968 -26.456 20.494 1.00 90.81 655 GLU A CA 1
ATOM 4962 C C . GLU A 1 655 ? 31.497 -26.010 20.485 1.00 90.81 655 GLU A C 1
ATOM 4964 O O . GLU A 1 655 ? 30.775 -26.266 19.528 1.00 90.81 655 GLU A O 1
ATOM 4969 N N . ILE A 1 656 ? 31.074 -25.240 21.498 1.00 89.50 656 ILE A N 1
ATOM 4970 C CA . ILE A 1 656 ? 29.750 -24.594 21.534 1.00 89.50 656 ILE A CA 1
ATOM 4971 C C . ILE A 1 656 ? 29.609 -23.503 20.465 1.00 89.50 656 ILE A C 1
ATOM 4973 O O . ILE A 1 656 ? 28.552 -23.401 19.848 1.00 89.50 656 ILE A O 1
ATOM 4977 N N . ARG A 1 657 ? 30.630 -22.658 20.260 1.00 90.69 657 ARG A N 1
ATOM 4978 C CA . ARG A 1 657 ? 30.605 -21.622 19.211 1.00 90.69 657 ARG A CA 1
ATOM 4979 C C . ARG A 1 657 ? 30.411 -22.276 17.845 1.00 90.69 657 ARG A C 1
ATOM 4981 O O . ARG A 1 657 ? 29.507 -21.876 17.122 1.00 90.69 657 ARG A O 1
ATOM 4988 N N . ASP A 1 658 ? 31.218 -23.284 17.544 1.00 88.81 658 ASP A N 1
ATOM 4989 C CA . ASP A 1 658 ? 31.267 -23.932 16.236 1.00 88.81 658 ASP A CA 1
ATOM 4990 C C . ASP A 1 658 ? 29.971 -24.720 15.985 1.00 88.81 658 ASP A C 1
ATOM 4992 O O . ASP A 1 658 ? 29.251 -24.416 15.038 1.00 88.81 658 ASP A O 1
ATOM 4996 N N . ALA A 1 659 ? 29.538 -25.565 16.930 1.00 89.00 659 ALA A N 1
ATOM 4997 C CA . ALA A 1 659 ? 28.284 -26.317 16.817 1.00 89.00 659 ALA A CA 1
ATOM 4998 C C . ALA A 1 659 ? 27.005 -25.449 16.749 1.00 89.00 659 ALA A C 1
ATOM 5000 O O . ALA A 1 659 ? 25.965 -25.947 16.311 1.00 89.00 659 ALA A O 1
ATOM 5001 N N . LEU A 1 660 ? 27.047 -24.182 17.189 1.00 89.69 660 LEU A N 1
ATOM 5002 C CA . LEU A 1 660 ? 25.956 -23.210 17.013 1.00 89.69 660 LEU A CA 1
ATOM 5003 C C . LEU A 1 660 ? 26.060 -22.412 15.704 1.00 89.69 660 LEU A C 1
ATOM 5005 O O . LEU A 1 660 ? 25.031 -21.955 15.203 1.00 89.69 660 LEU A O 1
ATOM 5009 N N . THR A 1 661 ? 27.263 -22.241 15.155 1.00 87.31 661 THR A N 1
ATOM 5010 C CA . THR A 1 661 ? 27.489 -21.635 13.837 1.00 87.31 661 THR A CA 1
ATOM 5011 C C . THR A 1 661 ? 27.123 -22.620 12.724 1.00 87.31 661 THR A C 1
ATOM 5013 O O . THR A 1 661 ? 26.326 -22.266 11.860 1.00 87.31 661 THR A O 1
ATOM 5016 N N . ASP A 1 662 ? 27.582 -23.871 12.808 1.00 86.88 662 ASP A N 1
ATOM 5017 C CA . ASP A 1 662 ? 27.273 -24.946 11.851 1.00 86.88 662 ASP A CA 1
ATOM 5018 C C . ASP A 1 662 ? 25.765 -25.244 11.773 1.00 86.88 662 ASP A C 1
ATOM 5020 O O . ASP A 1 662 ? 25.228 -25.554 10.712 1.00 86.88 662 ASP A O 1
ATOM 5024 N N . ALA A 1 663 ? 25.057 -25.104 12.899 1.00 85.25 663 ALA A N 1
ATOM 5025 C CA . ALA A 1 663 ? 23.607 -25.275 12.981 1.00 85.25 663 ALA A CA 1
ATOM 5026 C C . ALA A 1 663 ? 22.798 -24.058 12.477 1.00 85.25 663 ALA A C 1
ATOM 5028 O O . ALA A 1 663 ? 21.570 -24.069 12.574 1.00 85.25 663 ALA A O 1
ATOM 5029 N N . GLY A 1 664 ? 23.449 -22.985 12.008 1.00 85.12 664 GLY A N 1
ATOM 5030 C CA . GLY A 1 664 ? 22.777 -21.749 11.584 1.00 85.12 664 GLY A CA 1
ATOM 5031 C C . GLY A 1 664 ? 22.057 -21.007 12.718 1.00 85.12 664 GLY A C 1
ATOM 5032 O O . GLY A 1 664 ? 21.139 -20.232 12.470 1.00 85.12 664 GLY A O 1
ATOM 5033 N N . LEU A 1 665 ? 22.436 -21.247 13.980 1.00 84.81 665 LEU A N 1
ATOM 5034 C CA . LEU A 1 665 ? 21.766 -20.692 15.163 1.00 84.81 665 LEU A CA 1
ATOM 5035 C C . LEU A 1 665 ? 22.416 -19.396 15.676 1.00 84.81 665 LEU A C 1
ATOM 5037 O O . LEU A 1 665 ? 22.041 -18.909 16.749 1.00 84.81 665 LEU A O 1
ATOM 5041 N N . SER A 1 666 ? 23.388 -18.819 14.963 1.00 78.62 666 SER A N 1
ATOM 5042 C CA . SER A 1 666 ? 24.001 -17.541 15.337 1.00 78.62 666 SER A CA 1
ATOM 5043 C C . SER A 1 666 ? 24.558 -16.766 14.141 1.00 78.62 666 SER A C 1
ATOM 5045 O O . SER A 1 666 ? 25.550 -17.162 13.539 1.00 78.62 666 SER A O 1
ATOM 5047 N N . ASP A 1 667 ? 23.971 -15.600 13.868 1.00 58.78 667 ASP A N 1
ATOM 5048 C CA . ASP A 1 667 ? 24.328 -14.694 12.759 1.00 58.78 667 ASP A CA 1
ATOM 5049 C C . ASP A 1 667 ? 25.644 -13.926 13.004 1.00 58.78 667 ASP A C 1
ATOM 5051 O O . ASP A 1 667 ? 26.060 -13.085 12.207 1.00 58.78 667 ASP A O 1
ATOM 5055 N N . LYS A 1 668 ? 26.277 -14.149 14.164 1.00 73.50 668 LYS A N 1
ATOM 5056 C CA . LYS A 1 668 ? 27.508 -13.495 14.626 1.00 73.50 668 LYS A CA 1
ATOM 5057 C C . LYS A 1 668 ? 28.359 -14.511 15.397 1.00 73.50 668 LYS A C 1
ATOM 5059 O O . LYS A 1 668 ? 27.795 -15.364 16.080 1.00 73.50 668 LYS A O 1
ATOM 5064 N N . PRO A 1 669 ? 29.700 -14.421 15.363 1.00 73.25 669 PRO A N 1
ATOM 5065 C CA . PRO A 1 669 ? 30.563 -15.357 16.082 1.00 73.25 669 PRO A CA 1
ATOM 5066 C C . PRO A 1 669 ? 30.286 -15.319 17.594 1.00 73.25 669 PRO A C 1
ATOM 5068 O O . PRO A 1 669 ? 30.418 -14.275 18.240 1.00 73.25 669 PRO A O 1
ATOM 5071 N N . VAL A 1 670 ? 29.910 -16.467 18.168 1.00 79.31 670 VAL A N 1
ATOM 5072 C CA . VAL A 1 670 ? 29.544 -16.572 19.589 1.00 79.31 670 VAL A CA 1
ATOM 5073 C C . VAL A 1 670 ? 30.760 -16.267 20.468 1.00 79.31 670 VAL A C 1
ATOM 5075 O O . VAL A 1 670 ? 31.758 -16.987 20.467 1.00 79.31 670 VAL A O 1
ATOM 5078 N N . SER A 1 671 ? 30.677 -15.192 21.254 1.00 85.44 671 SER A N 1
ATOM 5079 C CA . SER A 1 671 ? 31.753 -14.798 22.166 1.00 85.44 671 SER A CA 1
ATOM 5080 C C . SER A 1 671 ? 31.876 -15.761 23.353 1.00 85.44 671 SER A C 1
ATOM 5082 O O . SER A 1 671 ? 30.873 -16.275 23.854 1.00 85.44 671 SER A O 1
ATOM 5084 N N . ARG A 1 672 ? 33.101 -15.966 23.861 1.00 83.94 672 ARG A N 1
ATOM 5085 C CA . ARG A 1 672 ? 33.394 -16.869 24.995 1.00 83.94 672 ARG A CA 1
ATOM 5086 C C . ARG A 1 672 ? 32.456 -16.682 26.208 1.00 83.94 672 ARG A C 1
ATOM 5088 O O . ARG A 1 672 ? 31.910 -17.689 26.655 1.00 83.94 672 ARG A O 1
ATOM 5095 N N . PRO A 1 673 ? 32.152 -15.454 26.690 1.00 88.00 673 PRO A N 1
ATOM 5096 C CA . PRO A 1 673 ? 31.204 -15.256 27.796 1.00 88.00 673 PRO A CA 1
ATOM 5097 C C . PRO A 1 673 ? 29.747 -15.597 27.445 1.00 88.00 673 PRO A C 1
ATOM 5099 O O . PRO A 1 673 ? 28.910 -15.745 28.329 1.00 88.00 673 PRO A O 1
ATOM 5102 N N . THR A 1 674 ? 29.399 -15.684 26.162 1.00 86.00 674 THR A N 1
ATOM 5103 C CA . THR A 1 674 ? 28.053 -16.043 25.692 1.00 86.00 674 THR A CA 1
ATOM 5104 C C . THR A 1 674 ? 27.914 -17.555 25.561 1.00 86.00 674 THR A C 1
ATOM 5106 O O . THR A 1 674 ? 26.964 -18.105 26.108 1.00 86.00 674 THR A O 1
ATOM 5109 N N . ALA A 1 675 ? 28.905 -18.238 24.980 1.00 86.62 675 ALA A N 1
ATOM 5110 C CA . ALA A 1 675 ? 28.982 -19.702 24.994 1.00 86.62 675 ALA A CA 1
ATOM 5111 C C . ALA A 1 675 ? 28.985 -20.256 26.434 1.00 86.62 675 ALA A C 1
ATOM 5113 O O . ALA A 1 675 ? 28.240 -21.180 26.747 1.00 86.62 675 ALA A O 1
ATOM 5114 N N . GLN A 1 676 ? 29.748 -19.636 27.343 1.00 89.56 676 GLN A N 1
ATOM 5115 C CA . GLN A 1 676 ? 29.780 -20.019 28.761 1.00 89.56 676 GLN A CA 1
ATOM 5116 C C . GLN A 1 676 ? 28.440 -19.796 29.483 1.00 89.56 676 GLN A C 1
ATOM 5118 O O . GLN A 1 676 ? 28.060 -20.634 30.296 1.00 89.56 676 GLN A O 1
ATOM 5123 N N . ARG A 1 677 ? 27.700 -18.717 29.178 1.00 88.81 677 ARG A N 1
ATOM 5124 C CA . ARG A 1 677 ? 26.356 -18.482 29.744 1.00 88.81 677 ARG A CA 1
ATOM 5125 C C . ARG A 1 677 ? 25.317 -19.464 29.206 1.00 88.81 677 ARG A C 1
ATOM 5127 O O . ARG A 1 677 ? 24.539 -19.981 29.995 1.00 88.81 677 ARG A O 1
ATOM 5134 N N . LEU A 1 678 ? 25.334 -19.762 27.905 1.00 88.81 678 LEU A N 1
ATOM 5135 C CA . LEU A 1 678 ? 24.445 -20.769 27.317 1.00 88.81 678 LEU A CA 1
ATOM 5136 C C . LEU A 1 678 ? 24.727 -22.170 27.886 1.00 88.81 678 LEU A C 1
ATOM 5138 O O . LEU A 1 678 ? 23.785 -22.899 28.175 1.00 88.81 678 LEU A O 1
ATOM 5142 N N . ARG A 1 679 ? 26.003 -22.522 28.120 1.00 90.75 679 ARG A N 1
ATOM 5143 C CA . ARG A 1 679 ? 26.378 -23.765 28.816 1.00 90.75 679 ARG A CA 1
ATOM 5144 C C . ARG A 1 679 ? 25.843 -23.793 30.248 1.00 90.75 679 ARG A C 1
ATOM 5146 O O . ARG A 1 679 ? 25.179 -24.752 30.611 1.00 90.75 679 ARG A O 1
ATOM 5153 N N . ALA A 1 680 ? 26.069 -22.729 31.021 1.00 89.00 680 ALA A N 1
ATOM 5154 C CA . ALA A 1 680 ? 25.595 -22.636 32.403 1.00 89.00 680 ALA A CA 1
ATOM 5155 C C . ALA A 1 680 ? 24.062 -22.741 32.511 1.00 89.00 680 ALA A C 1
ATOM 5157 O O . ALA A 1 680 ? 23.571 -23.422 33.397 1.00 89.00 680 ALA A O 1
ATOM 5158 N N . GLN A 1 681 ? 23.310 -22.144 31.579 1.00 89.56 681 GLN A N 1
ATOM 5159 C CA . GLN A 1 681 ? 21.847 -22.270 31.526 1.00 89.56 681 GLN A CA 1
ATOM 5160 C C . GLN A 1 681 ? 21.378 -23.703 31.232 1.00 89.56 681 GLN A C 1
ATOM 5162 O O . GLN A 1 681 ? 20.368 -24.133 31.777 1.00 89.56 681 GLN A O 1
ATOM 5167 N N . VAL A 1 682 ? 22.102 -24.454 30.394 1.00 88.12 682 VAL A N 1
ATOM 5168 C CA . VAL A 1 682 ? 21.803 -25.875 30.145 1.00 88.12 682 VAL A CA 1
ATOM 5169 C C . VAL A 1 682 ? 22.154 -26.735 31.365 1.00 88.12 682 VAL A C 1
ATOM 5171 O O . VAL A 1 682 ? 21.374 -27.611 31.721 1.00 88.12 682 VAL A O 1
ATOM 5174 N N . GLU A 1 683 ? 23.273 -26.450 32.035 1.00 86.88 683 GLU A N 1
ATOM 5175 C CA . GLU A 1 683 ? 23.685 -27.108 33.287 1.00 86.88 683 GLU A CA 1
ATOM 5176 C C . GLU A 1 683 ? 22.703 -26.819 34.447 1.00 86.88 683 GLU A C 1
ATOM 5178 O O . GLU A 1 683 ? 22.418 -27.703 35.250 1.00 86.88 683 GLU A O 1
ATOM 5183 N N . GLU A 1 684 ? 22.143 -25.607 34.511 1.00 86.31 684 GLU A N 1
ATOM 5184 C CA . GLU A 1 684 ? 21.142 -25.178 35.502 1.00 86.31 684 GLU A CA 1
ATOM 5185 C C . GLU A 1 684 ? 19.746 -25.767 35.222 1.00 86.31 684 GLU A C 1
ATOM 5187 O O . GLU A 1 684 ? 19.044 -26.164 36.150 1.00 86.31 684 GLU A O 1
ATOM 5192 N N . ALA A 1 685 ? 19.353 -25.881 33.947 1.00 76.00 685 ALA A N 1
ATOM 5193 C CA . ALA A 1 685 ? 18.071 -26.461 33.538 1.00 76.00 685 ALA A CA 1
ATOM 5194 C C . ALA A 1 685 ? 18.039 -28.004 33.563 1.00 76.00 685 ALA A C 1
ATOM 5196 O O . ALA A 1 685 ? 16.956 -28.589 33.525 1.00 76.00 685 ALA A O 1
ATOM 5197 N N . ALA A 1 686 ? 19.199 -28.670 33.605 1.00 64.62 686 ALA A N 1
ATOM 5198 C CA . ALA A 1 686 ? 19.321 -30.129 33.624 1.00 64.62 686 ALA A CA 1
ATOM 5199 C C . ALA A 1 686 ? 20.431 -30.598 34.596 1.00 64.62 686 ALA A C 1
ATOM 5201 O O . ALA A 1 686 ? 21.496 -31.039 34.155 1.00 64.62 686 ALA A O 1
ATOM 5202 N N . PRO A 1 687 ? 20.202 -30.529 35.923 1.00 51.72 687 PRO A N 1
ATOM 5203 C CA . PRO A 1 687 ? 21.194 -30.904 36.931 1.00 51.72 687 PRO A CA 1
ATOM 5204 C C . PRO A 1 687 ? 21.371 -32.434 37.032 1.00 51.72 687 PRO A C 1
ATOM 5206 O O . PRO A 1 687 ? 20.839 -33.072 37.940 1.00 51.72 687 PRO A O 1
ATOM 5209 N N . GLY A 1 688 ? 22.123 -33.029 36.100 1.00 57.66 688 GLY A N 1
ATOM 5210 C CA . GLY A 1 688 ? 22.444 -34.465 36.117 1.00 57.66 688 GLY A CA 1
ATOM 5211 C C . GLY A 1 688 ? 22.813 -35.096 34.769 1.00 57.66 688 GLY A C 1
ATOM 5212 O O . GLY A 1 688 ? 22.403 -36.230 34.527 1.00 57.66 688 GLY A O 1
ATOM 5213 N N . ALA A 1 689 ? 23.541 -34.378 33.903 1.00 41.62 689 ALA A N 1
ATOM 5214 C CA . ALA A 1 689 ? 24.061 -34.866 32.617 1.00 41.62 689 ALA A CA 1
ATOM 5215 C C . ALA A 1 689 ? 25.599 -34.833 32.583 1.00 41.62 689 ALA A C 1
ATOM 5217 O O . ALA A 1 689 ? 26.165 -33.835 33.088 1.00 41.62 689 ALA A O 1
#

Foldseek 3Di:
DDDDDDDDDDDDDDDDDDDDDDDDDDDDDDDDDDDDDDDDDDDDDDDDDDDDDDDPPVPVVVVVVVVVVVVVVVVVVVVVVVVVVVVVVVVVVVVVVVVVVVVVVVVVVVVVVVVVVVVVVVVVVVVVVVVVVVVVVVVVVVVVVVVVVVVVVVVVVVVVVVVVVVVVVVVVVVVVVVVVVVVVVVVVVVVVVVVVVVVVVLVVVVVVVVVVVVVVVVVVVVVVVVVVVVVVVVVVVVVVVVVVVVVVVVVVVVVVVVVVVVVVVVVVVVVVVVVVVVVVVVVVVVVVVVVVVVVVVVVCVVVVVPPPPDDPDDDDDDDDDDDPDPPDPPPVPVVVPVPPPDDDPQADDDQDPVRVVVVVVVVVVLVVLLVVLLVVLQVLQLVVQVVVVDSRSNCVSVVLVVQLVVLLVVQLVCVLVVNRPVVSVCVSVVSLVVSLVSQLVSDPDPVSSVVSSVSSVSNVVVSVVVSVVSSVSSVSVVPDLAQDDADPVCCVVPVVVNVVLVVCCVVVVVSDPVVSVVLVVVLVVLVVVLCVVVNPCSVPPPDPQSVVCSVVSHRDPVVVVVPDDPDDDDDDDDDDDDDDDDDDDDDDDDDDDDDDDDDDDDDDDDDDDDDDPDDPPPPPPPDDDPVVVVVLLVVLLVLLVVVCVVVVDQDALVSSQVSCVVVVSDPDRQDSVRSVVSSVVSCVVDVPD

Sequence (689 aa):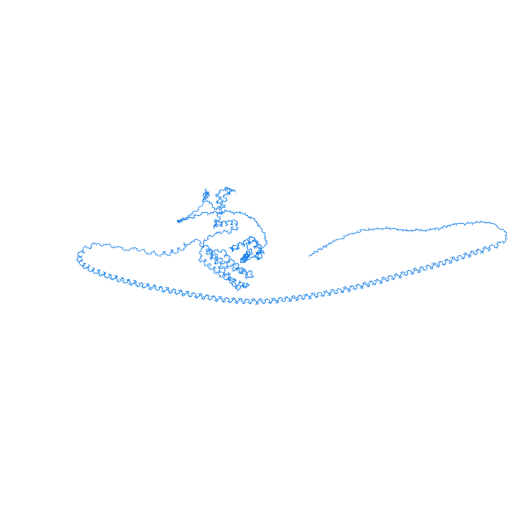
MANTTTRRRRNAAPAAKPRGAGRAKATKPSAAIPAQAAAPEETTVPLVHPEADPVLADAADRAADLRDLAADDAARILADSEARAAELLDGARSEAASITEAATTEQARVLADAQADADRVRTEAASTAAADADQVLADADAKAKQLLADARRQAEEVTTAAAARSDEVQAEAAQAAAKVLADAEAARTELLAAAERTAAETRTRATTDAEALLERARGEADRLRESADDQAAQVRAGAEKMAAGLRADADRALDDARSSAEELRAATDKDVARLREQAEKDATSAREAAAKATADQAAAAQARAEADRVLQAATERTVQRARRREIRTESRAARRKARNDARPAGGVPPLSGQELVLVAGIVLAAAVVSTLGLLSSYTALETKASGWGWEWPWLLPVGIDVAIPAFTGANLVLIRMGMELRWIRWVPRALTAVTVYLNWNASDSASGRLGHAALTLLWVVFSEIASHVYATRIGAVTGKKRMETVRRSRWILAPIPTARLRRRMILWEITSYEEALTRLQEQTYLRAQLKEEYGWRWRSKAPLEQRMALKLGSAPAALADTLTPEDALTVERAEETEHAHPDMSALTSGEVRGERERPALTSGAHEGERDTEETDAQRAEGALTRSETEALTERRHARIRLLYTELGRRPEWTEIRDALTDAGLSDKPVSRPTAQRLRAQVEEAAPGA

Secondary structure (DSSP, 8-state):
-----------------------------------------------------SSSGGGTHHHHHHHHHHHHHHHHHHHHHHHHHHHHHHHHHHHHHHHHHHHHHHHHHHHHHHHHHHHHHHHHHHHHHHHHHHHHHHHHHHHHHHHHHHHHHHHHHHHHHHHHHHHHHHHHHHHHHHHHHHHHHHHHHHHHHHHHHHHHHHHHHHHHHHHHHHHHHHHHHHHHHHHHHHHHHHHHHHHHHHHHHHHHHHHHHHHHHHHHHHHHHHHHHHHHHHHHHHHHHHHHHHHHHHHHHHHHHHHHHHHTTTSTTS-----------------SSGGGTHHHHTTTS---TTPPPPPPHHHHHHHHHHHHHHHHHHHHHHHHHHHHHHHHHHTTT-SSTTHHHHHHHHHHHHHHHHHHHHHHTT---TTGGGHHHHHHHHHHHHHHTT-SSHHHHHHHHHHHHHHHHHHHHHHHHHHHHHHHHT-----PPPPHHHHHH-HHHHHHHHHHHHHTT---HHHHHHHHHHHHHHHHHHHHHHGGGHHHHS-HHHHHHHHHTS--GGGTTTS----------------------------------------------------GGGSSS----HHHHHHHHHHHHHHHHHHHHHHSSPPPHHHHHHHHHTTT--SSPPPHHHHHHHHHHHHHHSTT-

Organism: NCBI:txid1817406

InterPro domains:
  IPR021235 Protein of unknown function DUF2637 [PF10935] (363-515)

pLDDT: mean 73.03, std 22.48, range [27.02, 97.75]